Protein AF-A0AAE1SN19-F1 (afdb_monomer)

Organism: NCBI:txid243964

InterPro domains:
  IPR003613 U-box domain [PF04564] (64-135)
  IPR003613 U-box domain [PS51698] (63-138)
  IPR003613 U-box domain [SM00504] (67-131)
  IPR011989 Armadillo-like helical [G3DSA:1.25.10.10] (146-533)
  IPR013083 Zinc finger, RING/FYVE/PHD-type [G3DSA:3.30.40.10] (62-138)
  IPR016024 Armadillo-type fold [SSF48371] (128-491)
  IPR045210 PUB protein, U-box domain, plant [cd16664] (65-113)
  IPR055566 Putative E3 ubiquitin-protein ligase LIN, ARM-like domain [PF23628] (167-537)

Radius of gyration: 27.28 Å; Cα contacts (8 Å, |Δi|>4): 607; chains: 1; bounding box: 85×61×75 Å

Solvent-accessible surface area (backbone atoms only — not comparable to full-atom values): 30427 Å² total; per-residue (Å²): 134,84,86,87,78,93,81,92,79,97,72,82,87,60,64,65,69,54,54,67,74,64,54,60,82,40,57,68,55,48,52,47,53,47,51,54,48,51,54,67,77,51,84,85,78,89,81,83,78,82,79,92,76,93,71,96,70,81,76,80,80,56,70,78,58,71,91,48,39,16,82,86,77,74,40,72,56,84,49,32,21,51,47,97,86,72,53,57,33,34,46,72,62,52,47,56,45,36,75,72,70,48,61,44,42,90,85,80,63,44,78,51,93,68,85,68,82,62,68,66,38,61,65,61,46,49,52,50,51,52,49,23,52,52,54,41,51,53,52,44,53,50,49,42,62,74,70,53,98,66,99,64,62,76,67,59,42,52,51,51,35,53,52,52,53,50,56,51,51,68,73,40,56,74,69,56,34,32,57,49,41,51,50,40,48,74,38,40,47,57,63,54,44,43,50,39,48,62,73,46,56,74,69,51,25,54,52,34,45,55,51,52,40,52,42,30,74,51,39,38,68,50,40,66,58,48,61,75,63,50,55,62,68,58,51,48,53,30,43,70,43,89,48,66,69,49,24,50,50,31,52,54,39,49,51,59,54,57,39,36,43,39,69,69,53,28,34,48,57,53,64,77,45,58,68,67,58,51,55,50,38,47,52,36,48,55,57,44,46,76,74,48,58,61,62,51,23,30,48,49,24,44,47,46,52,49,50,44,73,56,62,80,49,92,70,62,66,68,59,51,40,54,26,44,50,38,32,19,55,28,49,53,52,22,78,81,34,74,72,30,35,58,46,46,45,54,33,53,40,56,64,61,69,34,38,35,80,44,28,49,79,35,32,55,63,53,51,38,46,74,32,44,46,74,87,80,74,54,77,87,69,64,80,72,82,78,67,97,58,91,71,57,74,69,59,58,58,56,50,53,58,50,48,57,50,48,55,54,46,40,35,52,52,39,46,55,59,55,68,57,74,54,66,54,42,56,46,26,44,31,55,42,50,69,59,82,44,71,65,53,26,44,48,41,33,45,51,45,28,51,39,28,48,26,44,56,71,52,90,57,71,72,59,49,49,55,52,45,70,52,32,50,68,52,37,48,48,31,36,69,65,39,91,46,70,66,36,27,48,33,27,37,38,23,52,39,25,38,49,72,32,71,72,47,28,58,56,50,67,75,52,41,86,81,44,50,70,52,40,60,74,34,38,86,62,17,64,37,30,37,50,43,50,49,61,59,56,63,74,79,110

Mean predicted aligned error: 14.02 Å

pLDDT: mean 75.0, std 19.54, range [22.55, 95.5]

Sequence (541 aa):
MEIFGNSDLKATTPFKNMLDSFAPANLTEFISNRITKAALEQETEEVVLPAQGSDYVGRPSTNIPREFICPLTGLLFEDPVTLETGQTFERASITNWFSKGNQTCPVTRKSLECQSVPHTNLILKRVINNWKSEHWRHLLAYFSNVSGNSGGHGWLKNEIAVSVLEQLLIALNQDEKRATLEQLLSLGSLRFLIQRFNCGNTREKICVSRLLRSCIEADTNCRNIVARNVNKLWLLNLLQNKELESRRNAILILTELICLNRRKDAKFFLKGLHKDNIVKAMHDMLTYLQDCPCEQRIMVAVLLLHFDLLADTEMPNTYRDDAVDAMSVALESSLSDERSKEICCKALLILGGHFSFSGKIMTEDWILKQAGFLEGFGVEYLDVEENNVPVDETVITMEDDEEEAREKWLLNASALLIGSGKKCFVEALSKCLGSGNSEMVRICLTTVAWLSSALASLKDSEFELSAFLAIITQLIECLQHGDLVEHKVLASLSLLNFSKIQECRVLLMMITEDFVGPLESLVEVTWTAKELYAIISSSYN

Secondary structure (DSSP, 8-state):
-------------SHHHHHTT--GGGHHHHHHHHHHHHHHSS-S----PPPP-----PPP--PPPGGGB-TTTSSB-SSEEE-TTS-EEEHHHHHHHHHTT--B-TTT-PBPS--SPPPB-HHHHHHHHHHHHHHHHHHHHHHHHHT------HHHHHHHHHHHHHHHHHTS-HHHHHHHHHHHHHTTHHHHHHHHHHHS-HHHHHHHHHHHHHHHHH-GGGHHHHHHHS-HHHHHHGGG-SSHHHHHHHHHHHHHHHS-S-HHHHHHHHHTS-HHHHHHHHHHHHHHHHHS-HHHHHHHHHHHHHHHHHHT----HHHHHHHHHHHHHHHHHHTT-HHHHHHHHHHHHHHHT-B-TT--B-HHHHHHHHHT--TT--TTTTTTTS--S---HHHHHHHHHHHHHHHHHHHHHHHHHHHT--THHHHHHHHHHTT--HHHHHHHHHHHHHHHHHHTTS--HHHHHHHHHHHHHHHHHHHHH-SSHHHHHHHHHHHHHHHTSHHHHHHHHHSGGGTHHHHHTTTTT-HHHHHHHHHHHTT--

Structure (mmCIF, N/CA/C/O backbone):
data_AF-A0AAE1SN19-F1
#
_entry.id   AF-A0AAE1SN19-F1
#
loop_
_atom_site.group_PDB
_atom_site.id
_atom_site.type_symbol
_atom_site.label_atom_id
_atom_site.label_alt_id
_atom_site.label_comp_id
_atom_site.label_asym_id
_atom_site.label_entity_id
_atom_site.label_seq_id
_atom_site.pdbx_PDB_ins_code
_atom_site.Cartn_x
_atom_site.Cartn_y
_atom_site.Cartn_z
_atom_site.occupancy
_atom_site.B_iso_or_equiv
_atom_site.auth_seq_id
_atom_site.auth_comp_id
_atom_site.auth_asym_id
_atom_site.auth_atom_id
_atom_site.pdbx_PDB_model_num
ATOM 1 N N . MET A 1 1 ? -53.130 -0.441 -32.774 1.00 30.64 1 MET A N 1
ATOM 2 C CA . MET A 1 1 ? -51.986 -1.369 -32.773 1.00 30.64 1 MET A CA 1
ATOM 3 C C . MET A 1 1 ? -50.771 -0.525 -33.153 1.00 30.64 1 MET A C 1
ATOM 5 O O . MET A 1 1 ? -50.710 -0.143 -34.309 1.00 30.64 1 MET A O 1
ATOM 9 N N . GLU A 1 2 ? -49.999 -0.117 -32.124 1.00 28.06 2 GLU A N 1
ATOM 10 C CA . GLU A 1 2 ? -48.602 0.427 -32.081 1.00 28.06 2 GLU A CA 1
ATOM 11 C C . GLU A 1 2 ? -48.245 1.595 -33.040 1.00 28.06 2 GLU A C 1
ATOM 13 O O . GLU A 1 2 ? -48.352 1.437 -34.246 1.00 28.06 2 GLU A O 1
ATOM 18 N N . ILE A 1 3 ? -47.929 2.856 -32.683 1.00 29.16 3 ILE A N 1
ATOM 19 C CA . ILE A 1 3 ? -47.150 3.594 -31.643 1.00 29.16 3 ILE A CA 1
ATOM 20 C C . ILE A 1 3 ? -45.601 3.482 -31.751 1.00 29.16 3 ILE A C 1
ATOM 22 O O . ILE A 1 3 ? -45.060 2.394 -31.622 1.00 29.16 3 ILE A O 1
ATOM 26 N N . PHE A 1 4 ? -44.948 4.664 -31.862 1.00 27.61 4 PHE A N 1
ATOM 27 C CA . PHE A 1 4 ? -43.504 5.033 -31.817 1.00 27.61 4 PHE A CA 1
ATOM 28 C C . PHE A 1 4 ? -42.685 4.865 -33.118 1.00 27.61 4 PHE A C 1
ATOM 30 O O . PHE A 1 4 ? -42.890 3.926 -33.868 1.00 27.61 4 PHE A O 1
ATOM 37 N N . GLY A 1 5 ? -41.752 5.750 -33.500 1.00 22.55 5 GLY A N 1
ATOM 38 C CA . GLY A 1 5 ? -41.073 6.836 -32.776 1.00 22.55 5 GLY A CA 1
ATOM 39 C C . GLY A 1 5 ? -39.543 6.661 -32.856 1.00 22.55 5 GLY A C 1
ATOM 40 O O . GLY A 1 5 ? -39.057 5.552 -32.698 1.00 22.55 5 GLY A O 1
ATOM 41 N N . ASN A 1 6 ? -38.815 7.750 -33.137 1.00 29.05 6 ASN A N 1
ATOM 42 C CA . ASN A 1 6 ? -37.345 7.905 -33.163 1.00 29.05 6 ASN A CA 1
ATOM 43 C C . ASN A 1 6 ? -36.512 7.004 -32.219 1.00 29.05 6 ASN A C 1
ATOM 45 O O . ASN A 1 6 ? -36.849 6.887 -31.045 1.00 29.05 6 ASN A O 1
ATOM 49 N N . SER A 1 7 ? -35.353 6.521 -32.699 1.00 23.98 7 SER A N 1
ATOM 50 C CA . SER A 1 7 ? -34.041 6.399 -31.996 1.00 23.98 7 SER A CA 1
ATOM 51 C C . SER A 1 7 ? -33.077 5.554 -32.860 1.00 23.98 7 SER A C 1
ATOM 53 O O . SER A 1 7 ? -33.421 4.469 -33.312 1.00 23.98 7 SER A O 1
ATOM 55 N N . ASP A 1 8 ? -32.005 6.128 -33.411 1.00 25.34 8 ASP A N 1
ATOM 56 C CA . ASP A 1 8 ? -30.652 6.246 -32.831 1.00 25.34 8 ASP A CA 1
ATOM 57 C C . ASP A 1 8 ? -29.931 4.917 -32.559 1.00 25.34 8 ASP A C 1
ATOM 59 O O . ASP A 1 8 ? -30.298 4.188 -31.650 1.00 25.34 8 ASP A O 1
ATOM 63 N N . LEU A 1 9 ? -28.862 4.659 -33.333 1.00 27.86 9 LEU A N 1
ATOM 64 C CA . LEU A 1 9 ? -27.525 4.229 -32.871 1.00 27.86 9 LEU A CA 1
ATOM 65 C C . LEU A 1 9 ? -26.619 3.909 -34.078 1.00 27.86 9 LEU A C 1
ATOM 67 O O . LEU A 1 9 ? -26.239 2.774 -34.351 1.00 27.86 9 LEU A O 1
ATOM 71 N N . LYS A 1 10 ? -26.221 4.959 -34.810 1.00 27.28 10 LYS A N 1
ATOM 72 C CA . LYS A 1 10 ? -24.922 4.984 -35.502 1.00 27.28 10 LYS A CA 1
ATOM 73 C C . LYS A 1 10 ? -23.887 5.565 -34.533 1.00 27.28 10 LYS A C 1
ATOM 75 O O . LYS A 1 10 ? -23.485 6.714 -34.650 1.00 27.28 10 LYS A O 1
ATOM 80 N N . ALA A 1 11 ? -23.470 4.753 -33.571 1.00 26.89 11 ALA A N 1
ATOM 81 C CA . ALA A 1 11 ? -22.219 4.897 -32.832 1.00 26.89 11 ALA A CA 1
ATOM 82 C C . ALA A 1 11 ? -21.511 3.545 -33.018 1.00 26.89 11 ALA A C 1
ATOM 84 O O . ALA A 1 11 ? -22.143 2.511 -32.862 1.00 26.89 11 ALA A O 1
ATOM 85 N N . THR A 1 12 ? -20.268 3.438 -33.477 1.00 29.59 12 THR A N 1
ATOM 86 C CA . THR A 1 12 ? -19.075 3.977 -32.828 1.00 29.59 12 THR A CA 1
ATOM 87 C C . THR A 1 12 ? -17.912 4.083 -33.833 1.00 29.59 12 THR A C 1
ATOM 89 O O . THR A 1 12 ? -17.066 3.204 -33.959 1.00 29.59 12 THR A O 1
ATOM 92 N N . THR A 1 13 ? -17.811 5.215 -34.527 1.00 34.50 13 THR A N 1
ATOM 93 C CA . THR A 1 13 ? -16.544 5.694 -35.116 1.00 34.50 13 THR A CA 1
ATOM 94 C C . THR A 1 13 ? -15.986 6.917 -34.371 1.00 34.50 13 THR A C 1
ATOM 96 O O . THR A 1 13 ? -15.848 7.980 -34.970 1.00 34.50 13 THR A O 1
ATOM 99 N N . PRO A 1 14 ? -15.625 6.774 -33.077 1.00 26.80 14 PRO A N 1
ATOM 100 C CA . PRO A 1 14 ? -14.545 7.581 -32.494 1.00 26.80 14 PRO A CA 1
ATOM 101 C C . PRO A 1 14 ? -13.298 6.755 -32.127 1.00 26.80 14 PRO A C 1
ATOM 103 O O . PRO A 1 14 ? -12.198 7.292 -32.114 1.00 26.80 14 PRO A O 1
ATOM 106 N N . PHE A 1 15 ? -13.423 5.442 -31.896 1.00 25.78 15 PHE A N 1
ATOM 107 C CA . PHE A 1 15 ? -12.317 4.633 -31.356 1.00 25.78 15 PHE A CA 1
ATOM 108 C C . PHE A 1 15 ? -11.234 4.288 -32.390 1.00 25.78 15 PHE A C 1
ATOM 110 O O . PHE A 1 15 ? -10.051 4.239 -32.066 1.00 25.78 15 PHE A O 1
ATOM 117 N N . LYS A 1 16 ? -11.618 4.100 -33.659 1.00 28.91 16 LYS A N 1
ATOM 118 C CA . LYS A 1 16 ? -10.675 3.764 -34.738 1.00 28.91 16 LYS A CA 1
ATOM 119 C C . LYS A 1 16 ? -9.789 4.951 -35.138 1.00 28.91 16 LYS A C 1
ATOM 121 O O . LYS A 1 16 ? -8.599 4.772 -35.350 1.00 28.91 16 LYS A O 1
ATOM 126 N N . ASN A 1 17 ? -10.342 6.165 -35.120 1.00 27.31 17 ASN A N 1
ATOM 127 C CA . ASN A 1 17 ? -9.582 7.386 -35.407 1.00 27.31 17 ASN A CA 1
ATOM 128 C C . ASN A 1 17 ? -8.722 7.845 -34.216 1.00 27.31 17 ASN A C 1
ATOM 130 O O . ASN A 1 17 ? -7.742 8.550 -34.424 1.00 27.31 17 ASN A O 1
ATOM 134 N N . MET A 1 18 ? -9.055 7.426 -32.988 1.00 27.11 18 MET A N 1
ATOM 135 C CA . MET A 1 18 ? -8.194 7.614 -31.816 1.00 27.11 18 MET A CA 1
ATOM 136 C C . MET A 1 18 ? -7.023 6.620 -31.830 1.00 27.11 18 MET A C 1
ATOM 138 O O . MET A 1 18 ? -5.893 7.010 -31.574 1.00 27.11 18 MET A O 1
ATOM 142 N N . LEU A 1 19 ? -7.248 5.360 -32.217 1.00 28.12 19 LEU A N 1
ATOM 143 C CA . LEU A 1 19 ? -6.173 4.367 -32.367 1.00 28.12 19 LEU A CA 1
ATOM 144 C C . LEU A 1 19 ? -5.192 4.714 -33.503 1.00 28.12 19 LEU A C 1
ATOM 146 O O . LEU A 1 19 ? -3.989 4.521 -33.340 1.00 28.12 19 LEU A O 1
ATOM 150 N N . ASP A 1 20 ? -5.669 5.304 -34.603 1.00 29.77 20 ASP A N 1
ATOM 151 C CA . ASP A 1 20 ? -4.808 5.721 -35.721 1.00 29.77 20 ASP A CA 1
ATOM 152 C C . ASP A 1 20 ? -3.986 7.000 -35.426 1.00 29.77 20 ASP A C 1
ATOM 154 O O . ASP A 1 20 ? -2.982 7.243 -36.098 1.00 29.77 20 ASP A O 1
ATOM 158 N N . SER A 1 21 ? -4.319 7.784 -34.385 1.00 32.75 21 SER A N 1
ATOM 159 C CA . SER A 1 21 ? -3.442 8.864 -33.888 1.00 32.75 21 SER A CA 1
ATOM 160 C C . SER A 1 21 ? -2.335 8.375 -32.943 1.00 32.75 21 SER A C 1
ATOM 162 O O . SER A 1 21 ? -1.425 9.138 -32.622 1.00 32.75 21 SER A O 1
ATOM 164 N N . PHE A 1 22 ? -2.377 7.104 -32.528 1.00 38.28 22 PHE A N 1
ATOM 165 C CA . PHE A 1 22 ? -1.399 6.464 -31.639 1.00 38.28 22 PHE A CA 1
ATOM 166 C C . PHE A 1 22 ? -0.568 5.392 -32.359 1.00 38.28 22 PHE A C 1
ATOM 168 O O . PHE A 1 22 ? -0.297 4.315 -31.829 1.00 38.28 22 PHE A O 1
ATOM 175 N N . ALA A 1 23 ? -0.104 5.692 -33.574 1.00 33.06 23 ALA A N 1
ATOM 176 C CA . ALA A 1 23 ? 0.938 4.890 -34.201 1.00 33.06 23 ALA A CA 1
ATOM 177 C C . ALA A 1 23 ? 2.287 5.074 -33.452 1.00 33.06 23 ALA A C 1
ATOM 179 O O . ALA A 1 23 ? 2.729 6.213 -33.266 1.00 33.06 23 ALA A O 1
ATOM 180 N N . PRO A 1 24 ? 3.018 3.994 -33.100 1.00 39.47 24 PRO A N 1
ATOM 181 C CA . PRO A 1 24 ? 4.339 4.044 -32.446 1.00 39.47 24 PRO A CA 1
ATOM 182 C C . PRO A 1 24 ? 5.464 4.669 -33.306 1.00 39.47 24 PRO A C 1
ATOM 184 O O . PRO A 1 24 ? 6.626 4.713 -32.900 1.00 39.47 24 PRO A O 1
ATOM 187 N N . ALA A 1 25 ? 5.134 5.222 -34.476 1.00 35.34 25 ALA A N 1
ATOM 188 C CA . ALA A 1 25 ? 6.022 6.044 -35.297 1.00 35.34 25 ALA A CA 1
ATOM 189 C C . ALA A 1 25 ? 6.380 7.401 -34.651 1.00 35.34 25 ALA A C 1
ATOM 191 O O . ALA A 1 25 ? 7.330 8.041 -35.092 1.00 35.34 25 ALA A O 1
ATOM 192 N N . ASN A 1 26 ? 5.676 7.813 -33.589 1.00 50.06 26 ASN A N 1
ATOM 193 C CA . ASN A 1 26 ? 5.812 9.144 -33.002 1.00 50.06 26 ASN A CA 1
ATOM 194 C C . ASN A 1 26 ? 6.515 9.207 -31.646 1.00 50.06 26 ASN A C 1
ATOM 196 O O . ASN A 1 26 ? 6.669 10.312 -31.165 1.00 50.06 26 ASN A O 1
ATOM 200 N N . LEU A 1 27 ? 6.979 8.127 -31.002 1.00 48.09 27 LEU A N 1
ATOM 201 C CA . LEU A 1 27 ? 7.576 8.273 -29.658 1.00 48.09 27 LEU A CA 1
ATOM 202 C C . LEU A 1 27 ? 8.831 9.162 -29.684 1.00 48.09 27 LEU A C 1
ATOM 204 O O . LEU A 1 27 ? 8.991 10.037 -28.847 1.00 48.09 27 LEU A O 1
ATOM 208 N N . THR A 1 28 ? 9.696 9.003 -30.682 1.00 45.62 28 THR A N 1
ATOM 209 C CA . THR A 1 28 ? 10.904 9.823 -30.846 1.00 45.62 28 THR A CA 1
ATOM 210 C C . THR A 1 28 ? 10.573 11.278 -31.194 1.00 45.62 28 THR A C 1
ATOM 212 O O . THR A 1 28 ? 11.185 12.188 -30.649 1.00 45.62 28 THR A O 1
ATOM 215 N N . GLU A 1 29 ? 9.578 11.504 -32.054 1.00 49.88 29 GLU A N 1
ATOM 216 C CA . GLU A 1 29 ? 9.108 12.841 -32.445 1.00 49.88 29 GLU A CA 1
ATOM 217 C C . GLU A 1 29 ? 8.317 13.524 -31.318 1.00 49.88 29 GLU A C 1
ATOM 219 O O . GLU A 1 29 ? 8.459 14.717 -31.098 1.00 49.88 29 GLU A O 1
ATOM 224 N N . PHE A 1 30 ? 7.560 12.760 -30.535 1.00 54.72 30 PHE A N 1
ATOM 225 C CA . PHE A 1 30 ? 6.844 13.182 -29.335 1.00 54.72 30 PHE A CA 1
ATOM 226 C C . PHE A 1 30 ? 7.822 13.554 -28.225 1.00 54.72 30 PHE A C 1
ATOM 228 O O . PHE A 1 30 ? 7.731 14.654 -27.689 1.00 54.72 30 PHE A O 1
ATOM 235 N N . ILE A 1 31 ? 8.790 12.681 -27.925 1.00 52.59 31 ILE A N 1
ATOM 236 C CA . ILE A 1 31 ? 9.850 12.955 -26.954 1.00 52.59 31 ILE A CA 1
ATOM 237 C C . ILE A 1 31 ? 10.660 14.176 -27.409 1.00 52.59 31 ILE A C 1
ATOM 239 O O . ILE A 1 31 ? 10.859 15.087 -26.614 1.00 52.59 31 ILE A O 1
ATOM 243 N N . SER A 1 32 ? 11.053 14.255 -28.686 1.00 48.91 32 SER A N 1
ATOM 244 C CA . SER A 1 32 ? 11.763 15.416 -29.237 1.00 48.91 32 SER A CA 1
ATOM 245 C C . SER A 1 32 ? 10.934 16.695 -29.117 1.00 48.91 32 SER A C 1
ATOM 247 O O . SER A 1 32 ? 11.395 17.647 -28.504 1.00 48.91 32 SER A O 1
ATOM 249 N N . ASN A 1 33 ? 9.696 16.719 -29.620 1.00 51.75 33 ASN A N 1
ATOM 250 C CA . ASN A 1 33 ? 8.827 17.900 -29.589 1.00 51.75 33 ASN A CA 1
ATOM 251 C C . ASN A 1 33 ? 8.516 18.352 -28.158 1.00 51.75 33 ASN A C 1
ATOM 253 O O . ASN A 1 33 ? 8.412 19.550 -27.906 1.00 51.75 33 ASN A O 1
ATOM 257 N N . ARG A 1 34 ? 8.376 17.419 -27.208 1.00 55.50 34 ARG A N 1
ATOM 258 C CA . ARG A 1 34 ? 8.099 17.738 -25.802 1.00 55.50 34 ARG A CA 1
ATOM 259 C C . ARG A 1 34 ? 9.340 18.187 -25.041 1.00 55.50 34 ARG A C 1
ATOM 261 O O . ARG A 1 34 ? 9.218 19.137 -24.282 1.00 55.50 34 ARG A O 1
ATOM 268 N N . ILE A 1 35 ? 10.514 17.601 -25.286 1.00 51.09 35 ILE A N 1
ATOM 269 C CA . ILE A 1 35 ? 11.785 18.112 -24.742 1.00 51.09 35 ILE A CA 1
ATOM 270 C C . ILE A 1 35 ? 12.054 19.519 -25.284 1.00 51.09 35 ILE A C 1
ATOM 272 O O . ILE A 1 35 ? 12.378 20.413 -24.510 1.00 51.09 35 ILE A O 1
ATOM 276 N N . THR A 1 36 ? 11.862 19.748 -26.588 1.00 46.47 36 THR A N 1
ATOM 277 C CA . THR A 1 36 ? 12.029 21.075 -27.201 1.00 46.47 36 THR A CA 1
ATOM 278 C C . THR A 1 36 ? 11.030 22.084 -26.631 1.00 46.47 36 THR A C 1
ATOM 280 O O . THR A 1 36 ? 11.411 23.208 -26.330 1.00 46.47 36 THR A O 1
ATOM 283 N N . LYS A 1 37 ? 9.771 21.686 -26.413 1.00 47.38 37 LYS A N 1
ATOM 284 C CA . LYS A 1 37 ? 8.755 22.542 -25.786 1.00 47.38 37 LYS A CA 1
ATOM 285 C C . LYS A 1 37 ? 9.057 22.836 -24.307 1.00 47.38 37 LYS A C 1
ATOM 287 O O . LYS A 1 37 ? 8.955 23.985 -23.903 1.00 47.38 37 LYS A O 1
ATOM 292 N N . ALA A 1 38 ? 9.489 21.841 -23.531 1.00 38.56 38 ALA A N 1
ATOM 293 C CA . ALA A 1 38 ? 9.880 22.013 -22.129 1.00 38.56 38 ALA A CA 1
ATOM 294 C C . ALA A 1 38 ? 11.122 22.910 -21.973 1.00 38.56 38 ALA A C 1
ATOM 296 O O . ALA A 1 38 ? 11.195 23.694 -21.033 1.00 38.56 38 ALA A O 1
ATOM 297 N N . ALA A 1 39 ? 12.064 22.844 -22.922 1.00 37.97 39 ALA A N 1
ATOM 298 C CA . ALA A 1 39 ? 13.219 23.742 -22.987 1.00 37.97 39 ALA A CA 1
ATOM 299 C C . ALA A 1 39 ? 12.838 25.188 -23.366 1.00 37.97 39 ALA A C 1
ATOM 301 O O . ALA A 1 39 ? 13.502 26.123 -22.938 1.00 37.97 39 ALA A O 1
ATOM 302 N N . LEU A 1 40 ? 11.765 25.383 -24.142 1.00 37.38 40 LEU A N 1
ATOM 303 C CA . LEU A 1 40 ? 11.235 26.707 -24.500 1.00 37.38 40 LEU A CA 1
ATOM 304 C C . LEU A 1 40 ? 10.408 27.351 -23.373 1.00 37.38 40 LEU A C 1
ATOM 306 O O . LEU A 1 40 ? 10.305 28.570 -23.315 1.00 37.38 40 LEU A O 1
ATOM 310 N N . GLU A 1 41 ? 9.818 26.554 -22.480 1.00 39.78 41 GLU A N 1
ATOM 311 C CA . GLU A 1 41 ? 9.034 27.038 -21.329 1.00 39.78 41 GLU A CA 1
ATOM 312 C C . GLU A 1 41 ? 9.913 27.378 -20.102 1.00 39.78 41 GLU A C 1
ATOM 314 O O . GLU A 1 41 ? 9.429 27.977 -19.142 1.00 39.78 41 GLU A O 1
ATOM 319 N N . GLN A 1 42 ? 11.211 27.050 -20.147 1.00 35.78 42 GLN A N 1
ATOM 320 C CA . GLN A 1 42 ? 12.236 27.421 -19.166 1.00 35.78 42 GLN A CA 1
ATOM 321 C C . GLN A 1 42 ? 13.318 28.300 -19.828 1.00 35.78 42 GLN A C 1
ATOM 323 O O . GLN A 1 42 ? 14.431 27.846 -20.070 1.00 35.78 42 GLN A O 1
ATOM 328 N N . GLU A 1 43 ? 13.026 29.568 -20.138 1.00 34.66 43 GLU A N 1
ATOM 329 C CA . GLU A 1 43 ? 14.092 30.550 -20.421 1.00 34.66 43 GLU A CA 1
ATOM 330 C C . GLU A 1 43 ? 14.934 30.697 -19.133 1.00 34.66 43 GLU A C 1
ATOM 332 O O . GLU A 1 43 ? 14.398 31.042 -18.083 1.00 34.66 43 GLU A O 1
ATOM 337 N N . THR A 1 44 ? 16.217 30.326 -19.084 1.00 29.53 44 THR A N 1
ATOM 338 C CA . THR A 1 44 ? 17.336 31.014 -19.741 1.00 29.53 44 THR A CA 1
ATOM 339 C C . THR A 1 44 ? 18.506 30.074 -20.085 1.00 29.53 44 THR A C 1
ATOM 341 O O . THR A 1 44 ? 19.163 29.564 -19.181 1.00 29.53 44 THR A O 1
ATOM 344 N N . GLU A 1 45 ? 18.782 29.904 -21.381 1.00 28.89 45 GLU A N 1
ATOM 345 C CA . GLU A 1 45 ? 20.089 29.913 -22.084 1.00 28.89 45 GLU A CA 1
ATOM 346 C C . GLU A 1 45 ? 19.950 29.123 -23.402 1.00 28.89 45 GLU A C 1
ATOM 348 O O . GLU A 1 45 ? 19.595 27.946 -23.418 1.00 28.89 45 GLU A O 1
ATOM 353 N N . GLU A 1 46 ? 20.174 29.806 -24.529 1.00 26.14 46 GLU A N 1
ATOM 354 C CA . GLU A 1 46 ? 19.973 29.304 -25.894 1.00 26.14 46 GLU A CA 1
ATOM 355 C C . GLU A 1 46 ? 20.757 28.011 -26.184 1.00 26.14 46 GLU A C 1
ATOM 357 O O . GLU A 1 46 ? 21.985 28.018 -26.291 1.00 26.14 46 GLU A O 1
ATOM 362 N N . VAL A 1 47 ? 20.047 26.910 -26.447 1.00 29.11 47 VAL A N 1
ATOM 363 C CA . VAL A 1 47 ? 20.616 25.755 -27.155 1.00 29.11 47 VAL A CA 1
ATOM 364 C C . VAL A 1 47 ? 20.366 25.939 -28.651 1.00 29.11 47 VAL A C 1
ATOM 366 O O . VAL A 1 47 ? 19.283 25.666 -29.168 1.00 29.11 47 VAL A O 1
ATOM 369 N N . VAL A 1 48 ? 21.387 26.418 -29.360 1.00 28.31 48 VAL A N 1
ATOM 370 C CA . VAL A 1 48 ? 21.390 26.532 -30.825 1.00 28.31 48 VAL A CA 1
ATOM 371 C C . VAL A 1 48 ? 21.473 25.132 -31.450 1.00 28.31 48 VAL A C 1
ATOM 373 O O . VAL A 1 48 ? 22.478 24.434 -31.312 1.00 28.31 48 VAL A O 1
ATOM 376 N N . LEU A 1 49 ? 20.424 24.722 -32.169 1.00 26.52 49 LEU A N 1
ATOM 377 C CA . LEU A 1 49 ? 20.418 23.521 -33.015 1.00 26.52 49 LEU A CA 1
ATOM 378 C C . LEU A 1 49 ? 21.268 23.757 -34.282 1.00 26.52 49 LEU A C 1
ATOM 380 O O . LEU A 1 49 ? 21.049 24.763 -34.962 1.00 26.52 49 LEU A O 1
ATOM 384 N N . PRO A 1 50 ? 22.188 22.854 -34.677 1.00 26.58 50 PRO A N 1
ATOM 385 C CA . PRO A 1 50 ? 22.851 22.969 -35.968 1.00 26.58 50 PRO A CA 1
ATOM 386 C C . PRO A 1 50 ? 21.935 22.491 -37.105 1.00 26.58 50 PRO A C 1
ATOM 388 O O . PRO A 1 50 ? 21.230 21.485 -37.003 1.00 26.58 50 PRO A O 1
ATOM 391 N N . ALA A 1 51 ? 21.969 23.249 -38.201 1.00 25.64 51 ALA A N 1
ATOM 392 C CA . ALA A 1 51 ? 21.228 23.006 -39.429 1.00 25.64 51 ALA A CA 1
ATOM 393 C C . ALA A 1 51 ? 21.635 21.695 -40.127 1.00 25.64 51 ALA A C 1
ATOM 395 O O . ALA A 1 51 ? 22.763 21.217 -40.021 1.00 25.64 51 ALA A O 1
ATOM 396 N N . GLN A 1 52 ? 20.668 21.149 -40.864 1.00 35.44 52 GLN A N 1
ATOM 397 C CA . GLN A 1 52 ? 20.698 19.876 -41.578 1.00 35.44 52 GLN A CA 1
ATOM 398 C C . GLN A 1 52 ? 21.946 19.673 -42.454 1.00 35.44 52 GLN A C 1
ATOM 400 O O . GLN A 1 52 ? 22.255 20.486 -43.322 1.00 35.44 52 GLN A O 1
ATOM 405 N N . GLY A 1 53 ? 22.580 18.511 -42.290 1.00 25.70 53 GLY A N 1
ATOM 406 C CA . GLY A 1 53 ? 23.491 17.900 -43.254 1.00 25.70 53 GLY A CA 1
ATOM 407 C C . GLY A 1 53 ? 23.086 16.442 -43.443 1.00 25.70 53 GLY A C 1
ATOM 408 O O . GLY A 1 53 ? 23.051 15.674 -42.484 1.00 25.70 53 GLY A O 1
ATOM 409 N N . SER A 1 54 ? 22.699 16.088 -44.666 1.00 34.53 54 SER A N 1
ATOM 410 C CA . SER A 1 54 ? 22.291 14.745 -45.060 1.00 34.53 54 SER A CA 1
ATOM 411 C C . SER A 1 54 ? 23.481 13.788 -45.060 1.00 34.53 54 SER A C 1
ATOM 413 O O . SER A 1 54 ? 24.379 13.955 -45.878 1.00 34.53 54 SER A O 1
ATOM 415 N N . ASP A 1 55 ? 23.433 12.753 -44.227 1.00 26.02 55 ASP A N 1
ATOM 416 C CA . ASP A 1 55 ? 24.050 11.463 -44.527 1.00 26.02 55 ASP A CA 1
ATOM 417 C C . ASP A 1 55 ? 23.203 10.348 -43.904 1.00 26.02 55 ASP A C 1
ATOM 419 O O . ASP A 1 55 ? 22.779 10.408 -42.748 1.00 26.02 55 ASP A O 1
ATOM 423 N N . TYR A 1 56 ? 22.874 9.357 -44.729 1.00 31.95 56 TYR A N 1
ATOM 424 C CA . TYR A 1 56 ? 21.949 8.272 -44.428 1.00 31.95 56 TYR A CA 1
ATOM 425 C C . TYR A 1 56 ? 22.491 7.369 -43.308 1.00 31.95 56 TYR A C 1
ATOM 427 O O . TYR A 1 56 ? 23.236 6.426 -43.561 1.00 31.95 56 TYR A O 1
ATOM 435 N N . VAL A 1 57 ? 22.041 7.597 -42.073 1.00 30.16 57 VAL A N 1
ATOM 436 C CA . VAL A 1 57 ? 22.051 6.589 -41.003 1.00 30.16 57 VAL A CA 1
ATOM 437 C C . VAL A 1 57 ? 20.595 6.249 -40.700 1.00 30.16 57 VAL A C 1
ATOM 439 O O . VAL A 1 57 ? 19.798 7.124 -40.369 1.00 30.16 57 VAL A O 1
ATOM 442 N N . GLY A 1 58 ? 20.225 4.985 -40.918 1.00 28.12 58 GLY A N 1
ATOM 443 C CA . GLY A 1 58 ? 18.841 4.516 -40.928 1.00 28.12 58 GLY A CA 1
ATOM 444 C C . GLY A 1 58 ? 18.034 4.968 -39.710 1.00 28.12 58 GLY A C 1
ATOM 445 O O . GLY A 1 58 ? 18.423 4.743 -38.566 1.00 28.12 58 GLY A O 1
ATOM 446 N N . ARG A 1 59 ? 16.874 5.576 -39.980 1.00 29.66 59 ARG A N 1
ATOM 447 C CA . ARG A 1 59 ? 15.820 5.854 -38.997 1.00 29.66 59 ARG A CA 1
ATOM 448 C C . ARG A 1 59 ? 15.532 4.543 -38.240 1.00 29.66 59 ARG A C 1
ATOM 450 O O . ARG A 1 59 ? 15.214 3.557 -38.911 1.00 29.66 59 ARG A O 1
ATOM 457 N N . PRO A 1 60 ? 15.654 4.467 -36.901 1.00 32.00 60 PRO A N 1
ATOM 458 C CA . PRO A 1 60 ? 15.275 3.255 -36.189 1.00 32.00 60 PRO A CA 1
ATOM 459 C C . PRO A 1 60 ? 13.787 3.022 -36.451 1.00 32.00 60 PRO A C 1
ATOM 461 O O . PRO A 1 60 ? 12.956 3.866 -36.131 1.00 32.00 60 PRO A O 1
ATOM 464 N N . SER A 1 61 ? 13.448 1.916 -37.113 1.00 34.47 61 SER A N 1
ATOM 465 C CA . SER A 1 61 ? 12.047 1.548 -37.300 1.00 34.47 61 SER A CA 1
ATOM 466 C C . SER A 1 61 ? 11.467 1.185 -35.929 1.00 34.47 61 SER A C 1
ATOM 468 O O . SER A 1 61 ? 11.910 0.243 -35.275 1.00 34.47 61 SER A O 1
ATOM 470 N N . THR A 1 62 ? 10.518 1.994 -35.459 1.00 43.19 62 THR A N 1
ATOM 471 C CA . THR A 1 62 ? 9.865 1.898 -34.140 1.00 43.19 62 THR A CA 1
ATOM 472 C C . THR A 1 62 ? 8.625 1.009 -34.135 1.00 43.19 62 THR A C 1
ATOM 474 O O . THR A 1 62 ? 7.831 1.032 -33.199 1.00 43.19 62 THR A O 1
ATOM 477 N N . ASN A 1 63 ? 8.446 0.189 -35.170 1.00 58.56 63 ASN A N 1
ATOM 478 C CA . ASN A 1 63 ? 7.296 -0.696 -35.270 1.00 58.56 63 ASN A CA 1
ATOM 479 C C . ASN A 1 63 ? 7.569 -1.991 -34.502 1.00 58.56 63 ASN A C 1
ATOM 481 O O . ASN A 1 63 ? 8.455 -2.762 -34.872 1.00 58.56 63 ASN A O 1
ATOM 485 N N . ILE A 1 64 ? 6.782 -2.231 -33.450 1.00 64.31 64 ILE A N 1
ATOM 486 C CA . ILE A 1 64 ? 6.721 -3.526 -32.768 1.00 64.31 64 ILE A CA 1
ATOM 487 C C . ILE A 1 64 ? 6.351 -4.593 -33.818 1.00 64.31 64 ILE A C 1
ATOM 489 O O . ILE A 1 64 ? 5.329 -4.432 -34.497 1.00 64.31 64 ILE A O 1
ATOM 493 N N . PRO A 1 65 ? 7.153 -5.662 -33.989 1.00 78.81 65 PRO A N 1
ATOM 494 C CA . PRO A 1 65 ? 6.811 -6.765 -34.881 1.00 78.81 65 PRO A CA 1
ATOM 495 C C . PRO A 1 65 ? 5.439 -7.346 -34.533 1.00 78.81 65 PRO A C 1
ATOM 497 O O . PRO A 1 65 ? 5.137 -7.580 -33.361 1.00 78.81 65 PRO A O 1
ATOM 500 N N . ARG A 1 66 ? 4.592 -7.578 -35.543 1.00 76.19 66 ARG A N 1
ATOM 501 C CA . ARG A 1 66 ? 3.207 -8.043 -35.332 1.00 76.19 66 ARG A CA 1
ATOM 502 C C . ARG A 1 66 ? 3.158 -9.392 -34.621 1.00 76.19 66 ARG A C 1
ATOM 504 O O . ARG A 1 66 ? 2.201 -9.663 -33.909 1.00 76.19 66 ARG A O 1
ATOM 511 N N . GLU A 1 67 ? 4.196 -10.207 -34.777 1.00 82.56 67 GLU A N 1
ATOM 512 C CA . GLU A 1 67 ? 4.336 -11.507 -34.120 1.00 82.56 67 GLU A CA 1
ATOM 513 C C . GLU A 1 67 ? 4.502 -11.386 -32.598 1.00 82.56 67 GLU A C 1
ATOM 515 O O . GLU A 1 67 ? 4.348 -12.372 -31.879 1.00 82.56 67 GLU A O 1
ATOM 520 N N . PHE A 1 68 ? 4.830 -10.194 -32.095 1.00 82.19 68 PHE A N 1
ATOM 521 C CA . PHE A 1 68 ? 4.989 -9.932 -30.667 1.00 82.19 68 PHE A CA 1
ATOM 522 C C . PHE A 1 68 ? 3.731 -9.340 -30.032 1.00 82.19 68 PHE A C 1
ATOM 524 O O . PHE A 1 68 ? 3.710 -9.117 -28.824 1.00 82.19 68 PHE A O 1
ATOM 531 N N . ILE A 1 69 ? 2.691 -9.086 -30.826 1.00 73.31 69 ILE A N 1
ATOM 532 C CA . ILE A 1 69 ? 1.459 -8.455 -30.370 1.00 73.31 69 ILE A CA 1
ATOM 533 C C . ILE A 1 69 ? 0.408 -9.530 -30.104 1.00 73.31 69 ILE A C 1
ATOM 535 O O . ILE A 1 69 ? 0.117 -10.373 -30.954 1.00 73.31 69 ILE A O 1
ATOM 539 N N . CYS A 1 70 ? -0.198 -9.473 -28.923 1.00 76.00 70 CYS A N 1
ATOM 540 C CA . CYS A 1 70 ? -1.329 -10.310 -28.573 1.00 76.00 70 CYS A CA 1
ATOM 541 C C . CYS A 1 70 ? -2.554 -9.927 -29.417 1.00 76.00 70 CYS A C 1
ATOM 543 O O . CYS A 1 70 ? -2.975 -8.769 -29.397 1.00 76.00 70 CYS A O 1
ATOM 545 N N . PRO A 1 71 ? -3.191 -10.883 -30.115 1.00 76.38 71 PRO A N 1
ATOM 546 C CA . PRO A 1 71 ? -4.328 -10.593 -30.988 1.00 76.38 71 PRO A CA 1
ATOM 547 C C . PRO A 1 71 ? -5.599 -10.186 -30.226 1.00 76.38 71 PRO A C 1
ATOM 549 O O . PRO A 1 71 ? -6.502 -9.619 -30.833 1.00 76.38 71 PRO A O 1
ATOM 552 N N . LEU A 1 72 ? -5.686 -10.474 -28.921 1.00 72.88 72 LEU A N 1
ATOM 553 C CA . LEU A 1 72 ? -6.819 -10.067 -28.083 1.00 72.88 72 LEU A CA 1
ATOM 554 C C . LEU A 1 72 ? -6.651 -8.670 -27.494 1.00 72.88 72 LEU A C 1
ATOM 556 O O . LEU A 1 72 ? -7.612 -7.909 -27.462 1.00 72.88 72 LEU A O 1
ATOM 560 N N . THR A 1 73 ? -5.455 -8.344 -27.004 1.00 63.56 73 THR A N 1
ATOM 561 C CA . THR A 1 73 ? -5.215 -7.063 -26.325 1.00 63.56 73 THR A CA 1
ATOM 562 C C . THR A 1 73 ? -4.712 -5.985 -27.273 1.00 63.56 73 THR A C 1
ATOM 564 O O . THR A 1 73 ? -4.836 -4.807 -26.964 1.00 63.56 73 THR A O 1
ATOM 567 N N . GLY A 1 74 ? -4.118 -6.363 -28.408 1.00 63.34 74 GLY A N 1
ATOM 568 C CA . GLY A 1 74 ? -3.394 -5.432 -29.273 1.00 63.34 74 GLY A CA 1
ATOM 569 C C . GLY A 1 74 ? -2.093 -4.908 -28.653 1.00 63.34 74 GLY A C 1
ATOM 570 O O . GLY A 1 74 ? -1.480 -4.004 -29.214 1.00 63.34 74 GLY A O 1
ATOM 571 N N . LEU A 1 75 ? -1.658 -5.474 -27.522 1.00 65.12 75 LEU A N 1
ATOM 572 C CA . LEU A 1 75 ? -0.456 -5.077 -26.791 1.00 65.12 75 LEU A CA 1
ATOM 573 C C . LEU A 1 75 ? 0.674 -6.093 -26.981 1.00 65.12 75 LEU A C 1
ATOM 575 O O . LEU A 1 75 ? 0.442 -7.249 -27.337 1.00 65.12 75 LEU A O 1
ATOM 579 N N . LEU A 1 76 ? 1.905 -5.654 -26.726 1.00 70.25 76 LEU A N 1
ATOM 580 C CA . LEU A 1 76 ? 3.094 -6.505 -26.701 1.00 70.25 76 LEU A CA 1
ATOM 581 C C . LEU A 1 76 ? 2.951 -7.604 -25.633 1.00 70.25 76 LEU A C 1
ATOM 583 O O . LEU A 1 76 ? 2.512 -7.312 -24.524 1.00 70.25 76 LEU A O 1
ATOM 587 N N . PHE A 1 77 ? 3.327 -8.848 -25.943 1.00 75.75 77 PHE A N 1
ATOM 588 C CA . PHE A 1 77 ? 3.271 -9.929 -24.952 1.00 75.75 77 PHE A CA 1
ATOM 589 C C . PHE A 1 77 ? 4.246 -9.690 -23.788 1.00 75.75 77 PHE A C 1
ATOM 591 O O . PHE A 1 77 ? 5.446 -9.484 -24.005 1.00 75.75 77 PHE A O 1
ATOM 598 N N . GLU A 1 78 ? 3.751 -9.844 -22.560 1.00 75.50 78 GLU A N 1
ATOM 599 C CA . GLU A 1 78 ? 4.559 -9.942 -21.339 1.00 75.50 78 GLU A CA 1
ATOM 600 C C . GLU A 1 78 ? 4.655 -11.393 -20.856 1.00 75.50 78 GLU A C 1
ATOM 602 O O . GLU A 1 78 ? 5.743 -11.870 -20.500 1.00 75.50 78 GLU A O 1
ATOM 607 N N . ASP A 1 79 ? 3.546 -12.137 -20.905 1.00 78.00 79 ASP A N 1
ATOM 608 C CA . ASP A 1 79 ? 3.504 -13.562 -20.589 1.00 78.00 79 ASP A CA 1
ATOM 609 C C . ASP A 1 79 ? 2.804 -14.375 -21.692 1.00 78.00 79 ASP A C 1
ATOM 611 O O . ASP A 1 79 ? 1.677 -14.844 -21.528 1.00 78.00 79 ASP A O 1
ATOM 615 N N . PRO A 1 80 ? 3.473 -14.566 -22.849 1.00 91.12 80 PRO A N 1
ATOM 616 C CA . PRO A 1 80 ? 2.870 -15.245 -23.987 1.00 91.12 80 PRO A CA 1
ATOM 617 C C . PRO A 1 80 ? 2.578 -16.712 -23.665 1.00 91.12 80 PRO A C 1
ATOM 619 O O . PRO A 1 80 ? 3.477 -17.449 -23.259 1.00 91.12 80 PRO A O 1
ATOM 622 N N . VAL A 1 81 ? 1.356 -17.165 -23.928 1.00 91.88 81 VAL A N 1
ATOM 623 C CA . VAL A 1 81 ? 0.914 -18.558 -23.804 1.00 91.88 81 VAL A CA 1
ATOM 624 C C . VAL A 1 81 ? 0.400 -19.046 -25.149 1.00 91.88 81 VAL A C 1
ATOM 626 O O . VAL A 1 81 ? -0.446 -18.404 -25.769 1.00 91.88 81 VAL A O 1
ATOM 629 N N . THR A 1 82 ? 0.906 -20.188 -25.610 1.00 93.75 82 THR A N 1
ATOM 630 C CA . THR A 1 82 ? 0.526 -20.765 -26.905 1.00 93.75 82 THR A CA 1
ATOM 631 C C . THR A 1 82 ? -0.448 -21.922 -26.698 1.00 93.75 82 THR A C 1
ATOM 633 O O . THR A 1 82 ? -0.134 -22.874 -25.988 1.00 93.75 82 THR A O 1
ATOM 636 N N . LEU A 1 83 ? -1.627 -21.833 -27.318 1.00 91.50 83 LEU A N 1
ATOM 637 C CA . LEU A 1 83 ? -2.630 -22.901 -27.314 1.00 91.50 83 LEU A CA 1
ATOM 638 C C . LEU A 1 83 ? -2.247 -24.028 -28.283 1.00 91.50 83 LEU A C 1
ATOM 640 O O . LEU A 1 83 ? -1.463 -23.821 -29.207 1.00 91.50 83 LEU A O 1
ATOM 644 N N . GLU A 1 84 ? -2.894 -25.189 -28.157 1.00 87.88 84 GLU A N 1
ATOM 645 C CA . GLU A 1 84 ? -2.764 -26.334 -29.083 1.00 87.88 84 GLU A CA 1
ATOM 646 C C . GLU A 1 84 ? -3.065 -25.979 -30.551 1.00 87.88 84 GLU A C 1
ATOM 648 O O . GLU A 1 84 ? -2.531 -26.578 -31.480 1.00 87.88 84 GLU A O 1
ATOM 653 N N . THR A 1 85 ? -3.861 -24.929 -30.774 1.00 88.69 85 THR A N 1
ATOM 654 C CA . THR A 1 85 ? -4.139 -24.378 -32.111 1.00 88.69 85 THR A CA 1
ATOM 655 C C . THR A 1 85 ? -2.953 -23.624 -32.731 1.00 88.69 85 THR A C 1
ATOM 657 O O . THR A 1 85 ? -3.064 -23.136 -33.856 1.00 88.69 85 THR A O 1
ATOM 660 N N . GLY A 1 86 ? -1.839 -23.479 -32.007 1.00 89.38 86 GLY A N 1
ATOM 661 C CA . GLY A 1 86 ? -0.646 -22.734 -32.415 1.00 89.38 86 GLY A CA 1
ATOM 662 C C . GLY A 1 86 ? -0.767 -21.213 -32.273 1.00 89.38 86 GLY A C 1
ATOM 663 O O . GLY A 1 86 ? 0.193 -20.496 -32.546 1.00 89.38 86 GLY A O 1
ATOM 664 N N . GLN A 1 87 ? -1.924 -20.700 -31.843 1.00 91.56 87 GLN A N 1
ATOM 665 C CA . GLN A 1 87 ? -2.123 -19.275 -31.573 1.00 91.56 87 GLN A CA 1
ATOM 666 C C . GLN A 1 87 ? -1.601 -18.901 -30.187 1.00 91.56 87 GLN A C 1
ATOM 668 O O . GLN A 1 87 ? -1.780 -19.655 -29.228 1.00 91.56 87 GLN A O 1
ATOM 673 N N . THR A 1 88 ? -0.980 -17.726 -30.088 1.00 92.25 88 THR A N 1
ATOM 674 C CA . THR A 1 88 ? -0.425 -17.211 -28.833 1.00 92.25 88 THR A CA 1
ATOM 675 C C . THR A 1 88 ? -1.254 -16.047 -28.310 1.00 92.25 88 THR A C 1
ATOM 677 O O . THR A 1 88 ? -1.646 -15.166 -29.072 1.00 92.25 88 THR A O 1
ATOM 680 N N . PHE A 1 89 ? -1.495 -16.046 -27.004 1.00 89.06 89 PHE A N 1
ATOM 681 C CA . PHE A 1 89 ? -2.263 -15.037 -26.285 1.00 89.06 89 PHE A CA 1
ATOM 682 C C . PHE A 1 89 ? -1.515 -14.596 -25.029 1.00 89.06 89 PHE A C 1
ATOM 684 O O . PHE A 1 89 ? -0.660 -15.317 -24.523 1.00 89.06 89 PHE A O 1
ATOM 691 N N . GLU A 1 90 ? -1.831 -13.406 -24.533 1.00 87.69 90 GLU A N 1
ATOM 692 C CA . GLU A 1 90 ? -1.395 -12.980 -23.204 1.00 87.69 90 GLU A CA 1
ATOM 693 C C . GLU A 1 90 ? -2.109 -13.830 -22.146 1.00 87.69 90 GLU A C 1
ATOM 695 O O . GLU A 1 90 ? -3.316 -14.070 -22.280 1.00 87.69 90 GLU A O 1
ATOM 700 N N . ARG A 1 91 ? -1.385 -14.283 -21.109 1.00 87.62 91 ARG A N 1
ATOM 701 C CA . ARG A 1 91 ? -1.918 -15.210 -20.099 1.00 87.62 91 ARG A CA 1
ATOM 702 C C . ARG A 1 91 ? -3.213 -14.681 -19.499 1.00 87.62 91 ARG A C 1
ATOM 704 O O . ARG A 1 91 ? -4.230 -15.356 -19.577 1.00 87.62 91 ARG A O 1
ATOM 711 N N . ALA A 1 92 ? -3.191 -13.459 -18.970 1.00 73.62 92 ALA A N 1
ATOM 712 C CA . ALA A 1 92 ? -4.353 -12.864 -18.312 1.00 73.62 92 ALA A CA 1
ATOM 713 C C . ALA A 1 92 ? -5.589 -12.826 -19.232 1.00 73.62 92 ALA A C 1
ATOM 715 O O . ALA A 1 92 ? -6.709 -13.106 -18.811 1.00 73.62 92 ALA A O 1
ATOM 716 N N . SER A 1 93 ? -5.388 -12.534 -20.519 1.00 75.12 93 SER A N 1
ATOM 717 C CA . SER A 1 93 ? -6.479 -12.444 -21.490 1.00 75.12 93 SER A CA 1
ATOM 718 C C . SER A 1 93 ? -7.076 -13.800 -21.842 1.00 75.12 93 SER A C 1
ATOM 720 O O . SER A 1 93 ? -8.295 -13.900 -21.976 1.00 75.12 93 SER A O 1
ATOM 722 N N . ILE A 1 94 ? -6.245 -14.835 -21.999 1.00 87.88 94 ILE A N 1
ATOM 723 C CA . ILE A 1 94 ? -6.749 -16.177 -22.304 1.00 87.88 94 ILE A CA 1
ATOM 724 C C . ILE A 1 94 ? -7.341 -16.860 -21.067 1.00 87.88 94 ILE A C 1
ATOM 726 O O . ILE A 1 94 ? -8.345 -17.553 -21.197 1.00 87.88 94 ILE A O 1
ATOM 730 N N . THR A 1 95 ? -6.809 -16.582 -19.871 1.00 81.75 95 THR A N 1
ATOM 731 C CA . THR A 1 95 ? -7.426 -16.986 -18.600 1.00 81.75 95 THR A CA 1
ATOM 732 C C . THR A 1 95 ? -8.840 -16.419 -18.489 1.00 81.75 95 THR A C 1
ATOM 734 O O . THR A 1 95 ? -9.788 -17.179 -18.323 1.00 81.75 95 THR A O 1
ATOM 737 N N . ASN A 1 96 ? -9.011 -15.108 -18.697 1.00 77.00 96 ASN A N 1
ATOM 738 C CA . ASN A 1 96 ? -10.326 -14.455 -18.668 1.00 77.00 96 ASN A CA 1
ATOM 739 C C . ASN A 1 96 ? -11.283 -14.970 -19.762 1.00 77.00 96 ASN A C 1
ATOM 741 O O . ASN A 1 96 ? -12.504 -14.948 -19.625 1.00 77.00 96 ASN A O 1
ATOM 745 N N . TRP A 1 97 ? -10.745 -15.413 -20.899 1.00 83.44 97 TRP A N 1
ATOM 746 C CA . TRP A 1 97 ? -11.561 -16.022 -21.944 1.00 83.44 97 TRP A CA 1
ATOM 747 C C . TRP A 1 97 ? -12.134 -17.372 -21.491 1.00 83.44 97 TRP A C 1
ATOM 749 O O . TRP A 1 97 ? -13.326 -17.612 -21.692 1.00 83.44 97 TRP A O 1
ATOM 759 N N . PHE A 1 98 ? -11.323 -18.218 -20.851 1.00 84.69 98 PHE A N 1
ATOM 760 C CA . PHE A 1 98 ? -11.761 -19.516 -20.328 1.00 84.69 98 PHE A CA 1
ATOM 761 C C . PHE A 1 98 ? -12.656 -19.393 -19.095 1.00 84.69 98 PHE A C 1
ATOM 763 O O . PHE A 1 98 ? -13.644 -20.118 -19.014 1.00 84.69 98 PHE A O 1
ATOM 770 N N . SER A 1 99 ? -12.394 -18.444 -18.189 1.00 76.69 99 SER A N 1
ATOM 771 C CA . SER A 1 99 ? -13.231 -18.229 -16.996 1.00 76.69 99 SER A CA 1
ATOM 772 C C . SER A 1 99 ? -14.673 -17.839 -17.340 1.00 76.69 99 SER A C 1
ATOM 774 O O . SER A 1 99 ? -15.600 -18.165 -16.609 1.00 76.69 99 SER A O 1
ATOM 776 N N . LYS A 1 100 ? -14.898 -17.238 -18.515 1.00 78.19 100 LYS A N 1
ATOM 777 C CA . LYS A 1 100 ? -16.235 -16.964 -19.076 1.00 78.19 100 LYS A CA 1
ATOM 778 C C . LYS A 1 100 ? -16.928 -18.193 -19.685 1.00 78.19 100 LYS A C 1
ATOM 780 O O . LYS A 1 100 ? -17.938 -18.044 -20.369 1.00 78.19 100 LYS A O 1
ATOM 785 N N . GLY A 1 101 ? -16.372 -19.390 -19.505 1.00 81.94 101 GLY A N 1
ATOM 786 C CA . GLY A 1 101 ? -16.905 -20.649 -20.028 1.00 81.94 101 GLY A CA 1
ATOM 787 C C . GLY A 1 101 ? -16.636 -20.891 -21.516 1.00 81.94 101 GLY A C 1
ATOM 788 O O . GLY A 1 101 ? -17.208 -21.812 -22.100 1.00 81.94 101 GLY A O 1
ATOM 789 N N . ASN A 1 102 ? -15.781 -20.091 -22.167 1.00 86.00 102 ASN A N 1
ATOM 790 C CA . ASN A 1 102 ? -15.485 -20.289 -23.586 1.00 86.00 102 ASN A CA 1
ATOM 791 C C . ASN A 1 102 ? -14.509 -21.456 -23.789 1.00 86.00 102 ASN A C 1
ATOM 793 O O . ASN A 1 102 ? -13.377 -21.418 -23.318 1.00 86.00 102 ASN A O 1
ATOM 797 N N . GLN A 1 103 ? -14.904 -22.445 -24.595 1.00 89.00 103 GLN A N 1
ATOM 798 C CA . GLN A 1 103 ? -14.105 -23.652 -24.878 1.00 89.00 103 GLN A CA 1
ATOM 799 C C . GLN A 1 103 ? -13.468 -23.652 -26.278 1.00 89.00 103 GLN A C 1
ATOM 801 O O . GLN A 1 103 ? -13.110 -24.693 -26.830 1.00 89.00 103 GLN A O 1
ATOM 806 N N . THR A 1 104 ? -13.360 -22.481 -26.902 1.00 90.06 104 THR A N 1
ATOM 807 C CA . THR A 1 104 ? -12.829 -22.331 -28.264 1.00 90.06 104 THR A CA 1
ATOM 808 C C . THR A 1 104 ? -11.661 -21.364 -28.300 1.00 90.06 104 THR A C 1
ATOM 810 O O . THR A 1 104 ? -11.652 -20.381 -27.566 1.00 90.06 104 THR A O 1
ATOM 813 N N . CYS A 1 105 ? -10.723 -21.561 -29.223 1.00 88.56 105 CYS A N 1
ATOM 814 C CA . CYS A 1 105 ? -9.677 -20.584 -29.507 1.00 88.56 105 CYS A CA 1
ATOM 815 C C . CYS A 1 105 ? -10.296 -19.248 -29.978 1.00 88.56 105 CYS A C 1
ATOM 817 O O . CYS A 1 105 ? -11.034 -19.255 -30.965 1.00 88.56 105 CYS A O 1
ATOM 819 N N . PRO A 1 106 ? -9.963 -18.097 -29.362 1.00 86.25 106 PRO A N 1
ATOM 820 C CA . PRO A 1 106 ? -10.580 -16.806 -29.688 1.00 86.25 106 PRO A CA 1
ATOM 821 C C . PRO A 1 106 ? -10.421 -16.371 -31.153 1.00 86.25 106 PRO A C 1
ATOM 823 O O . PRO A 1 106 ? -11.303 -15.734 -31.724 1.00 86.25 106 PRO A O 1
ATOM 826 N N . VAL A 1 107 ? -9.29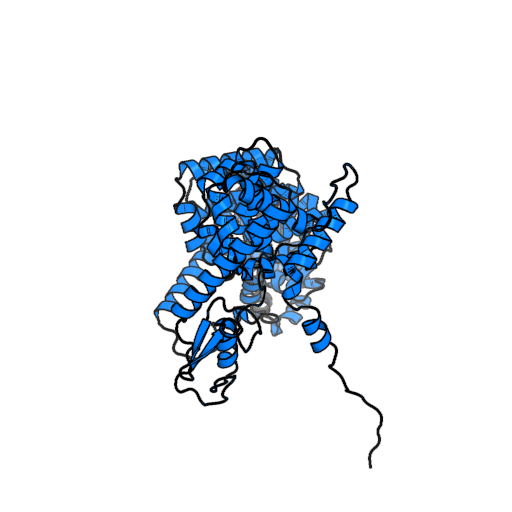1 -16.729 -31.773 1.00 87.31 107 VAL A N 1
ATOM 827 C CA . VAL A 1 107 ? -8.964 -16.339 -33.155 1.00 87.31 107 VAL A CA 1
ATOM 828 C C . VAL A 1 107 ? -9.464 -17.374 -34.155 1.00 87.31 107 VAL A C 1
ATOM 830 O O . VAL A 1 107 ? -10.139 -17.031 -35.121 1.00 87.31 107 VAL A O 1
ATOM 833 N N . THR A 1 108 ? -9.146 -18.654 -33.941 1.00 88.19 108 THR A N 1
ATOM 834 C CA . THR A 1 108 ? -9.476 -19.707 -34.921 1.00 88.19 108 THR A CA 1
ATOM 835 C C . THR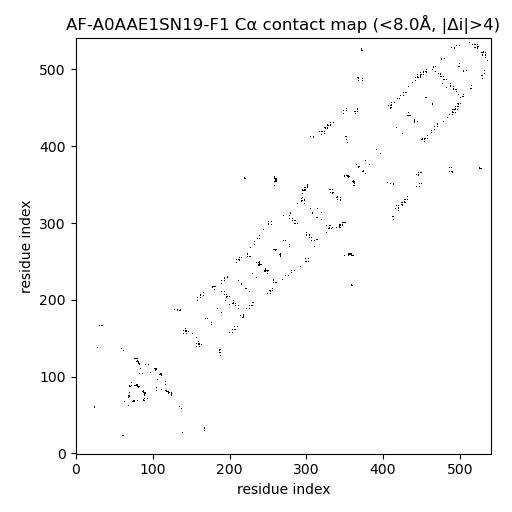 A 1 108 ? -10.892 -20.250 -34.768 1.00 88.19 108 THR A C 1
ATOM 837 O O . THR A 1 108 ? -11.371 -20.934 -35.669 1.00 88.19 108 THR A O 1
ATOM 840 N N . ARG A 1 109 ? -11.551 -19.975 -33.633 1.00 88.31 109 ARG A N 1
ATOM 841 C CA . ARG A 1 109 ? -12.868 -20.500 -33.237 1.00 88.31 109 ARG A CA 1
ATOM 842 C C . ARG A 1 109 ? -12.957 -22.029 -33.195 1.00 88.31 109 ARG A C 1
ATOM 844 O O . ARG A 1 109 ? -14.050 -22.581 -33.137 1.00 88.31 109 ARG A O 1
ATOM 851 N N . LYS A 1 110 ? -11.816 -22.724 -33.215 1.00 89.31 110 LYS A N 1
ATOM 852 C CA . LYS A 1 110 ? -11.748 -24.180 -33.054 1.00 89.31 110 LYS A CA 1
ATOM 853 C C . LYS A 1 110 ? -11.946 -24.551 -31.588 1.00 89.31 110 LYS A C 1
ATOM 855 O O . LYS A 1 110 ? -11.430 -23.847 -30.721 1.00 89.31 110 LYS A O 1
ATOM 860 N N . SER A 1 111 ? -12.678 -25.635 -31.338 1.00 89.75 111 SER A N 1
ATOM 861 C CA . SER A 1 111 ? -12.809 -26.228 -30.002 1.00 89.75 111 SER A CA 1
ATOM 862 C C . SER A 1 111 ? -11.438 -26.667 -29.494 1.00 89.75 111 SER A C 1
ATOM 864 O O . SER A 1 111 ? -10.619 -27.131 -30.289 1.00 89.75 111 SER A O 1
ATOM 866 N N . LEU A 1 112 ? -11.192 -26.429 -28.208 1.00 87.94 112 LEU A N 1
ATOM 867 C CA . LEU A 1 112 ? -9.956 -26.781 -27.525 1.00 87.94 112 LEU A CA 1
ATOM 868 C C . LEU A 1 112 ? -10.156 -28.071 -26.729 1.00 87.94 112 LEU A C 1
ATOM 870 O O . LEU A 1 112 ? -11.149 -28.198 -26.013 1.00 87.94 112 LEU A O 1
ATOM 874 N N . GLU A 1 113 ? -9.212 -29.000 -26.830 1.00 82.81 113 GLU A N 1
ATOM 875 C CA . GLU A 1 113 ? -9.200 -30.243 -26.055 1.00 82.81 113 GLU A CA 1
ATOM 876 C C . GLU A 1 113 ? -8.817 -29.973 -24.594 1.00 82.81 113 GLU A C 1
ATOM 878 O O . GLU A 1 113 ? -9.403 -30.547 -23.675 1.00 82.81 113 GLU A O 1
ATOM 883 N N . CYS A 1 114 ? -7.874 -29.053 -24.366 1.00 76.31 114 CYS A N 1
ATOM 884 C CA . CYS A 1 114 ? -7.465 -28.630 -23.030 1.00 76.31 114 CYS A CA 1
ATOM 885 C C . CYS A 1 114 ? -8.094 -27.284 -22.631 1.00 76.31 114 CYS A C 1
ATOM 887 O O . CYS A 1 114 ? -7.908 -26.275 -23.314 1.00 76.31 114 CYS A O 1
ATOM 889 N N . GLN A 1 115 ? -8.798 -27.257 -21.493 1.00 74.62 115 GLN A N 1
ATOM 890 C CA . GLN A 1 115 ? -9.432 -26.045 -20.944 1.00 74.62 115 GLN A CA 1
ATOM 891 C C . GLN A 1 115 ? -8.567 -25.317 -19.904 1.00 74.62 115 GLN A C 1
ATOM 893 O O . GLN A 1 115 ? -8.946 -24.251 -19.425 1.00 74.62 115 GLN A O 1
ATOM 898 N N . SER A 1 116 ? -7.398 -25.864 -19.557 1.00 83.62 116 SER A N 1
ATOM 899 C CA . SER A 1 116 ? -6.436 -25.169 -18.703 1.00 83.62 116 SER A CA 1
ATOM 900 C C . SER A 1 116 ? -5.512 -24.284 -19.537 1.00 83.62 116 SER A C 1
ATOM 902 O O . SER A 1 116 ? -5.148 -24.606 -20.671 1.00 83.62 116 SER A O 1
ATOM 904 N N . VAL A 1 117 ? -5.124 -23.135 -18.979 1.00 85.00 117 VAL A N 1
ATOM 905 C CA . VAL A 1 117 ? -4.194 -22.215 -19.642 1.00 85.00 117 VAL A CA 1
ATOM 906 C C . VAL A 1 117 ? -2.792 -22.835 -19.656 1.00 85.00 117 VAL A C 1
ATOM 908 O O . VAL A 1 117 ? -2.244 -23.104 -18.585 1.00 85.00 117 VAL A O 1
ATOM 911 N N . PRO A 1 118 ? -2.163 -23.027 -20.831 1.00 88.50 118 PRO A N 1
ATOM 912 C CA . PRO A 1 118 ? -0.841 -23.641 -20.902 1.00 88.50 118 PRO A CA 1
ATOM 913 C C . PRO A 1 118 ? 0.276 -22.846 -20.199 1.00 88.50 118 PRO A C 1
ATOM 915 O O . PRO A 1 118 ? 0.152 -21.673 -19.817 1.00 88.50 118 PRO A O 1
ATOM 918 N N . HIS A 1 119 ? 1.434 -23.492 -20.069 1.00 87.75 119 HIS A N 1
ATOM 919 C CA . HIS A 1 119 ? 2.656 -22.844 -19.600 1.00 87.75 119 HIS A CA 1
ATOM 920 C C . HIS A 1 119 ? 3.119 -21.744 -20.568 1.00 87.75 119 HIS A C 1
ATOM 922 O O . HIS A 1 119 ? 2.829 -21.764 -21.765 1.00 87.75 119 HIS A O 1
ATOM 928 N N . THR A 1 120 ? 3.869 -20.777 -20.040 1.00 89.31 120 THR A N 1
ATOM 929 C CA . THR A 1 120 ? 4.416 -19.663 -20.821 1.00 89.31 120 THR A CA 1
ATOM 930 C C . THR A 1 120 ? 5.319 -20.169 -21.945 1.00 89.31 120 THR A C 1
ATOM 932 O O . THR A 1 120 ? 6.219 -20.983 -21.727 1.00 89.31 120 THR A O 1
ATOM 935 N N . ASN A 1 121 ? 5.156 -19.607 -23.140 1.00 92.25 121 ASN A N 1
ATOM 936 C CA . ASN A 1 121 ? 6.075 -19.768 -24.255 1.00 92.25 121 ASN A CA 1
ATOM 937 C C . ASN A 1 121 ? 7.381 -19.008 -23.970 1.00 92.25 121 ASN A C 1
ATOM 939 O O . ASN A 1 121 ? 7.575 -17.847 -24.344 1.00 92.25 121 ASN A O 1
ATOM 943 N N . LEU A 1 122 ? 8.302 -19.686 -23.282 1.00 90.00 122 LEU A N 1
ATOM 944 C CA . LEU A 1 122 ? 9.584 -19.117 -22.867 1.00 90.00 122 LEU A CA 1
ATOM 945 C C . LEU A 1 122 ? 10.467 -18.694 -24.048 1.00 90.00 122 LEU A C 1
ATOM 947 O O . LEU A 1 122 ? 11.264 -17.767 -23.900 1.00 90.00 122 LEU A O 1
ATOM 951 N N . ILE A 1 123 ? 10.342 -19.344 -25.211 1.00 92.44 123 ILE A N 1
ATOM 952 C CA . ILE A 1 123 ? 11.117 -18.993 -26.409 1.00 92.44 123 ILE A CA 1
ATOM 953 C C . ILE A 1 123 ? 10.658 -17.634 -26.928 1.00 92.44 123 ILE A C 1
ATOM 955 O O . ILE A 1 123 ? 11.479 -16.724 -27.046 1.00 92.44 123 ILE A O 1
ATOM 959 N N . LEU A 1 124 ? 9.353 -17.463 -27.162 1.00 87.75 124 LEU A N 1
ATOM 960 C CA . LEU A 1 124 ? 8.802 -16.192 -27.626 1.00 87.75 124 LEU A CA 1
ATOM 961 C C . LEU A 1 124 ? 9.066 -15.077 -26.609 1.00 87.75 124 LEU A C 1
ATOM 963 O O . LEU A 1 124 ? 9.546 -14.009 -26.981 1.00 87.75 124 LEU A O 1
ATOM 967 N N . LYS A 1 125 ? 8.889 -15.359 -25.311 1.00 84.62 125 LYS A N 1
ATOM 968 C CA . LYS A 1 125 ? 9.227 -14.420 -24.232 1.00 84.62 125 LYS A CA 1
ATOM 969 C C . LYS A 1 125 ? 10.696 -13.985 -24.279 1.00 84.62 125 LYS A C 1
ATOM 971 O O . LYS A 1 125 ? 10.998 -12.811 -24.079 1.00 84.62 125 LYS A O 1
ATOM 976 N N . ARG A 1 126 ? 11.642 -14.893 -24.552 1.00 80.81 126 ARG A N 1
ATOM 977 C CA . ARG A 1 126 ? 13.070 -14.545 -24.710 1.00 80.81 126 ARG A CA 1
ATOM 978 C C . ARG A 1 126 ? 13.322 -13.689 -25.950 1.00 80.81 126 ARG A C 1
ATOM 980 O O . ARG A 1 126 ? 14.049 -12.706 -25.847 1.00 80.81 126 ARG A O 1
ATOM 987 N N . VAL A 1 127 ? 12.721 -14.031 -27.089 1.00 85.69 127 VAL A N 1
ATOM 988 C CA . VAL A 1 127 ? 12.873 -13.272 -28.343 1.00 85.69 127 VAL A CA 1
ATOM 989 C C . VAL A 1 127 ? 12.346 -11.845 -28.184 1.00 85.69 127 VAL A C 1
ATOM 991 O O . VAL A 1 127 ? 13.058 -10.897 -28.508 1.00 85.69 127 VAL A O 1
ATOM 994 N N . ILE A 1 128 ? 11.160 -11.685 -27.593 1.00 78.06 128 ILE A N 1
ATOM 995 C CA . ILE A 1 128 ? 10.568 -10.375 -27.296 1.00 78.06 128 ILE A CA 1
ATOM 996 C C . ILE A 1 128 ? 11.469 -9.576 -26.357 1.00 78.06 128 ILE A C 1
ATOM 998 O O . ILE A 1 128 ? 11.775 -8.419 -26.625 1.00 78.06 128 ILE A O 1
ATOM 1002 N N . ASN A 1 129 ? 11.969 -10.194 -25.286 1.00 76.19 129 ASN A N 1
ATOM 1003 C CA . ASN A 1 129 ? 12.886 -9.529 -24.361 1.00 76.19 129 ASN A CA 1
ATOM 1004 C C . ASN A 1 129 ? 14.192 -9.070 -25.030 1.00 76.19 129 ASN A C 1
ATOM 1006 O O . ASN A 1 129 ? 14.713 -8.003 -24.694 1.00 76.19 129 ASN A O 1
ATOM 1010 N N . ASN A 1 130 ? 14.731 -9.854 -25.966 1.00 77.38 130 ASN A N 1
ATOM 1011 C CA . ASN A 1 130 ? 15.911 -9.466 -26.737 1.00 77.38 130 ASN A CA 1
ATOM 1012 C C . ASN A 1 130 ? 15.599 -8.287 -27.662 1.00 77.38 130 ASN A C 1
ATOM 1014 O O . ASN A 1 130 ? 16.374 -7.334 -27.698 1.00 77.38 130 ASN A O 1
ATOM 1018 N N . TRP A 1 131 ? 14.448 -8.317 -28.340 1.00 80.19 131 TRP A N 1
ATOM 1019 C CA . TRP A 1 131 ? 13.988 -7.208 -29.172 1.00 80.19 131 TRP A CA 1
ATOM 1020 C C . TRP A 1 131 ? 13.800 -5.922 -28.359 1.00 80.19 131 TRP A C 1
ATOM 1022 O O . TRP A 1 131 ? 14.365 -4.900 -28.734 1.00 80.19 131 TRP A O 1
ATOM 1032 N N . LYS A 1 132 ? 13.116 -5.983 -27.204 1.00 69.62 132 LYS A N 1
ATOM 1033 C CA . LYS A 1 132 ? 12.975 -4.848 -26.270 1.00 69.62 132 LYS A CA 1
ATOM 1034 C C . LYS A 1 132 ? 14.343 -4.274 -25.897 1.00 69.62 132 LYS A C 1
ATOM 1036 O O . LYS A 1 132 ? 14.563 -3.071 -25.973 1.00 69.62 132 LYS A O 1
ATOM 1041 N N . SER A 1 133 ? 15.292 -5.146 -25.548 1.00 67.75 133 SER A N 1
ATOM 1042 C CA . SER A 1 133 ? 16.645 -4.730 -25.159 1.00 67.75 133 SER A CA 1
ATOM 1043 C C . SER A 1 133 ? 17.378 -3.999 -26.287 1.00 67.75 133 SER A C 1
ATOM 1045 O O . SER A 1 133 ? 18.037 -2.995 -26.033 1.00 67.75 133 SER A O 1
ATOM 1047 N N . GLU A 1 134 ? 17.271 -4.485 -27.524 1.00 68.00 134 GLU A N 1
ATOM 1048 C CA . GLU A 1 134 ? 17.915 -3.858 -28.682 1.00 68.00 134 GLU A CA 1
ATOM 1049 C C . GLU A 1 134 ? 17.235 -2.545 -29.078 1.00 68.00 134 GLU A C 1
ATOM 1051 O O . GLU A 1 134 ? 17.897 -1.534 -29.307 1.00 68.00 134 GLU A O 1
ATOM 1056 N N . HIS A 1 135 ? 15.903 -2.526 -29.062 1.00 67.56 135 HIS A N 1
ATOM 1057 C CA . HIS A 1 135 ? 15.124 -1.329 -29.339 1.00 67.56 135 HIS A CA 1
ATOM 1058 C C . HIS A 1 135 ? 15.427 -0.215 -28.330 1.00 67.56 135 HIS A C 1
ATOM 1060 O O . HIS A 1 135 ? 15.660 0.936 -28.703 1.00 67.56 135 HIS A O 1
ATOM 1066 N N . TRP A 1 136 ? 15.525 -0.568 -27.047 1.00 68.56 136 TRP A N 1
ATOM 1067 C CA . TRP A 1 136 ? 15.921 0.366 -26.004 1.00 68.56 136 TRP A CA 1
ATOM 1068 C C . TRP A 1 136 ? 17.341 0.905 -26.213 1.00 68.56 136 TRP A C 1
ATOM 1070 O O . TRP A 1 136 ? 17.563 2.104 -26.059 1.00 68.56 136 TRP A O 1
ATOM 1080 N N . ARG A 1 137 ? 18.306 0.074 -26.640 1.00 66.62 137 ARG A N 1
ATOM 1081 C CA . ARG A 1 137 ? 19.659 0.554 -26.996 1.00 66.62 137 ARG A CA 1
ATOM 1082 C C . ARG A 1 137 ? 19.624 1.605 -28.102 1.00 66.62 137 ARG A C 1
ATOM 1084 O O . ARG A 1 137 ? 20.365 2.583 -28.023 1.00 66.62 137 ARG A O 1
ATOM 1091 N N . HIS A 1 138 ? 18.760 1.434 -29.100 1.00 67.94 138 HIS A N 1
ATOM 1092 C CA . HIS A 1 138 ? 18.600 2.412 -30.176 1.00 67.94 138 HIS A CA 1
ATOM 1093 C C . HIS A 1 138 ? 17.993 3.728 -29.664 1.00 67.94 138 HIS A C 1
ATOM 1095 O O . HIS A 1 138 ? 18.471 4.802 -30.032 1.00 67.94 138 HIS A O 1
ATOM 1101 N N . LEU A 1 139 ? 17.000 3.666 -28.771 1.00 66.50 139 LEU A N 1
ATOM 1102 C CA . LEU A 1 139 ? 16.437 4.855 -28.118 1.00 66.50 139 LEU A CA 1
ATOM 1103 C C . LEU A 1 139 ? 17.475 5.588 -27.254 1.00 66.50 139 LEU A C 1
ATOM 1105 O O . LEU A 1 139 ? 17.582 6.809 -27.326 1.00 66.50 139 LEU A O 1
ATOM 1109 N N . LEU A 1 140 ? 18.306 4.860 -26.502 1.00 67.19 140 LEU A N 1
ATOM 1110 C CA . LEU A 1 140 ? 19.412 5.448 -25.736 1.00 67.19 140 LEU A CA 1
ATOM 1111 C C . LEU A 1 140 ? 20.445 6.138 -26.639 1.00 67.19 140 LEU A C 1
ATOM 1113 O O . LEU A 1 140 ? 20.934 7.224 -26.313 1.00 67.19 140 LEU A O 1
ATOM 1117 N N . ALA A 1 141 ? 20.771 5.530 -27.784 1.00 66.94 141 ALA A N 1
ATOM 1118 C CA . ALA A 1 141 ? 21.653 6.139 -28.776 1.00 66.94 141 ALA A CA 1
ATOM 1119 C C . ALA A 1 141 ? 21.048 7.436 -29.338 1.00 66.94 141 ALA A C 1
ATOM 1121 O O . ALA A 1 141 ? 21.763 8.422 -29.503 1.00 66.94 141 ALA A O 1
ATOM 1122 N N . TYR A 1 142 ? 19.730 7.468 -29.551 1.00 66.06 142 TYR A N 1
ATOM 1123 C CA . TYR A 1 142 ? 19.020 8.679 -29.948 1.00 66.06 142 TYR A CA 1
ATOM 1124 C C . TYR A 1 142 ? 19.087 9.775 -28.872 1.00 66.06 142 TYR A C 1
ATOM 1126 O O . TYR A 1 142 ? 19.509 10.887 -29.186 1.00 66.06 142 TYR A O 1
ATOM 1134 N N . PHE A 1 143 ? 18.772 9.471 -27.605 1.00 64.31 143 PHE A N 1
ATOM 1135 C CA . PHE A 1 143 ? 18.872 10.450 -26.506 1.00 64.31 143 PHE A CA 1
ATOM 1136 C C . PHE A 1 143 ? 20.277 11.046 -26.382 1.00 64.31 143 PHE A C 1
ATOM 1138 O O . PHE A 1 143 ? 20.432 12.235 -26.116 1.00 64.31 143 PHE A O 1
ATOM 1145 N N . SER A 1 144 ? 21.302 10.235 -26.648 1.00 63.47 144 SER A N 1
ATOM 1146 C CA . SER A 1 144 ? 22.696 10.684 -26.643 1.00 63.47 144 SER A CA 1
ATOM 1147 C C . SER A 1 144 ? 23.005 11.682 -27.767 1.00 63.47 144 SER A C 1
ATOM 1149 O O . SER A 1 144 ? 23.819 12.578 -27.571 1.00 63.47 144 SER A O 1
ATOM 1151 N N . ASN A 1 145 ? 22.369 11.545 -28.934 1.00 63.16 145 ASN A N 1
ATOM 1152 C CA . ASN A 1 145 ? 22.597 12.422 -30.087 1.00 63.16 145 ASN A CA 1
ATOM 1153 C C . ASN A 1 145 ? 21.870 13.769 -29.957 1.00 63.16 145 ASN A C 1
ATOM 1155 O O . ASN A 1 145 ? 22.370 14.777 -30.448 1.00 63.16 145 ASN A O 1
ATOM 1159 N N . VAL A 1 146 ? 20.720 13.799 -29.274 1.00 56.66 146 VAL A N 1
ATOM 1160 C CA . VAL A 1 146 ? 19.953 15.034 -29.014 1.00 56.66 146 VAL A CA 1
ATOM 1161 C C . VAL A 1 146 ? 20.712 15.996 -28.086 1.00 56.66 146 VAL A C 1
ATOM 1163 O O . VAL A 1 146 ? 20.545 17.205 -28.188 1.00 56.66 146 VAL A O 1
ATOM 1166 N N . SER A 1 147 ? 21.600 15.483 -27.228 1.00 53.25 147 SER A N 1
ATOM 1167 C CA . SER A 1 147 ? 22.326 16.273 -26.220 1.00 53.25 147 SER A CA 1
ATOM 1168 C C . SER A 1 147 ? 23.597 16.985 -26.727 1.00 53.25 147 SER A C 1
ATOM 1170 O O . SER A 1 147 ? 24.291 17.614 -25.930 1.00 53.25 147 SER A O 1
ATOM 1172 N N . GLY A 1 148 ? 23.919 16.916 -28.023 1.00 48.84 148 GLY A N 1
ATOM 1173 C CA . GLY A 1 148 ? 25.107 17.562 -28.587 1.00 48.84 148 GLY A CA 1
ATOM 1174 C C . GLY A 1 148 ? 26.406 16.767 -28.387 1.00 48.84 148 GLY A C 1
ATOM 1175 O O . GLY A 1 148 ? 26.641 16.101 -27.381 1.00 48.84 148 GLY A O 1
ATOM 1176 N N . ASN A 1 149 ? 27.251 16.813 -29.415 1.00 50.97 149 ASN A N 1
ATOM 1177 C CA . ASN A 1 149 ? 28.429 15.974 -29.615 1.00 50.97 149 ASN A CA 1
ATOM 1178 C C . ASN A 1 149 ? 29.450 16.088 -28.460 1.00 50.97 149 ASN A C 1
ATOM 1180 O O . ASN A 1 149 ? 30.205 17.055 -28.379 1.00 50.97 149 ASN A O 1
ATOM 1184 N N . SER A 1 150 ? 29.563 15.061 -27.616 1.00 43.31 150 SER A N 1
ATOM 1185 C CA . SER A 1 150 ? 30.809 14.794 -26.894 1.00 43.31 150 SER A CA 1
ATOM 1186 C C . SER A 1 150 ? 31.183 13.327 -27.068 1.00 43.31 150 SER A C 1
ATOM 1188 O O . SER A 1 150 ? 30.372 12.421 -26.866 1.00 43.31 150 SER A O 1
ATOM 1190 N N . GLY A 1 151 ? 32.425 13.084 -27.490 1.00 45.19 151 GLY A N 1
ATOM 1191 C CA . GLY A 1 151 ? 33.026 11.757 -27.655 1.00 45.19 151 GLY A CA 1
ATOM 1192 C C . GLY A 1 151 ? 33.264 11.033 -26.325 1.00 45.19 151 GLY A C 1
ATOM 1193 O O . GLY A 1 151 ? 34.339 10.485 -26.104 1.00 45.19 151 GLY A O 1
ATOM 1194 N N . GLY A 1 152 ? 32.290 11.068 -25.415 1.00 42.12 152 GLY A N 1
ATOM 1195 C CA . GLY A 1 152 ? 32.358 10.470 -24.092 1.00 42.12 152 GLY A CA 1
ATOM 1196 C C . GLY A 1 152 ? 32.116 8.961 -24.110 1.00 42.12 152 GLY A C 1
ATOM 1197 O O . GLY A 1 152 ? 31.238 8.451 -24.815 1.00 42.12 152 GLY A O 1
ATOM 1198 N N . HIS A 1 153 ? 32.892 8.250 -23.285 1.00 48.50 153 HIS A N 1
ATOM 1199 C CA . HIS A 1 153 ? 32.706 6.838 -22.947 1.00 48.50 153 HIS A CA 1
ATOM 1200 C C . HIS A 1 153 ? 31.233 6.519 -22.628 1.00 48.50 153 HIS A C 1
ATOM 1202 O O . HIS A 1 153 ? 30.527 7.327 -22.028 1.00 48.50 153 HIS A O 1
ATOM 1208 N N . GLY A 1 154 ? 30.773 5.308 -22.969 1.00 51.31 154 GLY A N 1
ATOM 1209 C CA . GLY A 1 154 ? 29.361 4.894 -22.880 1.00 51.31 154 GLY A CA 1
ATOM 1210 C C . GLY A 1 154 ? 28.673 5.035 -21.510 1.00 51.31 154 GLY A C 1
ATOM 1211 O O . GLY A 1 154 ? 27.456 4.913 -21.439 1.00 51.31 154 GLY A O 1
ATOM 1212 N N . TRP A 1 155 ? 29.406 5.317 -20.429 1.00 47.50 155 TRP A N 1
ATOM 1213 C CA . TRP A 1 155 ? 28.837 5.646 -19.119 1.00 47.50 155 TRP A CA 1
ATOM 1214 C C . TRP A 1 155 ? 28.157 7.030 -19.090 1.00 47.50 155 TRP A C 1
ATOM 1216 O O . TRP A 1 155 ? 27.036 7.118 -18.596 1.00 47.50 155 TRP A O 1
ATOM 1226 N N . LEU A 1 156 ? 28.757 8.057 -19.710 1.00 51.66 156 LEU A N 1
ATOM 1227 C CA . LEU A 1 156 ? 28.216 9.428 -19.755 1.00 51.66 156 LEU A CA 1
ATOM 1228 C C . LEU A 1 156 ? 26.903 9.498 -20.556 1.00 51.66 156 LEU A C 1
ATOM 1230 O O . LEU A 1 156 ? 25.982 10.232 -20.219 1.00 51.66 156 LEU A O 1
ATOM 1234 N N . LYS A 1 157 ? 26.783 8.649 -21.581 1.00 66.06 157 LYS A N 1
ATOM 1235 C CA . LYS A 1 157 ? 25.572 8.510 -22.406 1.00 66.06 157 LYS A CA 1
ATOM 1236 C C . LYS A 1 157 ? 24.364 8.005 -21.611 1.00 66.06 157 LYS A C 1
ATOM 1238 O O . LYS A 1 157 ? 23.234 8.407 -21.871 1.00 66.06 157 LYS A O 1
ATOM 1243 N N . ASN A 1 158 ? 24.599 7.143 -20.622 1.00 72.88 158 ASN A N 1
ATOM 1244 C CA . ASN A 1 158 ? 23.530 6.594 -19.791 1.00 72.88 158 ASN A CA 1
ATOM 1245 C C . ASN A 1 158 ? 23.054 7.585 -18.723 1.00 72.88 158 ASN A C 1
ATOM 1247 O O . ASN A 1 158 ? 21.865 7.604 -18.422 1.00 72.88 158 ASN A O 1
ATOM 1251 N N . GLU A 1 159 ? 23.958 8.404 -18.177 1.00 75.94 159 GLU A N 1
ATOM 1252 C CA . GLU A 1 159 ? 23.602 9.492 -17.258 1.00 75.94 159 GLU A CA 1
ATOM 1253 C C . GLU A 1 159 ? 22.691 10.511 -17.953 1.00 75.94 159 GLU A C 1
ATOM 1255 O O . GLU A 1 159 ? 21.612 10.818 -17.448 1.00 75.94 159 GLU A O 1
ATOM 1260 N N . ILE A 1 160 ? 23.062 10.929 -19.169 1.00 72.50 160 ILE A N 1
ATOM 1261 C CA . ILE A 1 160 ? 22.250 11.826 -20.002 1.00 72.50 160 ILE A CA 1
ATOM 1262 C C . ILE A 1 160 ? 20.869 11.220 -20.270 1.00 72.50 160 ILE A C 1
ATOM 1264 O O . ILE A 1 160 ? 19.862 11.898 -20.101 1.00 72.50 160 ILE A O 1
ATOM 1268 N N . ALA A 1 161 ? 20.791 9.937 -20.634 1.00 76.31 161 ALA A N 1
ATOM 1269 C CA . ALA A 1 161 ? 19.508 9.282 -20.882 1.00 76.31 161 ALA A CA 1
ATOM 1270 C C . ALA A 1 161 ? 18.596 9.266 -19.643 1.00 76.31 161 ALA A C 1
ATOM 1272 O O . ALA A 1 161 ? 17.396 9.498 -19.764 1.00 76.31 161 ALA A O 1
ATOM 1273 N N . VAL A 1 162 ? 19.153 9.032 -18.451 1.00 81.94 162 VAL A N 1
ATOM 1274 C CA . VAL A 1 162 ? 18.402 9.112 -17.188 1.00 81.94 162 VAL A CA 1
ATOM 1275 C C . VAL A 1 162 ? 17.889 10.535 -16.951 1.00 81.94 162 VAL A C 1
ATOM 1277 O O . VAL A 1 162 ? 16.714 10.705 -16.633 1.00 81.94 162 VAL A O 1
ATOM 1280 N N . SER A 1 163 ? 18.725 11.556 -17.166 1.00 77.56 163 SER A N 1
ATOM 1281 C CA . SER A 1 163 ? 18.310 12.959 -17.038 1.00 77.56 163 SER A CA 1
ATOM 1282 C C . SER A 1 163 ? 17.228 13.351 -18.045 1.00 77.56 163 SER A C 1
ATOM 1284 O O . SER A 1 163 ? 16.268 14.015 -17.672 1.00 77.56 163 SER A O 1
ATOM 1286 N N . VAL A 1 164 ? 17.334 12.904 -19.298 1.00 76.25 164 VAL A N 1
ATOM 1287 C CA . VAL A 1 164 ? 16.321 13.149 -20.335 1.00 76.25 164 VAL A CA 1
ATOM 1288 C C . VAL A 1 164 ? 14.983 12.513 -19.956 1.00 76.25 164 VAL A C 1
ATOM 1290 O O . VAL A 1 164 ? 13.945 13.157 -20.084 1.00 76.25 164 VAL A O 1
ATOM 1293 N N . LEU A 1 165 ? 14.997 11.276 -19.451 1.00 80.75 165 LEU A N 1
ATOM 1294 C CA . LEU A 1 165 ? 13.783 10.605 -18.981 1.00 80.75 165 LEU A CA 1
ATOM 1295 C C . LEU A 1 165 ? 13.150 11.340 -17.796 1.00 80.75 165 LEU A C 1
ATOM 1297 O O . LEU A 1 165 ? 11.934 11.490 -17.756 1.00 80.75 165 LEU A O 1
ATOM 1301 N N . GLU A 1 166 ? 13.956 11.824 -16.852 1.00 83.31 166 GLU A N 1
ATOM 1302 C CA . GLU A 1 166 ? 13.455 12.621 -15.732 1.00 83.31 166 GLU A CA 1
ATOM 1303 C C . GLU A 1 166 ? 12.810 13.928 -16.203 1.00 83.31 166 GLU A C 1
ATOM 1305 O O . GLU A 1 166 ? 11.668 14.199 -15.837 1.00 83.31 166 GLU A O 1
ATOM 1310 N N . GLN A 1 167 ? 13.490 14.698 -17.057 1.00 78.44 167 GLN A N 1
ATOM 1311 C CA . GLN A 1 167 ? 12.950 15.953 -17.593 1.00 78.44 167 GLN A CA 1
ATOM 1312 C C . GLN A 1 167 ? 11.660 15.731 -18.380 1.00 78.44 167 GLN A C 1
ATOM 1314 O O . GLN A 1 167 ? 10.709 16.500 -18.251 1.00 78.44 167 GLN A O 1
ATOM 1319 N N . LEU A 1 168 ? 11.593 14.639 -19.141 1.00 77.75 168 LEU A N 1
ATOM 1320 C CA . LEU A 1 168 ? 10.389 14.279 -19.864 1.00 77.75 168 LEU A CA 1
ATOM 1321 C C . LEU A 1 168 ? 9.214 14.024 -18.918 1.00 77.75 168 LEU A C 1
ATOM 1323 O O . LEU A 1 168 ? 8.140 14.561 -19.145 1.00 77.75 168 LEU A O 1
ATOM 1327 N N . LEU A 1 169 ? 9.399 13.246 -17.850 1.00 81.00 169 LEU A N 1
ATOM 1328 C CA . LEU A 1 169 ? 8.306 12.960 -16.917 1.00 81.00 169 LEU A CA 1
ATOM 1329 C C . LEU A 1 169 ? 7.900 14.176 -16.077 1.00 81.00 169 LEU A C 1
ATOM 1331 O O . LEU A 1 169 ? 6.752 14.237 -15.648 1.00 81.00 169 LEU A O 1
ATOM 1335 N N . ILE A 1 170 ? 8.814 15.120 -15.836 1.00 79.31 170 ILE A N 1
ATOM 1336 C CA . ILE A 1 170 ? 8.503 16.393 -15.167 1.00 79.31 170 ILE A CA 1
ATOM 1337 C C . ILE A 1 170 ? 7.596 17.266 -16.046 1.00 79.31 170 ILE A C 1
ATOM 1339 O O . ILE A 1 170 ? 6.719 17.947 -15.523 1.00 79.31 170 ILE A O 1
ATOM 1343 N N . ALA A 1 171 ? 7.778 17.230 -17.368 1.00 75.31 171 ALA A N 1
ATOM 1344 C CA . ALA A 1 171 ? 7.019 18.045 -18.317 1.00 75.31 171 ALA A CA 1
ATOM 1345 C C . ALA A 1 171 ? 5.601 17.518 -18.629 1.00 75.31 171 ALA A C 1
ATOM 1347 O O . ALA A 1 171 ? 4.867 18.158 -19.385 1.00 75.31 171 ALA A O 1
ATOM 1348 N N . LEU A 1 172 ? 5.216 16.352 -18.100 1.00 78.81 172 LEU A N 1
ATOM 1349 C CA . LEU A 1 172 ? 3.939 15.694 -18.395 1.00 78.81 172 LEU A CA 1
ATOM 1350 C C . LEU A 1 172 ? 2.953 15.821 -17.230 1.00 78.81 172 LEU A C 1
ATOM 1352 O O . LEU A 1 172 ? 3.342 15.815 -16.060 1.00 78.81 172 LEU A O 1
ATOM 1356 N N . ASN A 1 173 ? 1.656 15.873 -17.547 1.00 81.50 173 ASN A N 1
ATOM 1357 C CA . ASN A 1 173 ? 0.614 15.708 -16.529 1.00 81.50 173 ASN A CA 1
ATOM 1358 C C . ASN A 1 173 ? 0.526 14.238 -16.058 1.00 81.50 173 ASN A C 1
ATOM 1360 O O . ASN A 1 173 ? 1.171 13.365 -16.632 1.00 81.50 173 ASN A O 1
ATOM 1364 N N . GLN A 1 174 ? -0.250 13.941 -15.009 1.00 78.56 174 GLN A N 1
ATOM 1365 C CA . GLN A 1 174 ? -0.271 12.593 -14.413 1.00 78.56 174 GLN A CA 1
ATOM 1366 C C . GLN A 1 174 ? -0.757 11.497 -15.376 1.00 78.56 174 GLN A C 1
ATOM 1368 O O . GLN A 1 174 ? -0.152 10.425 -15.425 1.00 78.56 174 GLN A O 1
ATOM 1373 N N . ASP A 1 175 ? -1.785 11.771 -16.181 1.00 76.38 175 ASP A N 1
ATOM 1374 C CA . ASP A 1 175 ? -2.333 10.796 -17.132 1.00 76.38 175 ASP A CA 1
ATOM 1375 C C . ASP A 1 175 ? -1.355 10.534 -18.286 1.00 76.38 175 ASP A C 1
ATOM 1377 O O . ASP A 1 175 ? -1.069 9.386 -18.635 1.00 76.38 175 ASP A O 1
ATOM 1381 N N . GLU A 1 176 ? -0.763 11.599 -18.835 1.00 79.44 176 GLU A N 1
ATOM 1382 C CA . GLU A 1 176 ? 0.281 11.516 -19.860 1.00 79.44 176 GLU A CA 1
ATOM 1383 C C . GLU A 1 176 ? 1.528 10.800 -19.327 1.00 79.44 176 GLU A C 1
ATOM 1385 O O . GLU A 1 176 ? 2.120 9.969 -20.024 1.00 79.44 176 GLU A O 1
ATOM 1390 N N . LYS A 1 177 ? 1.927 11.099 -18.084 1.00 81.19 177 LYS A N 1
ATOM 1391 C CA . LYS A 1 177 ? 3.066 10.478 -17.403 1.00 81.19 177 LYS A CA 1
ATOM 1392 C C . LYS A 1 177 ? 2.844 8.977 -17.269 1.00 81.19 177 LYS A C 1
ATOM 1394 O O . LYS A 1 177 ? 3.742 8.206 -17.607 1.00 81.19 177 LYS A O 1
ATOM 1399 N N . ARG A 1 178 ? 1.656 8.559 -16.826 1.00 80.38 178 ARG A N 1
ATOM 1400 C CA . ARG A 1 178 ? 1.292 7.146 -16.685 1.00 80.38 178 ARG A CA 1
ATOM 1401 C C . ARG A 1 178 ? 1.332 6.416 -18.025 1.00 80.38 178 ARG A C 1
ATOM 1403 O O . ARG A 1 178 ? 2.069 5.442 -18.148 1.00 80.38 178 ARG A O 1
ATOM 1410 N N . ALA A 1 179 ? 0.639 6.931 -19.041 1.00 75.06 179 ALA A N 1
ATOM 1411 C CA . ALA A 1 179 ? 0.608 6.317 -20.369 1.00 75.06 179 ALA A CA 1
ATOM 1412 C C . ALA A 1 179 ? 2.011 6.220 -20.997 1.00 75.06 179 ALA A C 1
ATOM 1414 O O . ALA A 1 179 ? 2.377 5.208 -21.596 1.00 75.06 179 ALA A O 1
ATOM 1415 N N . THR A 1 180 ? 2.834 7.257 -20.820 1.00 76.56 180 THR A N 1
ATOM 1416 C CA . THR A 1 180 ? 4.219 7.260 -21.308 1.00 76.56 180 THR A CA 1
ATOM 1417 C C . THR A 1 180 ? 5.069 6.221 -20.581 1.00 76.56 180 THR A C 1
ATOM 1419 O O . THR A 1 180 ? 5.849 5.512 -21.214 1.00 76.56 180 THR A O 1
ATOM 1422 N N . LEU A 1 181 ? 4.924 6.095 -19.261 1.00 82.56 181 LEU A N 1
ATOM 1423 C CA . LEU A 1 181 ? 5.648 5.096 -18.477 1.00 82.56 181 LEU A CA 1
ATOM 1424 C C . LEU A 1 181 ? 5.249 3.672 -18.856 1.00 82.56 181 LEU A C 1
ATOM 1426 O O . LEU A 1 181 ? 6.137 2.850 -19.056 1.00 82.56 181 LEU A O 1
ATOM 1430 N N . GLU A 1 182 ? 3.958 3.392 -19.030 1.00 78.25 182 GLU A N 1
ATOM 1431 C CA . GLU A 1 182 ? 3.466 2.093 -19.510 1.00 78.25 182 GLU A CA 1
ATOM 1432 C C . GLU A 1 182 ? 4.085 1.735 -20.873 1.00 78.25 182 GLU A C 1
ATOM 1434 O O . GLU A 1 182 ? 4.594 0.627 -21.071 1.00 78.25 182 GLU A O 1
ATOM 1439 N N . GLN A 1 183 ? 4.164 2.704 -21.792 1.00 73.19 183 GLN A N 1
ATOM 1440 C CA . GLN A 1 183 ? 4.852 2.518 -23.070 1.00 73.19 183 GLN A CA 1
ATOM 1441 C C . GLN A 1 183 ? 6.352 2.258 -22.889 1.00 73.19 183 GLN A C 1
ATOM 1443 O O . GLN A 1 183 ? 6.877 1.294 -23.447 1.00 73.19 183 GLN A O 1
ATOM 1448 N N . LEU A 1 184 ? 7.057 3.062 -22.089 1.00 76.69 184 LEU A N 1
ATOM 1449 C CA . LEU A 1 184 ? 8.489 2.875 -21.834 1.00 76.69 184 LEU A CA 1
ATOM 1450 C C . LEU A 1 184 ? 8.778 1.507 -21.194 1.00 76.69 184 LEU A C 1
ATOM 1452 O O . LEU A 1 184 ? 9.759 0.853 -21.558 1.00 76.69 184 LEU A O 1
ATOM 1456 N N . LEU A 1 185 ? 7.920 1.052 -20.277 1.00 78.88 185 LEU A N 1
ATOM 1457 C CA . LEU A 1 185 ? 8.005 -0.263 -19.643 1.00 78.88 185 LEU A CA 1
ATOM 1458 C C . LEU A 1 185 ? 7.826 -1.389 -20.662 1.00 78.88 185 LEU A C 1
ATOM 1460 O O . LEU A 1 185 ? 8.654 -2.306 -20.702 1.00 78.88 185 LEU A O 1
ATOM 1464 N N . SER A 1 186 ? 6.833 -1.269 -21.551 1.00 70.38 186 SER A N 1
ATOM 1465 C CA . SER A 1 186 ? 6.632 -2.210 -22.661 1.00 70.38 186 SER A CA 1
ATOM 1466 C C . SER A 1 186 ? 7.866 -2.281 -23.571 1.00 70.38 186 SER A C 1
ATOM 1468 O O . SER A 1 186 ? 8.236 -3.352 -24.042 1.00 70.38 186 SER A O 1
ATOM 1470 N N . LEU A 1 187 ? 8.598 -1.174 -23.728 1.00 68.25 187 LEU A N 1
ATOM 1471 C CA . LEU A 1 187 ? 9.832 -1.098 -24.515 1.00 68.25 187 LEU A CA 1
ATOM 1472 C C . LEU A 1 187 ? 11.091 -1.545 -23.750 1.00 68.25 187 LEU A C 1
ATOM 1474 O O . LEU A 1 187 ? 12.177 -1.575 -24.324 1.00 68.25 187 LEU A O 1
ATOM 1478 N N . GLY A 1 188 ? 10.970 -1.938 -22.478 1.00 70.19 188 GLY A N 1
ATOM 1479 C CA . GLY A 1 188 ?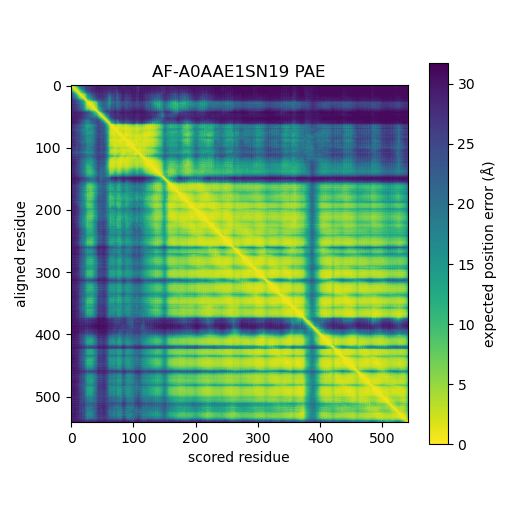 12.069 -2.499 -21.688 1.00 70.19 188 GLY A CA 1
ATOM 1480 C C . GLY A 1 188 ? 12.867 -1.495 -20.848 1.00 70.19 188 GLY A C 1
ATOM 1481 O O . GLY A 1 188 ? 13.946 -1.856 -20.364 1.00 70.19 188 GLY A O 1
ATOM 1482 N N . SER A 1 189 ? 12.348 -0.282 -20.614 1.00 81.00 189 SER A N 1
ATOM 1483 C CA . SER A 1 189 ? 13.006 0.750 -19.789 1.00 81.00 189 SER A CA 1
ATOM 1484 C C . SER A 1 189 ? 13.369 0.257 -18.381 1.00 81.00 189 SER A C 1
ATOM 1486 O O . SER A 1 189 ? 14.422 0.609 -17.848 1.00 81.00 189 SER A O 1
ATOM 1488 N N . LEU A 1 190 ? 12.552 -0.630 -17.801 1.00 85.31 190 LEU A N 1
ATOM 1489 C CA . LEU A 1 190 ? 12.723 -1.143 -16.440 1.00 85.31 190 LEU A CA 1
ATOM 1490 C C . LEU A 1 190 ? 14.093 -1.789 -16.210 1.00 85.31 190 LEU A C 1
ATOM 1492 O O . LEU A 1 190 ? 14.751 -1.526 -15.205 1.00 85.31 190 LEU A O 1
ATOM 1496 N N . ARG A 1 191 ? 14.550 -2.627 -17.150 1.00 81.62 191 ARG A N 1
ATOM 1497 C CA . ARG A 1 191 ? 15.841 -3.327 -17.029 1.00 81.62 191 ARG A CA 1
ATOM 1498 C C . ARG A 1 191 ? 17.003 -2.344 -17.039 1.00 81.62 191 ARG A C 1
ATOM 1500 O O . ARG A 1 191 ? 17.945 -2.501 -16.266 1.00 81.62 191 ARG A O 1
ATOM 1507 N N . PHE A 1 192 ? 16.914 -1.326 -17.891 1.00 84.06 192 PHE A N 1
ATOM 1508 C CA . PHE A 1 192 ? 17.901 -0.259 -17.951 1.00 84.06 192 PHE A CA 1
ATOM 1509 C C . PHE A 1 192 ? 17.939 0.540 -16.649 1.00 84.06 192 PHE A C 1
ATOM 1511 O O . PHE A 1 192 ? 19.017 0.720 -16.087 1.00 84.06 192 PHE A O 1
ATOM 1518 N N . LEU A 1 193 ? 16.780 0.951 -16.127 1.00 89.00 193 LEU A N 1
ATOM 1519 C CA . LEU A 1 193 ? 16.697 1.678 -14.860 1.00 89.00 193 LEU A CA 1
ATOM 1520 C C . LEU A 1 193 ? 17.285 0.853 -13.709 1.00 89.00 193 LEU A C 1
ATOM 1522 O O . LEU A 1 193 ? 18.153 1.341 -12.997 1.00 89.00 193 LEU A O 1
ATOM 1526 N N . ILE A 1 194 ? 16.924 -0.425 -13.578 1.00 87.38 194 ILE A N 1
ATOM 1527 C CA . ILE A 1 194 ? 17.498 -1.319 -12.556 1.00 87.38 194 ILE A CA 1
ATOM 1528 C C . ILE A 1 194 ? 19.024 -1.435 -12.704 1.00 87.38 194 ILE A C 1
ATOM 1530 O O . ILE A 1 194 ? 19.758 -1.358 -11.717 1.00 87.38 194 ILE A O 1
ATOM 1534 N N . GLN A 1 195 ? 19.530 -1.579 -13.932 1.00 86.00 195 GLN A N 1
ATOM 1535 C CA . GLN A 1 195 ? 20.970 -1.620 -14.177 1.00 86.00 195 GLN A CA 1
ATOM 1536 C C . GLN A 1 195 ? 21.648 -0.321 -13.716 1.00 86.00 195 GLN A C 1
ATOM 1538 O O . GLN A 1 195 ? 22.653 -0.380 -13.006 1.00 86.00 195 GLN A O 1
ATOM 1543 N N . ARG A 1 196 ? 21.090 0.846 -14.069 1.00 86.94 196 ARG A N 1
ATOM 1544 C CA . ARG A 1 196 ? 21.627 2.154 -13.660 1.00 86.94 196 ARG A CA 1
ATOM 1545 C C . ARG A 1 196 ? 21.519 2.391 -12.160 1.00 86.94 196 ARG A C 1
ATOM 1547 O O . ARG A 1 196 ? 22.455 2.924 -11.577 1.00 86.94 196 ARG A O 1
ATOM 1554 N N . PHE A 1 197 ? 20.467 1.911 -11.508 1.00 88.50 197 PHE A N 1
ATOM 1555 C CA . PHE A 1 197 ? 20.364 1.931 -10.049 1.00 88.50 197 PHE A CA 1
ATOM 1556 C C . PHE A 1 197 ? 21.530 1.176 -9.388 1.00 88.50 197 PHE A C 1
ATOM 1558 O O . PHE A 1 197 ? 22.083 1.597 -8.371 1.00 88.50 197 PHE A O 1
ATOM 1565 N N . ASN A 1 198 ? 21.959 0.067 -9.991 1.00 86.06 198 ASN A N 1
ATOM 1566 C CA . ASN A 1 198 ? 23.037 -0.749 -9.448 1.00 86.06 198 ASN A CA 1
ATOM 1567 C C . ASN A 1 198 ? 24.432 -0.166 -9.740 1.00 86.06 198 ASN A C 1
ATOM 1569 O O . ASN A 1 198 ? 25.273 -0.154 -8.837 1.00 86.06 198 ASN A O 1
ATOM 1573 N N . CYS A 1 199 ? 24.680 0.360 -10.948 1.00 82.31 199 CYS A N 1
ATOM 1574 C CA . CYS A 1 199 ? 26.018 0.783 -11.395 1.00 82.31 199 CYS A CA 1
ATOM 1575 C C . CYS A 1 199 ? 26.239 2.301 -11.576 1.00 82.31 199 CYS A C 1
ATOM 1577 O O . CYS A 1 199 ? 27.355 2.703 -11.899 1.00 82.31 199 CYS A O 1
ATOM 1579 N N . GLY A 1 200 ? 25.206 3.137 -11.449 1.00 81.88 200 GLY A N 1
ATOM 1580 C CA . GLY A 1 200 ? 25.284 4.592 -11.649 1.00 81.88 200 GLY A CA 1
ATOM 1581 C C . GLY A 1 200 ? 26.009 5.333 -10.520 1.00 81.88 200 GLY A C 1
ATOM 1582 O O . GLY A 1 200 ? 26.307 4.754 -9.474 1.00 81.88 200 GLY A O 1
ATOM 1583 N N . ASN A 1 201 ? 26.291 6.626 -10.710 1.00 84.31 201 ASN A N 1
ATOM 1584 C CA . ASN A 1 201 ? 26.766 7.488 -9.618 1.00 84.31 201 ASN A CA 1
ATOM 1585 C C . ASN A 1 201 ? 25.631 7.821 -8.622 1.00 84.31 201 ASN A C 1
ATOM 1587 O O . ASN A 1 201 ? 24.465 7.521 -8.866 1.00 84.31 201 ASN A O 1
ATOM 1591 N N . THR A 1 202 ? 25.945 8.451 -7.487 1.00 84.38 202 THR A N 1
ATOM 1592 C CA . THR A 1 202 ? 24.940 8.776 -6.456 1.00 84.38 202 THR A CA 1
ATOM 1593 C C . THR A 1 202 ? 23.768 9.599 -7.003 1.00 84.38 202 THR A C 1
ATOM 1595 O O . THR A 1 202 ? 22.621 9.280 -6.700 1.00 84.38 202 THR A O 1
ATOM 1598 N N . ARG A 1 203 ? 24.032 10.608 -7.845 1.00 83.62 203 ARG A N 1
ATOM 1599 C CA . ARG A 1 203 ? 23.001 11.478 -8.434 1.00 83.62 203 ARG A CA 1
ATOM 1600 C C . ARG A 1 203 ? 22.083 10.703 -9.376 1.00 83.62 203 ARG A C 1
ATOM 1602 O O . ARG A 1 203 ? 20.863 10.793 -9.248 1.00 83.62 203 ARG A O 1
ATOM 1609 N N . GLU A 1 204 ? 22.664 9.899 -10.266 1.00 84.94 204 GLU A N 1
ATOM 1610 C CA . GLU A 1 204 ? 21.924 8.999 -11.150 1.00 84.94 204 GLU A CA 1
ATOM 1611 C C . GLU A 1 204 ? 21.031 8.065 -10.350 1.00 84.94 204 GLU A C 1
ATOM 1613 O O . GLU A 1 204 ? 19.853 7.934 -10.648 1.00 84.94 204 GLU A O 1
ATOM 1618 N N . LYS A 1 205 ? 21.568 7.418 -9.318 1.00 88.44 205 LYS A N 1
ATOM 1619 C CA . LYS A 1 205 ? 20.801 6.441 -8.557 1.00 88.44 205 LYS A CA 1
ATOM 1620 C C . LYS A 1 205 ? 19.641 7.084 -7.786 1.00 88.44 205 LYS A C 1
ATOM 1622 O O . LYS A 1 205 ? 18.575 6.477 -7.703 1.00 88.44 205 LYS A O 1
ATOM 1627 N N . ILE A 1 206 ? 19.798 8.311 -7.274 1.00 87.75 206 ILE A N 1
ATOM 1628 C CA . ILE A 1 206 ? 18.685 9.064 -6.665 1.00 87.75 206 ILE A CA 1
ATOM 1629 C C . ILE A 1 206 ? 17.605 9.339 -7.722 1.00 87.75 206 ILE A C 1
ATOM 1631 O O . ILE A 1 206 ? 16.433 9.059 -7.483 1.00 87.75 206 ILE A O 1
ATOM 1635 N N . CYS A 1 207 ? 17.993 9.821 -8.906 1.00 88.31 207 CYS A N 1
ATOM 1636 C CA . CYS A 1 207 ? 17.072 10.051 -10.022 1.00 88.31 207 CYS A CA 1
ATOM 1637 C C . CYS A 1 207 ? 16.346 8.763 -10.441 1.00 88.31 207 CYS A C 1
ATOM 1639 O O . CYS A 1 207 ? 15.118 8.698 -10.466 1.00 88.31 207 CYS A O 1
ATOM 1641 N N . VAL A 1 208 ? 17.098 7.685 -10.656 1.00 90.50 208 VAL A N 1
ATOM 1642 C CA . VAL A 1 208 ? 16.566 6.369 -11.009 1.00 90.50 208 VAL A CA 1
ATOM 1643 C C . VAL A 1 208 ? 15.624 5.837 -9.930 1.00 90.50 208 VAL A C 1
ATOM 1645 O O . VAL A 1 208 ? 14.637 5.201 -10.274 1.00 90.50 208 VAL A O 1
ATOM 1648 N N . SER A 1 209 ? 15.849 6.133 -8.645 1.00 90.62 209 SER A N 1
ATOM 1649 C CA . SER A 1 209 ? 14.907 5.769 -7.572 1.00 90.62 209 SER A CA 1
ATOM 1650 C C . SER A 1 209 ? 13.523 6.384 -7.803 1.00 90.62 209 SER A C 1
ATOM 1652 O O . SER A 1 209 ? 12.510 5.698 -7.677 1.00 90.62 209 SER A O 1
ATOM 1654 N N . ARG A 1 210 ? 13.470 7.661 -8.206 1.00 90.00 210 ARG A N 1
ATOM 1655 C CA . ARG A 1 210 ? 12.214 8.362 -8.528 1.00 90.00 210 ARG A CA 1
ATOM 1656 C C . ARG A 1 210 ? 11.549 7.787 -9.774 1.00 90.00 210 ARG A C 1
ATOM 1658 O O . ARG A 1 210 ? 10.326 7.633 -9.803 1.00 90.00 210 ARG A O 1
ATOM 1665 N N . LEU A 1 211 ? 12.352 7.454 -10.786 1.00 90.56 211 LEU A N 1
ATOM 1666 C CA . LEU A 1 211 ? 11.874 6.833 -12.022 1.00 90.56 211 LEU A CA 1
ATOM 1667 C C . LEU A 1 211 ? 11.303 5.438 -11.755 1.00 90.56 211 LEU A C 1
ATOM 1669 O O . LEU A 1 211 ? 10.207 5.142 -12.217 1.00 90.56 211 LEU A O 1
ATOM 1673 N N . LEU A 1 212 ? 11.993 4.608 -10.967 1.00 91.94 212 LEU A N 1
ATOM 1674 C CA . LEU A 1 212 ? 11.527 3.276 -10.575 1.00 91.94 212 LEU A CA 1
ATOM 1675 C C . LEU A 1 212 ? 10.236 3.349 -9.760 1.00 91.94 212 LEU A C 1
ATOM 1677 O O . LEU A 1 212 ? 9.311 2.596 -10.041 1.00 91.94 212 LEU A O 1
ATOM 1681 N N . ARG A 1 213 ? 10.135 4.287 -8.811 1.00 91.25 213 ARG A N 1
ATOM 1682 C CA . ARG A 1 213 ? 8.878 4.544 -8.096 1.00 91.25 213 ARG A CA 1
ATOM 1683 C C . ARG A 1 213 ? 7.755 4.913 -9.067 1.00 91.25 213 ARG A C 1
ATOM 1685 O O . ARG A 1 213 ? 6.696 4.307 -9.016 1.00 91.25 213 ARG A O 1
ATOM 1692 N N . SER A 1 214 ? 8.003 5.856 -9.978 1.00 89.38 214 SER A N 1
ATOM 1693 C CA . SER A 1 214 ? 6.996 6.266 -10.967 1.00 89.38 214 SER A CA 1
ATOM 1694 C C . SER A 1 214 ? 6.580 5.097 -11.872 1.00 89.38 214 SER A C 1
ATOM 1696 O O . SER A 1 214 ? 5.414 4.984 -12.227 1.00 89.38 214 SER A O 1
ATOM 1698 N N . CYS A 1 215 ? 7.511 4.200 -12.215 1.00 89.38 215 CYS A N 1
ATOM 1699 C CA . CYS A 1 215 ? 7.201 2.975 -12.953 1.00 89.38 215 CYS A CA 1
ATOM 1700 C C . CYS A 1 215 ? 6.265 2.051 -12.162 1.00 89.38 215 CYS A C 1
ATOM 1702 O O . CYS A 1 215 ? 5.336 1.509 -12.745 1.00 89.38 215 CYS A O 1
ATOM 1704 N N . ILE A 1 216 ? 6.490 1.890 -10.853 1.00 88.56 216 ILE A N 1
ATOM 1705 C CA . ILE A 1 216 ? 5.634 1.073 -9.975 1.00 88.56 216 ILE A CA 1
ATOM 1706 C C . ILE A 1 216 ? 4.234 1.682 -9.845 1.00 88.56 216 ILE A C 1
ATOM 1708 O O . ILE A 1 216 ? 3.248 0.951 -9.854 1.00 88.56 216 ILE A O 1
ATOM 1712 N N . GLU A 1 217 ? 4.144 3.010 -9.755 1.00 86.38 217 GLU A N 1
ATOM 1713 C CA . GLU A 1 217 ? 2.866 3.732 -9.714 1.00 86.38 217 GLU A CA 1
ATOM 1714 C C . GLU A 1 217 ? 2.081 3.597 -11.028 1.00 86.38 217 GLU A C 1
ATOM 1716 O O . GLU A 1 217 ? 0.855 3.511 -10.999 1.00 86.38 217 GLU A O 1
ATOM 1721 N N . ALA A 1 218 ? 2.774 3.550 -12.171 1.00 85.06 218 ALA A N 1
ATOM 1722 C CA . ALA A 1 218 ? 2.148 3.358 -13.477 1.00 85.06 218 ALA A CA 1
ATOM 1723 C C . ALA A 1 218 ? 1.718 1.899 -13.713 1.00 85.06 218 ALA A C 1
ATOM 1725 O O . ALA A 1 218 ? 0.588 1.648 -14.130 1.00 85.06 218 ALA A O 1
ATOM 1726 N N . ASP A 1 219 ? 2.595 0.940 -13.405 1.00 82.50 219 ASP A N 1
ATOM 1727 C CA . ASP A 1 219 ? 2.345 -0.493 -13.550 1.00 82.50 219 ASP A CA 1
ATOM 1728 C C . ASP A 1 219 ? 2.851 -1.266 -12.326 1.00 82.50 219 ASP A C 1
ATOM 1730 O O . ASP A 1 219 ? 4.034 -1.598 -12.186 1.00 82.50 219 ASP A O 1
ATOM 1734 N N . THR A 1 220 ? 1.910 -1.612 -11.451 1.00 80.31 220 THR A N 1
ATOM 1735 C CA . THR A 1 220 ? 2.164 -2.385 -10.227 1.00 80.31 220 THR A CA 1
ATOM 1736 C C . THR A 1 220 ? 2.880 -3.720 -10.483 1.00 80.31 220 THR A C 1
ATOM 1738 O O . THR A 1 220 ? 3.674 -4.156 -9.647 1.00 80.31 220 THR A O 1
ATOM 1741 N N . ASN A 1 221 ? 2.737 -4.330 -11.668 1.00 78.50 221 ASN A N 1
ATOM 1742 C CA . ASN A 1 221 ? 3.390 -5.604 -11.994 1.00 78.50 221 ASN A CA 1
ATOM 1743 C C . ASN A 1 221 ? 4.922 -5.513 -12.006 1.00 78.50 221 ASN A C 1
ATOM 1745 O O . ASN A 1 221 ? 5.614 -6.512 -11.770 1.00 78.50 221 ASN A O 1
ATOM 1749 N N . CYS A 1 222 ? 5.484 -4.321 -12.236 1.00 82.69 222 CYS A N 1
ATOM 1750 C CA . CYS A 1 222 ? 6.931 -4.144 -12.252 1.00 82.69 222 CYS A CA 1
ATOM 1751 C C . CYS A 1 222 ? 7.563 -4.212 -10.848 1.00 82.69 222 CYS A C 1
ATOM 1753 O O . CYS A 1 222 ? 8.752 -4.524 -10.728 1.00 82.69 222 CYS A O 1
ATOM 1755 N N . ARG A 1 223 ? 6.777 -4.011 -9.779 1.00 84.44 223 ARG A N 1
ATOM 1756 C CA . ARG A 1 223 ? 7.236 -3.937 -8.379 1.00 84.44 223 ARG A CA 1
ATOM 1757 C C . ARG A 1 223 ? 8.064 -5.149 -7.952 1.00 84.44 223 ARG A C 1
ATOM 1759 O O . ARG A 1 223 ? 9.174 -4.994 -7.443 1.00 84.44 223 ARG A O 1
ATOM 1766 N N . ASN A 1 224 ? 7.582 -6.359 -8.242 1.00 80.06 224 ASN A N 1
ATOM 1767 C CA . ASN A 1 224 ? 8.273 -7.609 -7.897 1.00 80.06 224 ASN A CA 1
ATOM 1768 C C . ASN A 1 224 ? 9.626 -7.749 -8.619 1.00 80.06 224 ASN A C 1
ATOM 1770 O O . ASN A 1 224 ? 10.593 -8.279 -8.066 1.00 80.06 224 ASN A O 1
ATOM 1774 N N . ILE A 1 225 ? 9.713 -7.265 -9.862 1.00 79.88 225 ILE A N 1
ATOM 1775 C CA . ILE A 1 225 ? 10.955 -7.278 -10.643 1.00 79.88 225 ILE A CA 1
ATOM 1776 C C . ILE A 1 225 ? 11.947 -6.280 -10.048 1.00 79.88 225 ILE A C 1
ATOM 1778 O O . ILE A 1 225 ? 13.120 -6.621 -9.887 1.00 79.88 225 ILE A O 1
ATOM 1782 N N . VAL A 1 226 ? 11.488 -5.081 -9.678 1.00 85.88 226 VAL A N 1
ATOM 1783 C CA . VAL A 1 226 ? 12.325 -4.076 -9.011 1.00 85.88 226 VAL A CA 1
ATOM 1784 C C . VAL A 1 226 ? 12.875 -4.643 -7.702 1.00 85.88 226 VAL A C 1
ATOM 1786 O O . VAL A 1 226 ? 14.093 -4.734 -7.554 1.00 85.88 226 VAL A O 1
ATOM 1789 N N . ALA A 1 227 ? 12.011 -5.133 -6.809 1.00 84.44 227 ALA A N 1
ATOM 1790 C CA . ALA A 1 227 ? 12.396 -5.655 -5.494 1.00 84.44 227 ALA A CA 1
ATOM 1791 C C . ALA A 1 227 ? 13.478 -6.745 -5.546 1.00 84.44 227 ALA A C 1
ATOM 1793 O O . ALA A 1 227 ? 14.371 -6.790 -4.698 1.00 84.44 227 ALA A O 1
ATOM 1794 N N . ARG A 1 228 ? 13.421 -7.622 -6.556 1.00 80.25 228 ARG A N 1
ATOM 1795 C CA . ARG A 1 228 ? 14.370 -8.733 -6.724 1.00 80.25 228 ARG A CA 1
ATOM 1796 C C . ARG A 1 228 ? 15.744 -8.301 -7.232 1.00 80.25 228 ARG A C 1
ATOM 1798 O O . ARG A 1 228 ? 16.712 -9.012 -6.982 1.00 80.25 228 ARG A O 1
ATOM 1805 N N . ASN A 1 229 ? 15.839 -7.184 -7.954 1.00 81.50 229 ASN A N 1
ATOM 1806 C CA . ASN A 1 229 ? 17.045 -6.833 -8.710 1.00 81.50 229 ASN A CA 1
ATOM 1807 C C . ASN A 1 229 ? 17.740 -5.542 -8.248 1.00 81.50 229 ASN A C 1
ATOM 1809 O O . ASN A 1 229 ? 18.862 -5.274 -8.686 1.00 81.50 229 ASN A O 1
ATOM 1813 N N . VAL A 1 230 ? 17.114 -4.733 -7.391 1.00 86.69 230 VAL A N 1
ATOM 1814 C CA . VAL A 1 230 ? 17.749 -3.526 -6.840 1.00 86.69 230 VAL A CA 1
ATOM 1815 C C . VAL A 1 230 ? 18.776 -3.856 -5.756 1.00 86.69 230 VAL A C 1
ATOM 1817 O O . VAL A 1 230 ? 18.594 -4.758 -4.937 1.00 86.69 230 VAL A O 1
ATOM 1820 N N . ASN A 1 231 ? 19.863 -3.085 -5.714 1.00 86.62 231 ASN A N 1
ATOM 1821 C CA . ASN A 1 231 ? 20.850 -3.157 -4.642 1.00 86.62 231 ASN A CA 1
ATOM 1822 C C . ASN A 1 231 ? 20.258 -2.635 -3.319 1.00 86.62 231 ASN A C 1
ATOM 1824 O O . ASN A 1 231 ? 20.199 -1.427 -3.075 1.00 86.62 231 ASN A O 1
ATOM 1828 N N . LYS A 1 232 ? 19.858 -3.572 -2.454 1.00 86.75 232 LYS A N 1
ATOM 1829 C CA . LYS A 1 232 ? 19.215 -3.300 -1.161 1.00 86.75 232 LYS A CA 1
ATOM 1830 C C . LYS A 1 232 ? 20.083 -2.454 -0.226 1.00 86.75 232 LYS A C 1
ATOM 1832 O O . LYS A 1 232 ? 19.575 -1.550 0.422 1.00 86.75 232 LYS A O 1
ATOM 1837 N N . LEU A 1 233 ? 21.395 -2.703 -0.177 1.00 84.69 233 LEU A N 1
ATOM 1838 C CA . LEU A 1 233 ? 22.308 -1.972 0.710 1.00 84.69 233 LEU A CA 1
ATOM 1839 C C . LEU A 1 233 ? 22.387 -0.491 0.330 1.00 84.69 233 LEU A C 1
ATOM 1841 O O . LEU A 1 233 ? 22.385 0.383 1.191 1.00 84.69 233 LEU A O 1
ATOM 1845 N N . TRP A 1 234 ? 22.425 -0.201 -0.971 1.00 84.81 234 TRP A N 1
ATOM 1846 C CA . TRP A 1 234 ? 22.455 1.178 -1.439 1.00 84.81 234 TRP A CA 1
ATOM 1847 C C . TRP A 1 234 ? 21.125 1.902 -1.186 1.00 84.81 234 TRP A C 1
ATOM 1849 O O . TRP A 1 234 ? 21.138 3.069 -0.806 1.00 84.81 234 TRP A O 1
ATOM 1859 N N . LEU A 1 235 ? 19.996 1.195 -1.318 1.00 86.19 235 LEU A N 1
ATOM 1860 C CA . LEU A 1 235 ? 18.671 1.712 -0.971 1.00 86.19 235 LEU A CA 1
ATOM 1861 C C . LEU A 1 235 ? 18.600 2.173 0.494 1.00 86.19 235 LEU A C 1
ATOM 1863 O O . LEU A 1 235 ? 18.077 3.245 0.771 1.00 86.19 235 LEU A O 1
ATOM 1867 N N . LEU A 1 236 ? 19.174 1.395 1.418 1.00 86.56 236 LEU A N 1
ATOM 1868 C CA . LEU A 1 236 ? 19.251 1.783 2.828 1.00 86.56 236 LEU A CA 1
ATOM 1869 C C . LEU A 1 236 ? 20.229 2.940 3.053 1.00 86.56 236 LEU A C 1
ATOM 1871 O O . LEU A 1 236 ? 19.922 3.865 3.794 1.00 86.56 236 LEU A O 1
ATOM 1875 N N . ASN A 1 237 ? 21.375 2.950 2.366 1.00 86.06 237 ASN A N 1
ATOM 1876 C CA . ASN A 1 237 ? 22.343 4.047 2.475 1.00 86.06 237 ASN A CA 1
ATOM 1877 C C . ASN A 1 237 ? 21.781 5.398 1.996 1.00 86.06 237 ASN A C 1
ATOM 1879 O O . ASN A 1 237 ? 22.280 6.441 2.418 1.00 86.06 237 ASN A O 1
ATOM 1883 N N . LEU A 1 238 ? 20.742 5.415 1.152 1.00 86.06 238 LEU A N 1
ATOM 1884 C CA . LEU A 1 238 ? 20.058 6.658 0.790 1.00 86.06 238 LEU A CA 1
ATOM 1885 C C . LEU A 1 238 ? 19.382 7.350 1.979 1.00 86.06 238 LEU A C 1
ATOM 1887 O O . LEU A 1 238 ? 19.279 8.577 1.970 1.00 86.06 238 LEU A O 1
ATOM 1891 N N . LEU A 1 239 ? 18.972 6.598 3.007 1.00 86.75 239 LEU A N 1
ATOM 1892 C CA . LEU A 1 239 ? 18.402 7.157 4.238 1.00 86.75 239 LEU A CA 1
ATOM 1893 C C . LEU A 1 239 ? 19.418 8.015 5.009 1.00 86.75 239 LEU A C 1
ATOM 1895 O O . LEU A 1 239 ? 19.026 8.863 5.801 1.00 86.75 239 LEU A O 1
ATOM 1899 N N . GLN A 1 240 ? 20.714 7.845 4.732 1.00 87.19 240 GLN A N 1
ATOM 1900 C CA . GLN A 1 240 ? 21.816 8.576 5.369 1.00 87.19 240 GLN A CA 1
ATOM 1901 C C . GLN A 1 240 ? 22.303 9.773 4.554 1.00 87.19 240 GLN A C 1
ATOM 1903 O O . GLN A 1 240 ? 23.288 10.422 4.914 1.00 87.19 240 GLN A O 1
ATOM 1908 N N . ASN A 1 241 ? 21.658 10.064 3.423 1.00 84.88 241 ASN A N 1
ATOM 1909 C CA . ASN A 1 241 ? 22.050 11.196 2.603 1.00 84.88 241 ASN A CA 1
ATOM 1910 C C . ASN A 1 241 ? 21.716 12.520 3.318 1.00 84.88 241 ASN A C 1
ATOM 1912 O O . ASN A 1 241 ? 20.700 12.639 4.002 1.00 84.88 241 ASN A O 1
ATOM 1916 N N . LYS A 1 242 ? 22.571 13.533 3.138 1.00 83.44 242 LYS A N 1
ATOM 1917 C CA . LYS A 1 242 ? 22.397 14.869 3.728 1.00 83.44 242 LYS A CA 1
ATOM 1918 C C . LYS A 1 242 ? 21.146 15.571 3.202 1.00 83.44 242 LYS A C 1
ATOM 1920 O O . LYS A 1 242 ? 20.534 16.365 3.909 1.00 83.44 242 LYS A O 1
ATOM 1925 N N . GLU A 1 243 ? 20.776 15.295 1.957 1.00 85.50 243 GLU A N 1
ATOM 1926 C CA . GLU A 1 243 ? 19.622 15.913 1.313 1.00 85.50 243 GLU A CA 1
ATOM 1927 C C . GLU A 1 243 ? 18.307 15.273 1.774 1.00 85.50 243 GLU A C 1
ATOM 1929 O O . GLU A 1 243 ? 18.095 14.069 1.602 1.00 85.50 243 GLU A O 1
ATOM 1934 N N . LEU A 1 244 ? 17.385 16.094 2.290 1.00 84.50 244 LEU A N 1
ATOM 1935 C CA . LEU A 1 244 ? 16.048 15.655 2.711 1.00 84.50 244 LEU A CA 1
ATOM 1936 C C . LEU A 1 244 ? 15.267 14.982 1.578 1.00 84.50 244 LEU A C 1
ATOM 1938 O O . LEU A 1 244 ? 14.651 13.946 1.807 1.00 84.50 244 LEU A O 1
ATOM 1942 N N . GLU A 1 245 ? 15.344 15.506 0.353 1.00 84.31 245 GLU A N 1
ATOM 1943 C CA . GLU A 1 245 ? 14.674 14.900 -0.805 1.00 84.31 245 GLU A CA 1
ATOM 1944 C C . GLU A 1 245 ? 15.239 13.517 -1.144 1.00 84.31 245 GLU A C 1
ATOM 1946 O O . GLU A 1 245 ? 14.505 12.625 -1.566 1.00 84.31 245 GLU A O 1
ATOM 1951 N N . SER A 1 246 ? 16.537 13.290 -0.941 1.00 86.38 246 SER A N 1
ATOM 1952 C CA . SER A 1 246 ? 17.135 11.968 -1.147 1.00 86.38 246 SER A CA 1
ATOM 1953 C C . SER A 1 246 ? 16.617 10.959 -0.118 1.00 86.38 246 SER A C 1
ATOM 1955 O O . SER A 1 246 ? 16.222 9.856 -0.500 1.00 86.38 246 SER A O 1
ATOM 1957 N N . ARG A 1 247 ? 16.532 11.364 1.160 1.00 89.12 247 ARG A N 1
ATOM 1958 C CA . ARG A 1 247 ? 15.938 10.551 2.236 1.00 89.12 247 ARG A CA 1
ATOM 1959 C C . ARG A 1 247 ? 14.460 10.260 1.962 1.00 89.12 247 ARG A C 1
ATOM 1961 O O . ARG A 1 247 ? 14.051 9.103 1.987 1.00 89.12 247 ARG A O 1
ATOM 1968 N N . ARG A 1 248 ? 13.687 11.279 1.576 1.00 89.12 248 ARG A N 1
ATOM 1969 C CA . ARG A 1 248 ? 12.282 11.153 1.160 1.00 89.12 248 ARG A CA 1
ATOM 1970 C C . ARG A 1 248 ? 12.102 10.122 0.052 1.00 89.12 248 ARG A C 1
ATOM 1972 O O . ARG A 1 248 ? 11.255 9.240 0.148 1.00 89.12 248 ARG A O 1
ATOM 1979 N N . ASN A 1 249 ? 12.909 10.217 -1.003 1.00 87.12 249 ASN A N 1
ATOM 1980 C CA . ASN A 1 249 ? 12.831 9.294 -2.132 1.00 87.12 249 ASN A CA 1
ATOM 1981 C C . ASN A 1 249 ? 13.112 7.852 -1.703 1.00 87.12 249 ASN A C 1
ATOM 1983 O O . ASN A 1 249 ? 12.433 6.952 -2.190 1.00 87.12 249 ASN A O 1
ATOM 1987 N N . ALA A 1 250 ? 14.048 7.646 -0.769 1.00 90.44 250 ALA A N 1
ATOM 1988 C CA . ALA A 1 250 ? 14.330 6.339 -0.183 1.00 90.44 250 ALA A CA 1
ATOM 1989 C C . ALA A 1 250 ? 13.121 5.772 0.574 1.00 90.44 250 ALA A C 1
ATOM 1991 O O . ALA A 1 250 ? 12.761 4.619 0.359 1.00 90.44 250 ALA A O 1
ATOM 1992 N N . ILE A 1 251 ? 12.455 6.586 1.400 1.00 91.38 251 ILE A N 1
ATOM 1993 C CA . ILE A 1 251 ? 11.236 6.183 2.117 1.00 91.38 251 ILE A CA 1
ATOM 1994 C C . ILE A 1 251 ? 10.139 5.780 1.133 1.00 91.38 251 ILE A C 1
ATOM 1996 O O . ILE A 1 251 ? 9.526 4.728 1.294 1.00 91.38 251 ILE A O 1
ATOM 2000 N N . LEU A 1 252 ? 9.913 6.577 0.088 1.00 90.00 252 LEU A N 1
ATOM 2001 C CA . LEU A 1 252 ? 8.839 6.323 -0.872 1.00 90.00 252 LEU A CA 1
ATOM 2002 C C . LEU A 1 252 ? 9.070 5.037 -1.671 1.00 90.00 252 LEU A C 1
ATOM 2004 O O . LEU A 1 252 ? 8.151 4.237 -1.813 1.00 90.00 252 LEU A O 1
ATOM 2008 N N . ILE A 1 253 ? 10.292 4.792 -2.153 1.00 90.25 253 ILE A N 1
ATOM 2009 C CA . ILE A 1 253 ? 10.588 3.531 -2.843 1.00 90.25 253 ILE A CA 1
ATOM 2010 C C . ILE A 1 253 ? 10.565 2.340 -1.874 1.00 90.25 253 ILE A C 1
ATOM 2012 O O . ILE A 1 253 ? 10.043 1.294 -2.235 1.00 90.25 253 ILE A O 1
ATOM 2016 N N . LEU A 1 254 ? 11.062 2.479 -0.639 1.00 90.88 254 LEU A N 1
ATOM 2017 C CA . LEU A 1 254 ? 10.991 1.413 0.367 1.00 90.88 254 LEU A CA 1
ATOM 2018 C C . LEU A 1 254 ? 9.542 1.062 0.709 1.00 90.88 254 LEU A C 1
ATOM 2020 O O . LEU A 1 254 ? 9.224 -0.118 0.799 1.00 90.88 254 LEU A O 1
ATOM 2024 N N . T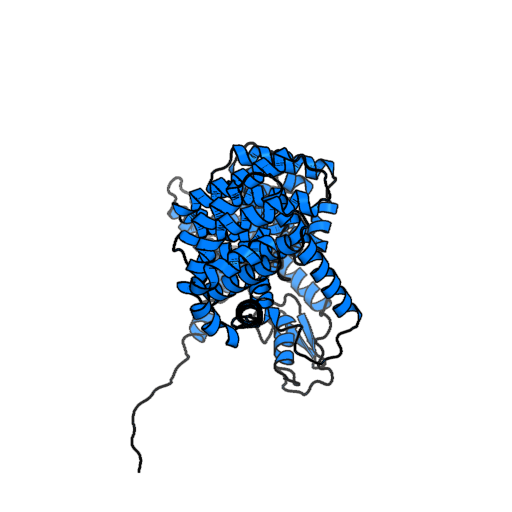HR A 1 255 ? 8.670 2.066 0.808 1.00 90.25 255 THR A N 1
ATOM 2025 C CA . THR A 1 255 ? 7.221 1.898 0.992 1.00 90.25 255 THR A CA 1
ATOM 2026 C C . THR A 1 255 ? 6.619 1.070 -0.145 1.00 90.25 255 THR A C 1
ATOM 2028 O O . THR A 1 255 ? 5.877 0.125 0.096 1.00 90.25 255 THR A O 1
ATOM 2031 N N . GLU A 1 256 ? 6.982 1.352 -1.397 1.00 88.94 256 GLU A N 1
ATOM 2032 C CA . GLU A 1 256 ? 6.514 0.543 -2.528 1.00 88.94 256 GLU A CA 1
ATOM 2033 C C . GLU A 1 256 ? 7.077 -0.888 -2.499 1.00 88.94 256 GLU A C 1
ATOM 2035 O O . GLU A 1 256 ? 6.400 -1.823 -2.915 1.00 88.94 256 GLU A O 1
ATOM 2040 N N . LEU A 1 257 ? 8.299 -1.086 -1.995 1.00 87.31 257 LEU A N 1
ATOM 2041 C CA . LEU A 1 257 ? 8.964 -2.393 -1.954 1.00 87.31 257 LEU A CA 1
ATOM 2042 C C . LEU A 1 257 ? 8.607 -3.257 -0.735 1.00 87.31 257 LEU A C 1
ATOM 2044 O O . LEU A 1 257 ? 8.945 -4.438 -0.742 1.00 87.31 257 LEU A O 1
ATOM 2048 N N . ILE A 1 258 ? 7.939 -2.718 0.290 1.00 84.12 258 ILE A N 1
ATOM 2049 C CA . ILE A 1 258 ? 7.325 -3.532 1.357 1.00 84.12 258 ILE A CA 1
ATOM 2050 C C . ILE A 1 258 ? 5.954 -4.084 0.937 1.00 84.12 258 ILE A C 1
ATOM 2052 O O . ILE A 1 258 ? 5.561 -5.147 1.414 1.00 84.12 258 ILE A O 1
ATOM 2056 N N . CYS A 1 259 ? 5.273 -3.424 -0.008 1.00 80.81 259 CYS A N 1
ATOM 2057 C CA . CYS A 1 259 ? 3.962 -3.809 -0.546 1.00 80.81 259 CYS A CA 1
ATOM 2058 C C . CYS A 1 259 ? 4.068 -4.936 -1.598 1.00 80.81 259 CYS A C 1
ATOM 2060 O O . CYS A 1 259 ? 3.562 -4.812 -2.714 1.00 80.81 259 CYS A O 1
ATOM 2062 N N . LEU A 1 260 ? 4.804 -6.013 -1.301 1.00 75.12 260 LEU A N 1
ATOM 2063 C CA . LEU A 1 260 ? 4.986 -7.141 -2.226 1.00 75.12 260 LEU A CA 1
ATOM 2064 C C . LEU A 1 260 ? 3.886 -8.188 -2.068 1.00 75.12 260 LEU A C 1
ATOM 2066 O O . LEU A 1 260 ? 3.419 -8.444 -0.963 1.00 75.12 260 LEU A O 1
ATOM 2070 N N . ASN A 1 261 ? 3.574 -8.828 -3.199 1.00 60.94 261 ASN A N 1
ATOM 2071 C CA . ASN A 1 261 ? 2.614 -9.918 -3.398 1.00 60.94 261 ASN A CA 1
ATOM 2072 C C . ASN A 1 261 ? 2.395 -10.814 -2.176 1.00 60.94 261 ASN A C 1
ATOM 2074 O O . ASN A 1 261 ? 1.283 -10.968 -1.690 1.00 60.94 261 ASN A O 1
ATOM 2078 N N . ARG A 1 262 ? 3.483 -11.393 -1.664 1.00 64.06 262 ARG A N 1
ATOM 2079 C CA . ARG A 1 262 ? 3.441 -12.257 -0.492 1.00 64.06 262 ARG A CA 1
ATOM 2080 C C . ARG A 1 262 ? 4.227 -11.607 0.623 1.00 64.06 262 ARG A C 1
ATOM 2082 O O . ARG A 1 262 ? 5.367 -11.184 0.429 1.00 64.06 262 ARG A O 1
ATOM 2089 N N . ARG A 1 263 ? 3.712 -11.665 1.850 1.00 69.56 263 ARG A N 1
ATOM 2090 C CA . ARG A 1 263 ? 4.529 -11.313 3.024 1.00 69.56 263 ARG A CA 1
ATOM 2091 C C . ARG A 1 263 ? 5.780 -12.177 3.133 1.00 69.56 263 ARG A C 1
ATOM 2093 O O . ARG A 1 263 ? 6.798 -11.697 3.619 1.00 69.56 263 ARG A O 1
ATOM 2100 N N . LYS A 1 264 ? 5.759 -13.403 2.596 1.00 67.81 264 LYS A N 1
ATOM 2101 C CA . LYS A 1 264 ? 6.961 -14.231 2.400 1.00 67.81 264 LYS A CA 1
ATOM 2102 C C . LYS A 1 264 ? 8.001 -13.524 1.505 1.00 67.81 264 LYS A C 1
ATOM 2104 O O . LYS A 1 264 ? 9.182 -13.563 1.841 1.00 67.81 264 LYS A O 1
ATOM 2109 N N . ASP A 1 265 ? 7.587 -12.812 0.453 1.00 70.88 265 ASP A N 1
ATOM 2110 C CA . ASP A 1 265 ? 8.465 -12.022 -0.426 1.00 70.88 265 ASP A CA 1
ATOM 2111 C C . ASP A 1 265 ? 8.969 -10.734 0.240 1.00 70.88 265 ASP A C 1
ATOM 2113 O O . ASP A 1 265 ? 10.152 -10.425 0.120 1.00 70.88 265 ASP A O 1
ATOM 2117 N N . ALA A 1 266 ? 8.129 -10.012 0.991 1.00 76.25 266 ALA A N 1
ATOM 2118 C CA . ALA A 1 266 ? 8.569 -8.851 1.778 1.00 76.25 266 ALA A CA 1
ATOM 2119 C C . ALA A 1 266 ? 9.580 -9.262 2.867 1.00 76.25 266 ALA A C 1
ATOM 2121 O O . ALA A 1 266 ? 10.662 -8.680 2.989 1.00 76.25 266 ALA A O 1
ATOM 2122 N N . LYS A 1 267 ? 9.302 -10.359 3.585 1.00 77.31 267 LYS A N 1
ATOM 2123 C CA . LYS A 1 267 ? 10.262 -10.983 4.506 1.00 77.31 267 LYS A CA 1
ATOM 2124 C C . LYS A 1 267 ? 11.520 -11.441 3.777 1.00 77.31 267 LYS A C 1
ATOM 2126 O O . LYS A 1 267 ? 12.609 -11.283 4.310 1.00 77.31 267 LYS A O 1
ATOM 2131 N N . PHE A 1 268 ? 11.423 -11.988 2.566 1.00 73.81 268 PHE A N 1
ATOM 2132 C CA . PHE A 1 268 ? 12.591 -12.383 1.772 1.00 73.81 268 PHE A CA 1
ATOM 2133 C C . PHE A 1 268 ? 13.418 -11.174 1.308 1.00 73.81 268 PHE A C 1
ATOM 2135 O O . PHE A 1 268 ? 14.655 -11.210 1.311 1.00 73.81 268 PHE A O 1
ATOM 2142 N N . PHE A 1 269 ? 12.753 -10.075 0.949 1.00 78.25 269 PHE A N 1
ATOM 2143 C CA . PHE A 1 269 ? 13.397 -8.809 0.638 1.00 78.25 269 PHE A CA 1
ATOM 2144 C C . PHE A 1 269 ? 14.257 -8.358 1.824 1.00 78.25 269 PHE A C 1
ATOM 2146 O O . PHE A 1 269 ? 15.459 -8.147 1.633 1.00 78.25 269 PHE A O 1
ATOM 2153 N N . LEU A 1 270 ? 13.697 -8.360 3.039 1.00 77.81 270 LEU A N 1
ATOM 2154 C CA . LEU A 1 270 ? 14.418 -8.007 4.264 1.00 77.81 270 LEU A CA 1
ATOM 2155 C C . LEU A 1 270 ? 15.442 -9.060 4.716 1.00 77.81 270 LEU A C 1
ATOM 2157 O O . LEU A 1 270 ? 16.529 -8.685 5.127 1.00 77.81 270 LEU A O 1
ATOM 2161 N N . LYS A 1 271 ? 15.192 -10.366 4.558 1.00 73.31 271 LYS A N 1
ATOM 2162 C CA . LYS A 1 271 ? 16.167 -11.436 4.875 1.00 73.31 271 LYS A CA 1
ATOM 2163 C C . LYS A 1 271 ? 17.459 -11.330 4.070 1.00 73.31 271 LYS A C 1
ATOM 2165 O O . LYS A 1 271 ? 18.502 -11.793 4.516 1.00 73.31 271 LYS A O 1
ATOM 2170 N N . GLY A 1 272 ? 17.400 -10.734 2.878 1.00 70.50 272 GLY A N 1
ATOM 2171 C CA . GLY A 1 272 ? 18.601 -10.431 2.099 1.00 70.50 272 GLY A CA 1
ATOM 2172 C C . GLY A 1 272 ? 19.448 -9.284 2.664 1.00 70.50 272 GLY A C 1
ATOM 2173 O O . GLY A 1 272 ? 20.476 -8.965 2.074 1.00 70.50 272 GLY A O 1
ATOM 2174 N N . LEU A 1 273 ? 19.021 -8.646 3.756 1.00 79.25 273 LEU A N 1
ATOM 2175 C CA . LEU A 1 273 ? 19.770 -7.648 4.507 1.00 79.25 273 LEU A CA 1
ATOM 2176 C C . LEU A 1 273 ? 20.265 -8.266 5.821 1.00 79.25 273 LEU A C 1
ATOM 2178 O O . LEU A 1 273 ? 19.544 -8.995 6.498 1.00 79.25 273 LEU A O 1
ATOM 2182 N N . HIS A 1 274 ? 21.503 -7.953 6.206 1.00 80.50 274 HIS A N 1
ATOM 2183 C CA . HIS A 1 274 ? 21.992 -8.275 7.547 1.00 80.50 274 HIS A CA 1
ATOM 2184 C C . HIS A 1 274 ? 21.159 -7.543 8.606 1.00 80.50 274 HIS A C 1
ATOM 2186 O O . HIS A 1 274 ? 20.800 -6.384 8.394 1.00 80.50 274 HIS A O 1
ATOM 2192 N N . LYS A 1 275 ? 20.912 -8.188 9.756 1.00 82.19 275 LYS A N 1
ATOM 2193 C CA . LYS A 1 275 ? 20.153 -7.602 10.876 1.00 82.19 275 LYS A CA 1
ATOM 2194 C C . LYS A 1 275 ? 20.671 -6.213 11.264 1.00 82.19 275 LYS A C 1
ATOM 2196 O O . LYS A 1 275 ? 19.874 -5.295 11.406 1.00 82.19 275 LYS A O 1
ATOM 2201 N N . ASP A 1 276 ? 21.989 -6.030 11.301 1.00 83.00 276 ASP A N 1
ATOM 2202 C CA . ASP A 1 276 ? 22.617 -4.740 11.618 1.00 83.00 276 ASP A CA 1
ATOM 2203 C C . ASP A 1 276 ? 22.222 -3.630 10.635 1.00 83.00 276 ASP A C 1
ATOM 2205 O O . ASP A 1 276 ? 22.004 -2.492 11.038 1.00 83.00 276 ASP A O 1
ATOM 2209 N N . ASN A 1 277 ? 22.070 -3.953 9.345 1.00 85.75 277 ASN A N 1
ATOM 2210 C CA . ASN A 1 277 ? 21.638 -2.981 8.338 1.00 85.75 277 ASN A CA 1
ATOM 2211 C C . ASN A 1 277 ? 20.161 -2.614 8.496 1.00 85.75 277 ASN A C 1
ATOM 2213 O O . ASN A 1 277 ? 19.794 -1.477 8.219 1.00 85.75 277 ASN A O 1
ATOM 2217 N N . ILE A 1 278 ? 19.326 -3.561 8.931 1.00 85.00 278 ILE A N 1
ATOM 2218 C CA . ILE A 1 278 ? 17.910 -3.309 9.217 1.00 85.00 278 ILE A CA 1
ATOM 2219 C C . ILE A 1 278 ? 17.801 -2.370 10.419 1.00 85.00 278 ILE A C 1
ATOM 2221 O O . ILE A 1 278 ? 17.191 -1.315 10.301 1.00 85.00 278 ILE A O 1
ATOM 2225 N N . VAL A 1 279 ? 18.473 -2.687 11.529 1.00 86.38 279 VAL A N 1
ATOM 2226 C CA . VAL A 1 279 ? 18.486 -1.836 12.732 1.00 86.38 279 VAL A CA 1
ATOM 2227 C C . VAL A 1 279 ? 19.037 -0.443 12.412 1.00 86.38 279 VAL A C 1
ATOM 2229 O O . VAL A 1 279 ? 18.462 0.564 12.825 1.00 86.38 279 VAL A O 1
ATOM 2232 N N . LYS A 1 280 ? 20.108 -0.362 11.612 1.00 88.25 280 LYS A N 1
ATOM 2233 C CA . LYS A 1 280 ? 20.661 0.912 11.134 1.00 88.25 280 LYS A CA 1
ATOM 2234 C C . LYS A 1 280 ? 19.635 1.710 10.330 1.00 88.25 280 LYS A C 1
ATOM 2236 O O . LYS A 1 280 ? 19.430 2.883 10.616 1.00 88.25 280 LYS A O 1
ATOM 2241 N N . ALA A 1 281 ? 18.957 1.072 9.376 1.00 89.56 281 ALA A N 1
ATOM 2242 C CA . ALA A 1 281 ? 17.920 1.720 8.581 1.00 89.56 281 ALA A CA 1
ATOM 2243 C C . ALA A 1 281 ? 16.760 2.223 9.446 1.00 89.56 281 ALA A C 1
ATOM 2245 O O . ALA A 1 281 ? 16.275 3.325 9.222 1.00 89.56 281 ALA A O 1
ATOM 2246 N N . MET A 1 282 ? 16.350 1.459 10.458 1.00 89.25 282 MET A N 1
ATOM 2247 C CA . MET A 1 282 ? 15.304 1.867 11.399 1.00 89.25 282 MET A CA 1
ATOM 2248 C C . MET A 1 282 ? 15.726 3.090 12.221 1.00 89.25 282 MET A C 1
ATOM 2250 O O . MET A 1 282 ? 14.934 4.012 12.403 1.00 89.25 282 MET A O 1
ATOM 2254 N N . HIS A 1 283 ? 16.987 3.154 12.654 1.00 90.25 283 HIS A N 1
ATOM 2255 C CA . HIS A 1 283 ? 17.537 4.341 13.310 1.00 90.25 283 HIS A CA 1
ATOM 2256 C C . HIS A 1 283 ? 17.617 5.555 12.367 1.00 90.25 283 HIS A C 1
ATOM 2258 O O . HIS A 1 283 ? 17.261 6.671 12.754 1.00 90.25 283 HIS A O 1
ATOM 2264 N N . ASP A 1 284 ? 18.024 5.346 11.113 1.00 90.75 284 ASP A N 1
ATOM 2265 C CA . ASP A 1 284 ? 18.058 6.404 10.099 1.00 90.75 284 ASP A CA 1
ATOM 2266 C C . ASP A 1 284 ? 16.637 6.926 9.788 1.00 90.75 284 ASP A C 1
ATOM 2268 O O . ASP A 1 284 ? 16.440 8.133 9.638 1.00 90.75 284 ASP A O 1
ATOM 2272 N N . MET A 1 285 ? 15.631 6.041 9.747 1.00 92.50 285 MET A N 1
ATOM 2273 C CA . MET A 1 285 ? 14.214 6.401 9.593 1.00 92.50 285 MET A CA 1
ATOM 2274 C C . MET A 1 285 ? 13.698 7.200 10.787 1.00 92.50 285 MET A C 1
ATOM 2276 O O . MET A 1 285 ? 13.0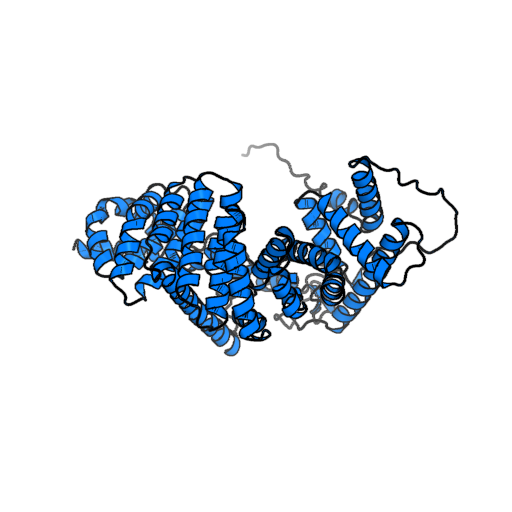43 8.216 10.576 1.00 92.50 285 MET A O 1
ATOM 2280 N N . LEU A 1 286 ? 14.020 6.796 12.021 1.00 90.56 286 LEU A N 1
ATOM 2281 C CA . LEU A 1 286 ? 13.640 7.551 13.218 1.00 90.56 286 LEU A CA 1
ATOM 2282 C C . LEU A 1 286 ? 14.277 8.947 13.218 1.00 90.56 286 LEU A C 1
ATOM 2284 O O . LEU A 1 286 ? 13.612 9.938 13.504 1.00 90.56 286 LEU A O 1
ATOM 2288 N N . THR A 1 287 ? 15.550 9.043 12.834 1.00 90.62 287 THR A N 1
ATOM 2289 C CA . THR A 1 287 ? 16.234 10.337 12.685 1.00 90.62 287 THR A CA 1
ATOM 2290 C C . THR A 1 287 ? 15.536 11.201 11.635 1.00 90.62 287 THR A C 1
ATOM 2292 O O . THR A 1 287 ? 15.286 12.383 11.853 1.00 90.62 287 THR A O 1
ATOM 2295 N N . TYR A 1 288 ? 15.169 10.608 10.497 1.00 90.69 288 TYR A N 1
ATOM 2296 C CA . TYR A 1 288 ? 14.435 11.311 9.451 1.00 90.69 288 TYR A CA 1
ATOM 2297 C C . TYR A 1 288 ? 13.021 11.724 9.881 1.00 90.69 288 TYR A C 1
ATOM 2299 O O . TYR A 1 288 ? 12.576 12.800 9.494 1.00 90.69 288 TYR A O 1
ATOM 2307 N N . LEU A 1 289 ? 12.339 10.929 10.711 1.00 91.12 289 LEU A N 1
ATOM 2308 C CA . LEU A 1 289 ? 11.007 11.233 11.242 1.00 91.12 289 LEU A CA 1
ATOM 2309 C C . LEU A 1 289 ? 10.981 12.586 11.971 1.00 91.12 289 LEU A C 1
ATOM 2311 O O . LEU A 1 289 ? 10.025 13.345 11.811 1.00 91.12 289 LEU A O 1
ATOM 2315 N N . GLN A 1 290 ? 12.054 12.908 12.700 1.00 87.75 290 GLN A N 1
ATOM 2316 C CA . GLN A 1 290 ? 12.204 14.179 13.417 1.00 87.75 290 GLN A CA 1
ATOM 2317 C C . GLN A 1 290 ? 12.397 15.375 12.471 1.00 87.75 290 GLN A C 1
ATOM 2319 O O . GLN A 1 290 ? 11.867 16.457 12.724 1.00 87.75 290 GLN A O 1
ATOM 2324 N N . ASP A 1 291 ? 13.109 15.173 11.360 1.00 87.69 291 ASP A N 1
ATOM 2325 C CA . ASP A 1 291 ? 13.438 16.229 10.394 1.00 87.69 291 ASP A CA 1
ATOM 2326 C C . ASP A 1 291 ? 12.361 16.436 9.314 1.00 87.69 291 ASP A C 1
ATOM 2328 O O . ASP A 1 291 ? 12.338 17.471 8.641 1.00 87.69 291 ASP A O 1
ATOM 2332 N N . CYS A 1 292 ? 11.524 15.427 9.058 1.00 87.38 292 CYS A N 1
ATOM 2333 C CA . CYS A 1 292 ? 10.655 15.414 7.886 1.00 87.38 292 CYS A CA 1
ATOM 2334 C C . CYS A 1 292 ? 9.385 16.278 8.058 1.00 87.38 292 CYS A C 1
ATOM 2336 O O . CYS A 1 292 ? 8.898 16.474 9.181 1.00 87.38 292 CYS A O 1
ATOM 2338 N N . PRO A 1 293 ? 8.813 16.782 6.942 1.00 85.06 293 PRO A N 1
ATOM 2339 C CA . PRO A 1 293 ? 7.535 17.493 6.957 1.00 85.06 293 PRO A CA 1
ATOM 2340 C C . PRO A 1 293 ? 6.407 16.640 7.550 1.00 85.06 293 PRO A C 1
ATOM 2342 O O . PRO A 1 293 ? 6.390 15.425 7.351 1.00 85.06 293 PRO A O 1
ATOM 2345 N N . CYS A 1 294 ? 5.430 17.276 8.209 1.00 78.94 294 CYS A N 1
ATOM 2346 C CA . CYS A 1 294 ? 4.318 16.588 8.882 1.00 78.94 294 CYS A CA 1
ATOM 2347 C C . CYS A 1 294 ? 3.583 15.586 7.978 1.00 78.94 294 CYS A C 1
ATOM 2349 O O . CYS A 1 294 ? 3.361 14.453 8.395 1.00 78.94 294 CYS A O 1
ATOM 2351 N N . GLU A 1 295 ? 3.319 15.965 6.724 1.00 78.62 295 GLU A N 1
ATOM 2352 C CA . GLU A 1 295 ? 2.707 15.121 5.685 1.00 78.62 295 GLU A CA 1
ATOM 2353 C C . GLU A 1 295 ? 3.394 13.752 5.521 1.00 78.62 295 GLU A C 1
ATOM 2355 O O . GLU A 1 295 ? 2.753 12.752 5.217 1.00 78.62 295 GLU A O 1
ATOM 2360 N N . GLN A 1 296 ? 4.715 13.687 5.708 1.00 84.56 296 GLN A N 1
ATOM 2361 C CA . GLN A 1 296 ? 5.516 12.486 5.450 1.00 84.56 296 GLN A CA 1
ATOM 2362 C C . GLN A 1 296 ? 5.721 11.631 6.700 1.00 84.56 296 GLN A C 1
ATOM 2364 O O . GLN A 1 296 ? 6.094 10.462 6.579 1.00 84.56 296 GLN A O 1
ATOM 2369 N N . ARG A 1 297 ? 5.447 12.184 7.889 1.00 89.81 297 ARG A N 1
ATOM 2370 C CA . ARG A 1 297 ? 5.693 11.518 9.173 1.00 89.81 297 ARG A CA 1
ATOM 2371 C C . ARG A 1 297 ? 4.952 10.196 9.285 1.00 89.81 297 ARG A C 1
ATOM 2373 O O . ARG A 1 297 ? 5.557 9.204 9.679 1.00 89.81 297 ARG A O 1
ATOM 2380 N N . ILE A 1 298 ? 3.683 10.154 8.868 1.00 91.69 298 ILE A N 1
ATOM 2381 C CA . ILE A 1 298 ? 2.887 8.923 8.932 1.00 91.69 298 ILE A CA 1
ATOM 2382 C C . ILE A 1 298 ? 3.473 7.817 8.053 1.00 91.69 298 ILE A C 1
ATOM 2384 O O . ILE A 1 298 ? 3.539 6.670 8.480 1.00 91.69 298 ILE A O 1
ATOM 2388 N N . MET A 1 299 ? 3.971 8.150 6.859 1.00 91.75 299 MET A N 1
ATOM 2389 C CA . MET A 1 299 ? 4.544 7.158 5.950 1.00 91.75 299 MET A CA 1
ATOM 2390 C C . MET A 1 299 ? 5.857 6.588 6.498 1.00 91.75 299 MET A C 1
ATOM 2392 O O . MET A 1 299 ? 6.089 5.383 6.432 1.00 91.75 299 MET A O 1
ATOM 2396 N N . VAL A 1 300 ? 6.702 7.447 7.079 1.00 93.56 300 VAL A N 1
ATOM 2397 C CA . VAL A 1 300 ? 7.948 7.026 7.737 1.00 93.56 300 VAL A CA 1
ATOM 2398 C C . VAL A 1 300 ? 7.643 6.140 8.947 1.00 93.56 300 VAL A C 1
ATOM 2400 O O . VAL A 1 300 ? 8.268 5.094 9.102 1.00 93.56 300 VAL A O 1
ATOM 2403 N N . ALA A 1 301 ? 6.664 6.522 9.770 1.00 93.56 301 ALA A N 1
ATOM 2404 C CA . ALA A 1 301 ? 6.250 5.749 10.935 1.00 93.56 301 ALA A CA 1
ATOM 2405 C C . ALA A 1 301 ? 5.674 4.378 10.547 1.00 93.56 301 ALA A C 1
ATOM 2407 O O . ALA A 1 301 ? 6.095 3.361 11.093 1.00 93.56 301 ALA A O 1
ATOM 2408 N N . VAL A 1 302 ? 4.788 4.321 9.546 1.00 93.31 302 VAL A N 1
ATOM 2409 C CA . VAL A 1 302 ? 4.244 3.056 9.031 1.00 93.31 302 VAL A CA 1
ATOM 2410 C C . VAL A 1 302 ? 5.358 2.170 8.474 1.00 93.31 302 VAL A C 1
ATOM 2412 O O . VAL A 1 302 ? 5.381 0.975 8.767 1.00 93.31 302 VAL A O 1
ATOM 2415 N N . LEU A 1 303 ? 6.316 2.725 7.726 1.00 92.38 303 LEU A N 1
ATOM 2416 C CA . LEU A 1 303 ? 7.464 1.967 7.222 1.00 92.38 303 LEU A CA 1
ATOM 2417 C C . LEU A 1 303 ? 8.337 1.416 8.363 1.00 92.38 303 LEU A C 1
ATOM 2419 O O . LEU A 1 303 ? 8.766 0.263 8.300 1.00 92.38 303 LEU A O 1
ATOM 2423 N N . LEU A 1 304 ? 8.564 2.210 9.412 1.00 92.06 304 LEU A N 1
ATOM 2424 C CA . LEU A 1 304 ? 9.316 1.800 10.598 1.00 92.06 304 LEU A CA 1
ATOM 2425 C C . LEU A 1 304 ? 8.632 0.628 11.322 1.00 92.06 304 LEU A C 1
ATOM 2427 O O . LEU A 1 304 ? 9.295 -0.364 11.628 1.00 92.06 304 LEU A O 1
ATOM 2431 N N . LEU A 1 305 ? 7.309 0.698 11.521 1.00 90.06 305 LEU A N 1
ATOM 2432 C CA . LEU A 1 305 ? 6.521 -0.394 12.108 1.00 90.06 305 LEU A CA 1
ATOM 2433 C C . LEU A 1 305 ? 6.538 -1.652 11.228 1.00 90.06 305 LEU A C 1
ATOM 2435 O O . LEU A 1 305 ? 6.655 -2.762 11.742 1.00 90.06 305 LEU A O 1
ATOM 2439 N N . HIS A 1 306 ? 6.498 -1.505 9.900 1.00 89.75 306 HIS A N 1
ATOM 2440 C CA . HIS A 1 306 ? 6.626 -2.651 8.996 1.00 89.75 306 HIS A CA 1
ATOM 2441 C C . HIS A 1 306 ? 7.984 -3.335 9.113 1.00 89.75 306 HIS A C 1
ATOM 2443 O O . HIS A 1 306 ? 8.053 -4.562 9.090 1.00 89.75 306 HIS A O 1
ATOM 2449 N N . PHE A 1 307 ? 9.066 -2.565 9.229 1.00 87.62 307 PHE A N 1
ATOM 2450 C CA . PHE A 1 307 ? 10.397 -3.131 9.430 1.00 87.62 307 PHE A CA 1
ATOM 2451 C C . PHE A 1 307 ? 10.473 -3.902 10.751 1.00 87.62 307 PHE A C 1
ATOM 2453 O O . PHE A 1 307 ? 10.995 -5.013 10.752 1.00 87.62 307 PHE A O 1
ATOM 2460 N N . ASP A 1 308 ? 9.889 -3.373 11.829 1.00 87.81 308 ASP A N 1
ATOM 2461 C CA . ASP A 1 308 ? 9.821 -4.050 13.131 1.00 87.81 308 ASP A CA 1
ATOM 2462 C C . ASP A 1 308 ? 9.054 -5.381 13.039 1.00 87.81 308 ASP A C 1
ATOM 2464 O O . ASP A 1 308 ? 9.572 -6.438 13.401 1.00 87.81 308 ASP A O 1
ATOM 2468 N N . LEU A 1 309 ? 7.857 -5.352 12.443 1.00 86.75 309 LEU A N 1
ATOM 2469 C CA . LEU A 1 309 ? 6.990 -6.523 12.293 1.00 86.75 309 LEU A CA 1
ATOM 2470 C C . LEU A 1 309 ? 7.545 -7.595 11.341 1.00 86.75 309 LEU A C 1
ATOM 2472 O O . LEU A 1 309 ? 7.254 -8.782 11.505 1.00 86.75 309 LEU A O 1
ATOM 2476 N N . LEU A 1 310 ? 8.294 -7.204 10.305 1.00 83.06 310 LEU A N 1
ATOM 2477 C CA . LEU A 1 310 ? 8.794 -8.134 9.287 1.00 83.06 310 LEU A CA 1
ATOM 2478 C C . LEU A 1 310 ? 10.194 -8.680 9.583 1.00 83.06 310 LEU A C 1
ATOM 2480 O O . LEU A 1 310 ? 10.513 -9.770 9.100 1.00 83.06 310 LEU A O 1
ATOM 2484 N N . ALA A 1 311 ? 11.042 -7.934 10.297 1.00 76.00 311 ALA A N 1
ATOM 2485 C CA . ALA A 1 311 ? 12.446 -8.292 10.490 1.00 76.00 311 ALA A CA 1
ATOM 2486 C C . ALA A 1 311 ? 12.707 -9.208 11.696 1.00 76.00 311 ALA A C 1
ATOM 2488 O O . ALA A 1 311 ? 13.847 -9.650 11.870 1.00 76.00 311 ALA A O 1
ATOM 2489 N N . ASP A 1 312 ? 11.681 -9.506 12.504 1.00 70.31 312 ASP A N 1
ATOM 2490 C CA . ASP A 1 312 ? 11.798 -10.261 13.761 1.00 70.31 312 ASP A CA 1
ATOM 2491 C C . ASP A 1 312 ? 12.942 -9.700 14.646 1.00 70.31 312 ASP A C 1
ATOM 2493 O O . ASP A 1 312 ? 13.737 -10.441 15.236 1.00 70.31 312 ASP A O 1
ATOM 2497 N N . THR A 1 313 ? 13.098 -8.371 14.657 1.00 67.69 313 THR A N 1
ATOM 2498 C CA . THR A 1 313 ? 14.124 -7.649 15.423 1.00 67.69 313 THR A CA 1
ATOM 2499 C C . THR A 1 313 ? 13.535 -7.105 16.716 1.00 67.69 313 THR A C 1
ATOM 2501 O O . THR A 1 313 ? 12.448 -6.541 16.710 1.00 67.69 313 THR A O 1
ATOM 2504 N N . GLU A 1 314 ? 14.264 -7.211 17.827 1.00 67.94 314 GLU A N 1
ATOM 2505 C CA . GLU A 1 314 ? 13.859 -6.599 19.096 1.00 67.94 314 GLU A CA 1
ATOM 2506 C C . GLU A 1 314 ? 14.097 -5.083 19.051 1.00 67.94 314 GLU A C 1
ATOM 2508 O O . GLU A 1 314 ? 15.148 -4.588 19.462 1.00 67.94 314 GLU A O 1
ATOM 2513 N N . MET A 1 315 ? 13.137 -4.331 18.511 1.00 68.75 315 MET A N 1
ATOM 2514 C CA . MET A 1 315 ? 13.184 -2.873 18.594 1.00 68.75 315 MET A CA 1
ATOM 2515 C C . MET A 1 315 ? 12.950 -2.378 20.024 1.00 68.75 315 MET A C 1
ATOM 2517 O O . MET A 1 315 ? 12.109 -2.939 20.737 1.00 68.75 315 MET A O 1
ATOM 2521 N N . PRO A 1 316 ? 13.627 -1.289 20.442 1.00 74.81 316 PRO A N 1
ATOM 2522 C CA . PRO A 1 316 ? 13.295 -0.605 21.683 1.00 74.81 316 PRO A CA 1
ATOM 2523 C C . PRO A 1 316 ? 11.863 -0.065 21.632 1.00 74.81 316 PRO A C 1
ATOM 2525 O O . PRO A 1 316 ? 11.466 0.541 20.636 1.00 74.81 316 PRO A O 1
ATOM 2528 N N . ASN A 1 317 ? 11.113 -0.209 22.727 1.00 78.44 317 ASN A N 1
ATOM 2529 C CA . ASN A 1 317 ? 9.735 0.295 22.815 1.00 78.44 317 ASN A CA 1
ATOM 2530 C C . ASN A 1 317 ? 9.633 1.799 22.523 1.00 78.44 317 ASN A C 1
ATOM 2532 O O . ASN A 1 317 ? 8.687 2.223 21.875 1.00 78.44 317 ASN A O 1
ATOM 2536 N N . THR A 1 318 ? 10.662 2.582 22.859 1.00 80.88 318 THR A N 1
ATOM 2537 C CA . THR A 1 318 ? 10.694 4.025 22.579 1.00 80.88 318 THR A CA 1
ATOM 2538 C C . THR A 1 318 ? 10.555 4.358 21.091 1.00 80.88 318 THR A C 1
ATOM 2540 O O . THR A 1 318 ? 9.947 5.360 20.746 1.00 80.88 318 THR A O 1
ATOM 2543 N N . TYR A 1 319 ? 11.067 3.509 20.193 1.00 84.31 319 TYR A N 1
ATOM 2544 C CA . TYR A 1 319 ? 10.973 3.740 18.747 1.00 84.31 319 TYR A CA 1
ATOM 2545 C C . TYR A 1 319 ? 9.548 3.493 18.248 1.00 84.31 319 TYR A C 1
ATOM 2547 O O . TYR A 1 319 ? 9.081 4.184 17.346 1.00 84.31 319 TYR A O 1
ATOM 2555 N N . ARG A 1 320 ? 8.867 2.500 18.835 1.00 86.06 320 ARG A N 1
ATOM 2556 C CA . ARG A 1 320 ? 7.459 2.201 18.549 1.00 86.06 320 ARG A CA 1
ATOM 2557 C C . ARG A 1 320 ? 6.587 3.354 19.025 1.00 86.06 320 ARG A C 1
ATOM 2559 O O . ARG A 1 320 ? 5.774 3.846 18.253 1.00 86.06 320 ARG A O 1
ATOM 2566 N N . ASP A 1 321 ? 6.830 3.835 20.240 1.00 86.50 321 ASP A N 1
ATOM 2567 C CA . ASP A 1 321 ? 6.085 4.948 20.825 1.00 86.50 321 ASP A CA 1
ATOM 2568 C C . ASP A 1 321 ? 6.242 6.233 19.999 1.00 86.50 321 ASP A C 1
ATOM 2570 O O . ASP A 1 321 ? 5.248 6.895 19.708 1.00 86.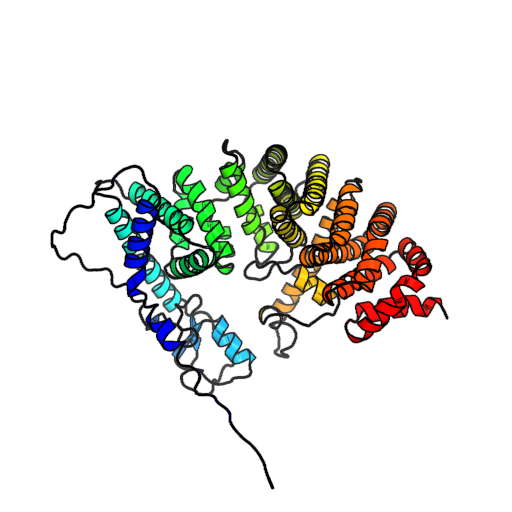50 321 ASP A O 1
ATOM 2574 N N . ASP A 1 322 ? 7.465 6.561 19.567 1.00 87.94 322 ASP A N 1
ATOM 2575 C CA . ASP A 1 322 ? 7.731 7.724 18.710 1.00 87.94 322 ASP A CA 1
ATOM 2576 C C . ASP A 1 322 ? 7.040 7.600 17.340 1.00 87.94 322 ASP A C 1
ATOM 2578 O O . ASP A 1 322 ? 6.534 8.586 16.798 1.00 87.94 322 ASP A O 1
ATOM 2582 N N . ALA A 1 323 ? 6.990 6.388 16.775 1.00 90.81 323 ALA A N 1
ATOM 2583 C CA . ALA A 1 323 ? 6.288 6.125 15.522 1.00 90.81 323 ALA A CA 1
ATOM 2584 C C . ALA A 1 323 ? 4.775 6.334 15.676 1.00 90.81 323 ALA A C 1
ATOM 2586 O O . ALA A 1 323 ? 4.170 7.050 14.878 1.00 90.81 323 ALA A O 1
ATOM 2587 N N . VAL A 1 324 ? 4.170 5.751 16.715 1.00 90.50 324 VAL A N 1
ATOM 2588 C CA . VAL A 1 324 ? 2.728 5.855 16.993 1.00 90.50 324 VAL A CA 1
ATOM 2589 C C . VAL A 1 324 ? 2.324 7.302 17.297 1.00 90.50 324 VAL A C 1
ATOM 2591 O O . VAL A 1 324 ? 1.302 7.780 16.793 1.00 90.50 324 VAL A O 1
ATOM 2594 N N . ASP A 1 325 ? 3.147 8.048 18.036 1.00 89.31 325 ASP A N 1
ATOM 2595 C CA . ASP A 1 325 ? 2.925 9.478 18.275 1.00 89.31 325 ASP A CA 1
ATOM 2596 C C . ASP A 1 325 ? 2.974 10.281 16.974 1.00 89.31 325 ASP A C 1
ATOM 2598 O O . ASP A 1 325 ? 2.094 11.104 16.710 1.00 89.31 325 ASP A O 1
ATOM 2602 N N . ALA A 1 326 ? 3.964 10.018 16.119 1.00 91.12 326 ALA A N 1
ATOM 2603 C CA . ALA A 1 326 ? 4.078 10.697 14.836 1.00 91.12 326 ALA A CA 1
ATOM 2604 C C . ALA A 1 326 ? 2.894 10.394 13.904 1.00 91.12 326 ALA A C 1
ATOM 2606 O O . ALA A 1 326 ? 2.439 11.293 13.193 1.00 91.12 326 ALA A O 1
ATOM 2607 N N . MET A 1 327 ? 2.364 9.166 13.932 1.00 92.25 327 MET A N 1
ATOM 2608 C CA . MET A 1 327 ? 1.130 8.808 13.225 1.00 92.25 327 MET A CA 1
ATOM 2609 C C . MET A 1 327 ? -0.063 9.597 13.767 1.00 92.25 327 MET A C 1
ATOM 2611 O O . MET A 1 327 ? -0.817 10.164 12.983 1.00 92.25 327 MET A O 1
ATOM 2615 N N . SER A 1 328 ? -0.200 9.684 15.091 1.00 91.25 328 SER A N 1
ATOM 2616 C CA . SER A 1 328 ? -1.294 10.408 15.751 1.00 91.25 328 SER A CA 1
ATOM 2617 C C . SER A 1 328 ? -1.292 11.893 15.371 1.00 91.25 328 SER A C 1
ATOM 2619 O O . SER A 1 328 ? -2.306 12.424 14.925 1.00 91.25 328 SER A O 1
ATOM 2621 N N . VAL A 1 329 ? -0.128 12.549 15.444 1.00 90.25 329 VAL A N 1
ATOM 2622 C CA . VAL A 1 329 ? 0.038 13.961 15.055 1.00 90.25 329 VAL A CA 1
ATOM 2623 C C . VAL A 1 329 ? -0.260 14.176 13.569 1.00 90.25 329 VAL A C 1
ATOM 2625 O O . VAL A 1 329 ? -0.893 15.165 13.199 1.00 90.25 329 VAL A O 1
ATOM 2628 N N . ALA A 1 330 ? 0.183 13.261 12.703 1.00 91.06 330 ALA A N 1
ATOM 2629 C CA . ALA A 1 330 ? -0.073 13.360 11.270 1.00 91.06 330 ALA A CA 1
ATOM 2630 C C . ALA A 1 330 ? -1.570 13.221 10.945 1.00 91.06 330 ALA A C 1
ATOM 2632 O O . ALA A 1 330 ? -2.097 14.025 10.174 1.00 91.06 330 ALA A O 1
ATOM 2633 N N . LEU A 1 331 ? -2.271 12.278 11.584 1.00 90.88 331 LEU A N 1
ATOM 2634 C CA . LEU A 1 331 ? -3.719 12.112 11.439 1.00 90.88 331 LEU A CA 1
ATOM 2635 C C . LEU A 1 331 ? -4.480 13.369 11.870 1.00 90.88 331 LEU A C 1
ATOM 2637 O O . LEU A 1 331 ? -5.323 13.856 11.122 1.00 90.88 331 LEU A O 1
ATOM 2641 N N . GLU A 1 332 ? -4.135 13.962 13.012 1.00 89.56 332 GLU A N 1
ATOM 2642 C CA . GLU A 1 332 ? -4.761 15.216 13.446 1.00 89.56 332 GLU A CA 1
ATOM 2643 C C . GLU A 1 332 ? -4.488 16.370 12.475 1.00 89.56 332 GLU A C 1
ATOM 2645 O O . GLU A 1 332 ? -5.390 17.147 12.161 1.00 89.56 332 GLU A O 1
ATOM 2650 N N . SER A 1 333 ? -3.268 16.460 11.937 1.00 86.88 333 SER A N 1
ATOM 2651 C CA . SER A 1 333 ? -2.935 17.477 10.933 1.00 86.88 333 SER A CA 1
ATOM 2652 C C . SER A 1 333 ? -3.702 17.292 9.616 1.00 86.88 333 SER A C 1
ATOM 2654 O O . SER A 1 333 ? -4.046 18.277 8.959 1.00 86.88 333 SER A O 1
ATOM 2656 N N . SER A 1 334 ? -4.054 16.047 9.270 1.00 89.00 334 SER A N 1
ATOM 2657 C CA . SER A 1 334 ? -4.818 15.727 8.060 1.00 89.00 334 SER A CA 1
ATOM 2658 C C . SER A 1 334 ? -6.239 16.292 8.076 1.00 89.00 334 SER A C 1
ATOM 2660 O O . SER A 1 334 ? -6.802 16.559 7.022 1.00 89.00 334 SER A O 1
ATOM 2662 N N . LEU A 1 335 ? -6.804 16.592 9.250 1.00 87.12 335 LEU A N 1
ATOM 2663 C CA . LEU A 1 335 ? -8.119 17.234 9.352 1.00 87.12 335 LEU A CA 1
ATOM 2664 C C . LEU A 1 335 ? -8.147 18.617 8.681 1.00 87.12 335 LEU A C 1
ATOM 2666 O O . LEU A 1 335 ? -9.194 19.050 8.205 1.00 87.12 335 LEU A O 1
ATOM 2670 N N . SER A 1 336 ? -6.999 19.301 8.631 1.00 85.25 336 SER A N 1
ATOM 2671 C CA . SER A 1 336 ? -6.884 20.667 8.106 1.00 85.25 336 SER A CA 1
ATOM 2672 C C . SER A 1 336 ? -6.323 20.748 6.681 1.00 85.25 336 SER A C 1
ATOM 2674 O O . SER A 1 336 ? -6.605 21.721 5.986 1.00 85.25 336 SER A O 1
ATOM 2676 N N . ASP A 1 337 ? -5.538 19.761 6.237 1.00 83.69 337 ASP A N 1
ATOM 2677 C CA . ASP A 1 337 ? -4.821 19.791 4.954 1.00 83.69 337 ASP A CA 1
ATOM 2678 C C . ASP A 1 337 ? -5.172 18.598 4.054 1.00 83.69 337 ASP A C 1
ATOM 2680 O O . ASP A 1 337 ? -4.979 17.444 4.427 1.00 83.69 337 ASP A O 1
ATOM 2684 N N . GLU A 1 338 ? -5.631 18.877 2.831 1.00 83.12 338 GLU A N 1
ATOM 2685 C CA . GLU A 1 338 ? -6.084 17.856 1.878 1.00 83.12 338 GLU A CA 1
ATOM 2686 C C . GLU A 1 338 ? -4.949 16.943 1.391 1.00 83.12 338 GLU A C 1
ATOM 2688 O O . GLU A 1 338 ? -5.144 15.740 1.236 1.00 83.12 338 GLU A O 1
ATOM 2693 N N . ARG A 1 339 ? -3.731 17.473 1.207 1.00 80.62 339 ARG A N 1
ATOM 2694 C CA . ARG A 1 339 ? -2.585 16.657 0.760 1.00 80.62 339 ARG A CA 1
ATOM 2695 C C . ARG A 1 339 ? -2.169 15.650 1.825 1.00 80.62 339 ARG A C 1
ATOM 2697 O O . ARG A 1 339 ? -1.869 14.497 1.514 1.00 80.62 339 ARG A O 1
ATOM 2704 N N . SER A 1 340 ? -2.194 16.074 3.085 1.00 83.44 340 SER A N 1
ATOM 2705 C CA . SER A 1 340 ? -1.970 15.201 4.234 1.00 83.44 340 SER A CA 1
ATOM 2706 C C . SER A 1 340 ? -3.002 14.070 4.313 1.00 83.44 340 SER A C 1
ATOM 2708 O O . SER A 1 340 ? -2.629 12.962 4.702 1.00 83.44 340 SER A O 1
ATOM 2710 N N . LYS A 1 341 ? -4.266 14.293 3.909 1.00 87.88 341 LYS A N 1
ATOM 2711 C CA . LYS A 1 341 ? -5.322 13.258 3.933 1.00 87.88 341 LYS A CA 1
ATOM 2712 C C . LYS A 1 341 ? -5.013 12.091 3.014 1.00 87.88 341 LYS A C 1
ATOM 2714 O O . LYS A 1 341 ? -5.045 10.952 3.472 1.00 87.88 341 LYS A O 1
ATOM 2719 N N . GLU A 1 342 ? -4.666 12.354 1.754 1.00 89.38 342 GLU A N 1
ATOM 2720 C CA . GLU A 1 342 ? -4.352 11.292 0.786 1.00 89.38 342 GLU A CA 1
ATOM 2721 C C . GLU A 1 342 ? -3.179 10.425 1.266 1.00 89.38 342 GLU A C 1
ATOM 2723 O O . GLU A 1 342 ? -3.223 9.193 1.196 1.00 89.38 342 GLU A O 1
ATOM 2728 N N . ILE A 1 343 ? -2.136 11.064 1.813 1.00 88.94 343 ILE A N 1
ATOM 2729 C CA . ILE A 1 343 ? -0.967 10.357 2.345 1.00 88.94 343 ILE A CA 1
ATOM 2730 C C . ILE A 1 343 ? -1.347 9.534 3.580 1.00 88.94 343 ILE A C 1
ATOM 2732 O O . ILE A 1 343 ? -0.915 8.384 3.690 1.00 88.94 343 ILE A O 1
ATOM 2736 N N . CYS A 1 344 ? -2.174 10.078 4.479 1.00 92.56 344 CYS A N 1
ATOM 2737 C CA . CYS A 1 344 ? -2.651 9.356 5.657 1.00 92.56 344 CYS A CA 1
ATOM 2738 C C . CYS A 1 344 ? -3.516 8.151 5.281 1.00 92.56 344 CYS A C 1
ATOM 2740 O O . CYS A 1 344 ? -3.272 7.057 5.786 1.00 92.56 344 CYS A O 1
ATOM 2742 N N . CYS A 1 345 ? -4.457 8.319 4.349 1.00 92.88 345 CYS A N 1
ATOM 2743 C CA . CYS A 1 345 ? -5.304 7.236 3.850 1.00 92.88 345 CYS A CA 1
ATOM 2744 C C . CYS A 1 345 ? -4.453 6.103 3.266 1.00 92.88 345 CYS A C 1
ATOM 2746 O O . CYS A 1 345 ? -4.584 4.945 3.668 1.00 92.88 345 CYS A O 1
ATOM 2748 N N . LYS A 1 346 ? -3.504 6.438 2.378 1.00 91.81 346 LYS A N 1
ATOM 2749 C CA . LYS A 1 346 ? -2.583 5.449 1.803 1.00 91.81 346 LYS A CA 1
ATOM 2750 C C . LYS A 1 346 ? -1.750 4.756 2.888 1.00 91.81 346 LYS A C 1
ATOM 2752 O O . LYS A 1 346 ? -1.576 3.542 2.830 1.00 91.81 346 LYS A O 1
ATOM 2757 N N . ALA A 1 347 ? -1.245 5.493 3.877 1.00 93.94 347 ALA A N 1
ATOM 2758 C CA . ALA A 1 347 ? -0.429 4.932 4.952 1.00 93.94 347 ALA A CA 1
ATOM 2759 C C . ALA A 1 347 ? -1.220 3.970 5.860 1.00 93.94 347 ALA A C 1
ATOM 2761 O O . ALA A 1 347 ? -0.719 2.891 6.174 1.00 93.94 347 ALA A O 1
ATOM 2762 N N . LEU A 1 348 ? -2.458 4.316 6.231 1.00 94.44 348 LEU A N 1
ATOM 2763 C CA . LEU A 1 348 ? -3.348 3.450 7.016 1.00 94.44 348 LEU A CA 1
ATOM 2764 C C . LEU A 1 348 ? -3.706 2.161 6.265 1.00 94.44 348 LEU A C 1
ATOM 2766 O O . LEU A 1 348 ? -3.681 1.075 6.841 1.00 94.44 348 LEU A O 1
ATOM 2770 N N . LEU A 1 349 ? -3.966 2.258 4.960 1.00 92.94 349 LEU A N 1
ATOM 2771 C CA . LEU A 1 349 ? -4.202 1.087 4.120 1.00 92.94 349 LEU A CA 1
ATOM 2772 C C . LEU A 1 349 ? -2.975 0.168 4.048 1.00 92.94 349 LEU A C 1
ATOM 2774 O O . LEU A 1 349 ? -3.118 -1.050 4.162 1.00 92.94 349 LEU A O 1
ATOM 2778 N N . ILE A 1 350 ? -1.771 0.734 3.900 1.00 91.75 350 ILE A N 1
ATOM 2779 C CA . ILE A 1 350 ? -0.513 -0.031 3.901 1.00 91.75 350 ILE A CA 1
ATOM 2780 C C . ILE A 1 350 ? -0.288 -0.705 5.260 1.00 91.75 350 ILE A C 1
ATOM 2782 O O . ILE A 1 350 ? 0.117 -1.861 5.285 1.00 91.75 350 ILE A O 1
ATOM 2786 N N . LEU A 1 351 ? -0.605 -0.035 6.375 1.00 92.25 351 LEU A N 1
ATOM 2787 C CA . LEU A 1 351 ? -0.497 -0.580 7.737 1.00 92.25 351 LEU A CA 1
ATOM 2788 C C . LEU A 1 351 ? -1.265 -1.891 7.937 1.00 92.25 351 LEU A C 1
ATOM 2790 O O . LEU A 1 351 ? -0.763 -2.792 8.610 1.00 92.25 351 LEU A O 1
ATOM 2794 N N . GLY A 1 352 ? -2.432 -2.033 7.302 1.00 88.62 352 GLY A N 1
ATOM 2795 C CA . GLY A 1 352 ? -3.176 -3.293 7.323 1.00 88.62 352 GLY A CA 1
ATOM 2796 C C . GLY A 1 352 ? -2.400 -4.468 6.715 1.00 88.62 352 GLY A C 1
ATOM 2797 O O . GLY A 1 352 ? -2.601 -5.606 7.119 1.00 88.62 352 GLY A O 1
ATOM 2798 N N . GLY A 1 353 ? -1.454 -4.216 5.805 1.00 85.69 353 GLY A N 1
ATOM 2799 C CA . GLY A 1 353 ? -0.520 -5.231 5.312 1.00 85.69 353 GLY A CA 1
ATOM 2800 C C . GLY A 1 353 ? -1.106 -6.226 4.303 1.00 85.69 353 GLY A C 1
ATOM 2801 O O . GLY A 1 353 ? -0.522 -7.298 4.108 1.00 85.69 353 GLY A O 1
ATOM 2802 N N . HIS A 1 354 ? -2.234 -5.897 3.661 1.00 84.31 354 HIS A N 1
ATOM 2803 C CA . HIS A 1 354 ? -2.865 -6.732 2.634 1.00 84.31 354 HIS A CA 1
ATOM 2804 C C . HIS A 1 354 ? -2.602 -6.177 1.235 1.00 84.31 354 HIS A C 1
ATOM 2806 O O . HIS A 1 354 ? -2.984 -5.048 0.910 1.00 84.31 354 HIS A O 1
ATOM 2812 N N . PHE A 1 355 ? -1.993 -7.002 0.383 1.00 83.81 355 PHE A N 1
ATOM 2813 C CA . PHE A 1 355 ? -1.629 -6.629 -0.980 1.00 83.81 355 PHE A CA 1
ATOM 2814 C C . PHE A 1 355 ? -2.012 -7.728 -1.977 1.00 83.81 355 PHE A C 1
ATOM 2816 O O . PHE A 1 355 ? -1.963 -8.910 -1.644 1.00 8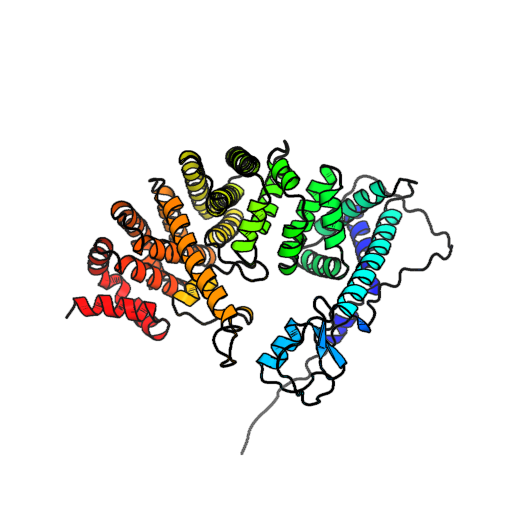3.81 355 PHE A O 1
ATOM 2823 N N . SER A 1 356 ? -2.379 -7.342 -3.200 1.00 76.25 356 SER A N 1
ATOM 2824 C CA . SER A 1 356 ? -2.635 -8.266 -4.310 1.00 76.25 356 SER A CA 1
ATOM 2825 C C . SER A 1 356 ? -1.333 -8.842 -4.876 1.00 76.25 356 SER A C 1
ATOM 2827 O O . SER A 1 356 ? -0.237 -8.398 -4.525 1.00 76.25 356 SER A O 1
ATOM 2829 N N . PHE A 1 357 ? -1.428 -9.744 -5.861 1.00 67.19 357 PHE A N 1
ATOM 2830 C CA . PHE A 1 357 ? -0.254 -10.279 -6.562 1.00 67.19 357 PHE A CA 1
ATOM 2831 C C . PHE A 1 357 ? 0.621 -9.208 -7.232 1.00 67.19 357 PHE A C 1
ATOM 2833 O O . PHE A 1 357 ? 1.852 -9.328 -7.290 1.00 67.19 357 PHE A O 1
ATOM 2840 N N . SER A 1 358 ? -0.000 -8.136 -7.718 1.00 66.31 358 SER A N 1
ATOM 2841 C CA . SER A 1 358 ? 0.704 -6.990 -8.286 1.00 66.31 358 SER A CA 1
ATOM 2842 C C . SER A 1 358 ? 1.235 -6.037 -7.204 1.00 66.31 358 SER A C 1
ATOM 2844 O O . SER A 1 358 ? 2.056 -5.171 -7.489 1.00 66.31 358 SER A O 1
ATOM 2846 N N . GLY A 1 359 ? 0.840 -6.217 -5.941 1.00 72.75 359 GLY A N 1
ATOM 2847 C CA . GLY A 1 359 ? 1.156 -5.347 -4.808 1.00 72.75 359 GLY A CA 1
ATOM 2848 C C . GLY A 1 359 ? 0.195 -4.159 -4.675 1.00 72.75 359 GLY A C 1
ATOM 2849 O O . GLY A 1 359 ? 0.528 -3.156 -4.044 1.00 72.75 359 GLY A O 1
ATOM 2850 N N . LYS A 1 360 ? -0.969 -4.208 -5.336 1.00 81.44 360 LYS A N 1
ATOM 2851 C CA . LYS A 1 360 ? -2.050 -3.243 -5.096 1.00 81.44 360 LYS A CA 1
ATOM 2852 C C . LYS A 1 360 ? -2.532 -3.413 -3.656 1.00 81.44 360 LYS A C 1
ATOM 2854 O O . LYS A 1 360 ? -2.569 -4.534 -3.167 1.00 81.44 360 LYS A O 1
ATOM 2859 N N . ILE A 1 361 ? -2.860 -2.323 -2.972 1.00 85.75 361 ILE A N 1
ATOM 2860 C CA . ILE A 1 361 ? -3.344 -2.396 -1.592 1.00 85.75 361 ILE A CA 1
ATOM 2861 C C . ILE A 1 361 ? -4.777 -2.938 -1.601 1.00 85.75 361 ILE A C 1
ATOM 2863 O O . ILE A 1 361 ? -5.607 -2.391 -2.321 1.00 85.75 361 ILE A O 1
ATOM 2867 N N . MET A 1 362 ? -5.038 -3.993 -0.825 1.00 85.31 362 MET A N 1
ATOM 2868 C CA . MET A 1 362 ? -6.330 -4.704 -0.768 1.00 85.31 362 MET A CA 1
ATOM 2869 C C . MET A 1 362 ? -6.899 -4.766 0.658 1.00 85.31 362 MET A C 1
ATOM 2871 O O . MET A 1 362 ? -7.798 -5.552 0.935 1.00 85.31 362 MET A O 1
ATOM 2875 N N . THR A 1 363 ? -6.342 -3.992 1.596 1.00 89.38 363 THR A N 1
ATOM 2876 C CA . THR A 1 363 ? -6.740 -4.013 3.015 1.00 89.38 363 THR A CA 1
ATOM 2877 C C . THR A 1 363 ? -8.229 -3.760 3.192 1.00 89.38 363 THR A C 1
ATOM 2879 O O . THR A 1 363 ? -8.890 -4.506 3.902 1.00 89.38 363 THR A O 1
ATOM 2882 N N . GLU A 1 364 ? -8.764 -2.743 2.527 1.00 90.81 364 GLU A N 1
ATOM 2883 C CA . GLU A 1 364 ? -10.193 -2.453 2.572 1.00 90.81 364 GLU A CA 1
ATOM 2884 C C . GLU A 1 364 ? -11.033 -3.581 1.975 1.00 90.81 364 GLU A C 1
ATOM 2886 O O . GLU A 1 364 ? -11.918 -4.099 2.652 1.00 90.81 364 GLU A O 1
ATOM 2891 N N . ASP A 1 365 ? -10.720 -3.975 0.739 1.00 87.88 365 ASP A N 1
ATOM 2892 C CA . ASP A 1 365 ? -11.426 -5.029 0.008 1.00 87.88 365 ASP A CA 1
ATOM 2893 C C . ASP A 1 365 ? -11.522 -6.310 0.854 1.00 87.88 365 ASP A C 1
ATOM 2895 O O . ASP A 1 365 ? -12.577 -6.936 0.960 1.00 87.88 365 ASP A O 1
ATOM 2899 N N . TRP A 1 366 ? -10.427 -6.674 1.527 1.00 87.25 366 TRP A N 1
ATOM 2900 C CA . TRP A 1 366 ? -10.384 -7.832 2.412 1.00 87.25 366 TRP A CA 1
ATOM 2901 C C . TRP A 1 366 ? -11.281 -7.668 3.648 1.00 87.25 366 TRP A C 1
ATOM 2903 O O . TRP A 1 366 ? -12.001 -8.601 3.995 1.00 87.25 366 TRP A O 1
ATOM 2913 N N . ILE A 1 367 ? -11.292 -6.501 4.299 1.00 90.75 367 ILE A N 1
ATOM 2914 C CA . ILE A 1 367 ? -12.137 -6.263 5.482 1.00 90.75 367 ILE A CA 1
ATOM 2915 C C . ILE A 1 367 ? -13.623 -6.225 5.123 1.00 90.75 367 ILE A C 1
ATOM 2917 O O . ILE A 1 367 ? -14.439 -6.791 5.851 1.00 90.75 367 ILE A O 1
ATOM 2921 N N . LEU A 1 368 ? -13.988 -5.616 3.995 1.00 89.88 368 LEU A N 1
ATOM 2922 C CA . LEU A 1 368 ? -15.364 -5.639 3.496 1.00 89.88 368 LEU A CA 1
ATOM 2923 C C . LEU A 1 368 ? -15.807 -7.069 3.160 1.00 89.88 368 LEU A C 1
ATOM 2925 O O . LEU A 1 368 ? -16.915 -7.466 3.530 1.00 89.88 368 LEU A O 1
ATOM 2929 N N . LYS A 1 369 ? -14.912 -7.885 2.581 1.00 87.12 369 LYS A N 1
ATOM 2930 C CA . LYS A 1 369 ? -15.158 -9.320 2.377 1.00 87.12 369 LYS A CA 1
ATOM 2931 C C . LYS A 1 369 ? -15.443 -10.034 3.698 1.00 87.12 369 LYS A C 1
ATOM 2933 O O . LYS A 1 369 ? -16.431 -10.757 3.795 1.00 87.12 369 LYS A O 1
ATOM 2938 N N . GLN A 1 370 ? -14.617 -9.802 4.722 1.00 85.12 370 GLN A N 1
ATOM 2939 C CA . GLN A 1 370 ? -14.816 -10.373 6.061 1.00 85.12 370 GLN A CA 1
ATOM 2940 C C . GLN A 1 370 ? -16.144 -9.925 6.681 1.00 85.12 370 GLN A C 1
ATOM 2942 O O . GLN A 1 370 ? -16.816 -10.708 7.350 1.00 85.12 370 GLN A O 1
ATOM 2947 N N . ALA A 1 371 ? -16.579 -8.696 6.396 1.00 86.88 371 ALA A N 1
ATOM 2948 C CA . ALA A 1 371 ? -17.884 -8.209 6.819 1.00 86.88 371 ALA A CA 1
ATOM 2949 C C . ALA A 1 371 ? -19.056 -8.923 6.119 1.00 86.88 371 ALA A C 1
ATOM 2951 O O . ALA A 1 371 ? -20.182 -8.829 6.602 1.00 86.88 371 ALA A O 1
ATOM 2952 N N . GLY A 1 372 ? -18.813 -9.643 5.019 1.00 83.56 372 GLY A N 1
ATOM 2953 C CA . GLY A 1 372 ? -19.840 -10.258 4.179 1.00 83.56 372 GLY A CA 1
ATOM 2954 C C . GLY A 1 372 ? -20.387 -9.332 3.095 1.00 83.56 372 GLY A C 1
ATOM 2955 O O . GLY A 1 372 ? -21.454 -9.611 2.557 1.00 83.56 372 GLY A O 1
ATOM 2956 N N . PHE A 1 373 ? -19.696 -8.231 2.795 1.00 84.69 373 PHE A N 1
ATOM 2957 C CA . PHE A 1 373 ? -20.097 -7.274 1.770 1.00 84.69 373 PHE A CA 1
ATOM 2958 C C . PHE A 1 373 ? -19.371 -7.582 0.459 1.00 84.69 373 PHE A C 1
ATOM 2960 O O . PHE A 1 373 ? -18.153 -7.430 0.370 1.00 84.69 373 PHE A O 1
ATOM 2967 N N . LEU A 1 374 ? -20.120 -8.074 -0.537 1.00 70.62 374 LEU A N 1
ATOM 2968 C CA . LEU A 1 374 ? -19.573 -8.590 -1.801 1.00 70.62 374 LEU A CA 1
ATOM 2969 C C . LEU A 1 374 ? -19.749 -7.672 -3.019 1.00 70.62 374 LEU A C 1
ATOM 2971 O O . LEU A 1 374 ? -19.256 -7.992 -4.104 1.00 70.62 374 LEU A O 1
ATOM 2975 N N . GLU A 1 375 ? -20.426 -6.534 -2.876 1.00 56.16 375 GLU A N 1
ATOM 2976 C CA . GLU A 1 375 ? -20.589 -5.591 -3.984 1.00 56.16 375 GLU A CA 1
ATOM 2977 C C . GLU A 1 375 ? -19.263 -4.878 -4.294 1.00 56.16 375 GLU A C 1
ATOM 2979 O O . GLU A 1 375 ? -18.709 -4.179 -3.454 1.00 56.16 375 GLU A O 1
ATOM 2984 N N . GLY A 1 376 ? -18.757 -5.041 -5.525 1.00 48.47 376 GLY A N 1
ATOM 2985 C CA . GLY A 1 376 ? -17.639 -4.243 -6.051 1.00 48.47 376 GLY A CA 1
ATOM 2986 C C . GLY A 1 376 ? -16.302 -4.963 -6.248 1.00 48.47 376 GLY A C 1
ATOM 2987 O O . GLY A 1 376 ? -15.363 -4.338 -6.746 1.00 48.47 376 GLY A O 1
ATOM 2988 N N . PHE A 1 377 ? -16.190 -6.263 -5.951 1.00 49.62 377 PHE A N 1
ATOM 2989 C CA . PHE A 1 377 ? -14.954 -7.002 -6.226 1.00 49.62 377 PHE A CA 1
ATOM 2990 C C . PHE A 1 377 ? -14.637 -7.023 -7.729 1.00 49.62 377 PHE A C 1
ATOM 2992 O O . PHE A 1 377 ? -15.346 -7.617 -8.543 1.00 49.62 377 PHE A O 1
ATOM 2999 N N . GLY A 1 378 ? -13.539 -6.365 -8.111 1.00 45.69 378 GLY A N 1
ATOM 3000 C CA . GLY A 1 378 ? -12.959 -6.513 -9.441 1.00 45.69 378 GLY A CA 1
ATOM 3001 C C . GLY A 1 378 ? -12.545 -7.965 -9.701 1.00 45.69 378 GLY A C 1
ATOM 3002 O O . GLY A 1 378 ? -12.283 -8.725 -8.772 1.00 45.69 378 GLY A O 1
ATOM 3003 N N . VAL A 1 379 ? -12.437 -8.328 -10.983 1.00 39.84 379 VAL A N 1
ATOM 3004 C CA . VAL A 1 379 ? -12.101 -9.679 -11.489 1.00 39.84 379 VAL A CA 1
ATOM 3005 C C . VAL A 1 379 ? -10.884 -10.323 -10.790 1.00 39.84 379 VAL A C 1
ATOM 3007 O O . VAL A 1 379 ? -10.789 -11.540 -10.754 1.00 39.84 379 VAL A O 1
ATOM 3010 N N . GLU A 1 380 ? -9.991 -9.537 -10.177 1.00 42.44 380 GLU A N 1
ATOM 3011 C CA . GLU A 1 380 ? -8.834 -10.027 -9.407 1.00 42.44 380 GLU A CA 1
ATOM 3012 C C . GLU A 1 380 ? -9.186 -10.818 -8.129 1.00 42.44 380 GLU A C 1
ATOM 3014 O O . GLU A 1 380 ? -8.352 -11.597 -7.679 1.00 42.44 380 GLU A O 1
ATOM 3019 N N . TYR A 1 381 ? -10.380 -10.650 -7.544 1.00 38.41 381 TYR A N 1
ATOM 3020 C CA . TYR A 1 381 ? -10.805 -11.388 -6.337 1.00 38.41 381 TYR A CA 1
ATOM 3021 C C . TYR A 1 381 ? -11.617 -12.657 -6.641 1.00 38.41 381 TYR A C 1
ATOM 3023 O O . TYR A 1 381 ? -11.698 -13.550 -5.801 1.00 38.41 381 TYR A O 1
ATOM 3031 N N . LEU A 1 382 ? -12.212 -12.751 -7.835 1.00 36.72 382 LEU A N 1
ATOM 3032 C CA . LEU A 1 382 ? -13.122 -13.841 -8.216 1.00 36.72 382 LEU A CA 1
ATOM 3033 C C . LEU A 1 382 ? -12.403 -15.120 -8.680 1.00 36.72 382 LEU A C 1
ATOM 3035 O O . LEU A 1 382 ? -13.061 -16.114 -8.977 1.00 36.72 382 LEU A O 1
ATOM 3039 N N . ASP A 1 383 ? -11.071 -15.124 -8.733 1.00 38.09 383 ASP A N 1
ATOM 3040 C CA . ASP A 1 383 ? -10.300 -16.235 -9.304 1.00 38.09 383 ASP A CA 1
ATOM 3041 C C . ASP A 1 383 ? -10.081 -17.432 -8.356 1.00 38.09 383 ASP A C 1
ATOM 3043 O O . ASP A 1 383 ? -9.386 -18.369 -8.746 1.00 38.09 383 ASP A O 1
ATOM 3047 N N . VAL A 1 384 ? -10.674 -17.464 -7.152 1.00 38.44 384 VAL A N 1
ATOM 3048 C CA . VAL A 1 384 ? -10.428 -18.582 -6.211 1.00 38.44 384 VAL A CA 1
ATOM 3049 C C . VAL A 1 384 ? -11.685 -19.289 -5.692 1.00 38.44 384 VAL A C 1
ATOM 3051 O O . VAL A 1 384 ? -11.650 -20.504 -5.527 1.00 38.44 384 VAL A O 1
ATOM 3054 N N . GLU A 1 385 ? -12.818 -18.614 -5.485 1.00 35.91 385 GLU A N 1
ATOM 3055 C CA . GLU A 1 385 ? -13.869 -19.215 -4.637 1.00 35.91 385 GLU A CA 1
ATOM 3056 C C . GLU A 1 385 ? -15.044 -19.909 -5.347 1.00 35.91 385 GLU A C 1
ATOM 3058 O O . GLU A 1 385 ? -15.730 -20.690 -4.696 1.00 35.91 385 GLU A O 1
ATOM 3063 N N . GLU A 1 386 ? -15.284 -19.730 -6.654 1.00 30.86 386 GLU A N 1
ATOM 3064 C CA . GLU A 1 386 ? -16.531 -20.253 -7.267 1.00 30.86 386 GLU A CA 1
ATOM 3065 C C . GLU A 1 386 ? -16.394 -21.186 -8.475 1.00 30.86 386 GLU A C 1
ATOM 3067 O O . GLU A 1 386 ? -17.399 -21.603 -9.054 1.00 30.86 386 GLU A O 1
ATOM 3072 N N . ASN A 1 387 ? -15.188 -21.632 -8.822 1.00 28.34 387 ASN A N 1
ATOM 3073 C CA . ASN A 1 387 ? -15.044 -22.691 -9.818 1.00 28.34 387 ASN A CA 1
ATOM 3074 C C . ASN A 1 387 ? -14.717 -24.019 -9.132 1.00 28.34 387 ASN A C 1
ATOM 3076 O O . ASN A 1 387 ? -13.584 -24.247 -8.727 1.00 28.34 387 ASN A O 1
ATOM 3080 N N . ASN A 1 388 ? -15.716 -24.911 -9.077 1.00 30.59 388 ASN A N 1
ATOM 3081 C CA . ASN A 1 388 ? -15.628 -26.353 -8.778 1.00 30.59 388 ASN A CA 1
ATOM 3082 C C . ASN A 1 388 ? -14.727 -27.113 -9.788 1.00 30.59 388 ASN A C 1
ATOM 3084 O O . ASN A 1 388 ? -15.113 -28.118 -10.387 1.00 30.59 388 ASN A O 1
ATOM 3088 N N . VAL A 1 389 ? -13.517 -26.617 -10.019 1.00 35.22 389 VAL A N 1
ATOM 3089 C CA . VAL A 1 389 ? -12.411 -27.339 -10.639 1.00 35.22 389 VAL A CA 1
ATOM 3090 C C . VAL A 1 389 ? -11.620 -27.944 -9.478 1.00 35.22 389 VAL A C 1
ATOM 3092 O O . VAL A 1 389 ? -11.495 -27.281 -8.452 1.00 35.22 389 VAL A O 1
ATOM 3095 N N . PRO A 1 390 ? -11.101 -29.182 -9.568 1.00 32.47 390 PRO A N 1
ATOM 3096 C CA . PRO A 1 390 ? -10.280 -29.731 -8.500 1.00 32.47 390 PRO A CA 1
ATOM 3097 C C . PRO A 1 390 ? -9.020 -28.867 -8.393 1.00 32.47 390 PRO A C 1
ATOM 3099 O O . PRO A 1 390 ? -8.111 -28.977 -9.218 1.00 32.47 390 PRO A O 1
ATOM 3102 N N . VAL A 1 391 ? -9.010 -27.946 -7.434 1.00 38.78 391 VAL A N 1
ATOM 3103 C CA . VAL A 1 391 ? -7.830 -27.171 -7.070 1.00 38.78 391 VAL A CA 1
ATOM 3104 C C . VAL A 1 391 ? -6.878 -28.146 -6.384 1.00 38.78 391 VAL A C 1
ATOM 3106 O O . VAL A 1 391 ? -7.278 -28.891 -5.491 1.00 38.78 391 VAL A O 1
ATOM 3109 N N . ASP A 1 392 ? -5.641 -28.200 -6.876 1.00 36.53 392 ASP A N 1
ATOM 3110 C CA . ASP A 1 392 ? -4.580 -29.057 -6.347 1.00 36.53 392 ASP A CA 1
ATOM 3111 C C . ASP A 1 392 ? -4.412 -28.806 -4.836 1.00 36.53 392 ASP A C 1
ATOM 3113 O O . ASP A 1 392 ? -4.403 -27.657 -4.390 1.00 36.53 392 ASP A O 1
ATOM 3117 N N . GLU A 1 393 ? -4.267 -29.870 -4.046 1.00 34.84 393 GLU A N 1
ATOM 3118 C CA . GLU A 1 393 ? -4.238 -29.848 -2.571 1.00 34.84 393 GLU A CA 1
ATOM 3119 C C . GLU A 1 393 ? -3.123 -28.917 -2.039 1.00 34.84 393 GLU A C 1
ATOM 3121 O O . GLU A 1 393 ? -3.224 -28.322 -0.967 1.00 34.84 393 GLU A O 1
ATOM 3126 N N . THR A 1 394 ? -2.082 -28.694 -2.848 1.00 39.41 394 THR A N 1
ATOM 3127 C CA . THR A 1 394 ? -0.999 -27.738 -2.576 1.00 39.41 394 THR A CA 1
ATOM 3128 C C . THR A 1 394 ? -1.410 -26.266 -2.652 1.00 39.41 394 THR A C 1
ATOM 3130 O O . THR A 1 394 ? -0.852 -25.468 -1.907 1.00 39.41 394 THR A O 1
ATOM 3133 N N . VAL A 1 395 ? -2.361 -25.868 -3.500 1.00 47.53 395 VAL A N 1
ATOM 3134 C CA . VAL A 1 395 ? -2.784 -24.456 -3.613 1.00 47.53 395 VAL A CA 1
ATOM 3135 C C . VAL A 1 395 ? -3.630 -24.048 -2.406 1.00 47.53 395 VAL A C 1
ATOM 3137 O O . VAL A 1 395 ? -3.373 -22.995 -1.831 1.00 47.53 395 VAL A O 1
ATOM 3140 N N . ILE A 1 396 ? -4.523 -24.934 -1.953 1.00 49.62 396 ILE A N 1
ATOM 3141 C CA . ILE A 1 396 ? -5.373 -24.728 -0.767 1.00 49.62 396 ILE A CA 1
ATOM 3142 C C . ILE A 1 396 ? -4.500 -24.543 0.485 1.00 49.62 396 ILE A C 1
ATOM 3144 O O . ILE A 1 396 ? -4.601 -23.537 1.181 1.00 49.62 396 ILE A O 1
ATOM 3148 N N . THR A 1 397 ? -3.525 -25.435 0.704 1.00 49.53 397 THR A N 1
ATOM 3149 C CA . THR A 1 397 ? -2.596 -25.315 1.849 1.00 49.53 397 THR A CA 1
ATOM 3150 C C . THR A 1 397 ? -1.741 -24.041 1.827 1.00 49.53 397 THR A C 1
ATOM 3152 O O . THR A 1 397 ? -1.316 -23.561 2.875 1.00 49.53 397 THR A O 1
ATOM 3155 N N . MET A 1 398 ? -1.466 -23.468 0.648 1.00 51.56 398 MET A N 1
ATOM 3156 C CA . MET A 1 398 ? -0.686 -22.233 0.524 1.00 51.56 398 MET A CA 1
ATOM 3157 C C . MET A 1 398 ? -1.500 -20.968 0.826 1.00 51.56 398 MET A C 1
ATOM 3159 O O . MET A 1 398 ? -0.890 -19.955 1.179 1.00 51.56 398 MET A O 1
ATOM 3163 N N . GLU A 1 399 ? -2.823 -21.005 0.661 1.00 56.56 399 GLU A N 1
ATOM 3164 C CA . GLU A 1 399 ? -3.735 -19.891 0.952 1.00 56.56 399 GLU A CA 1
ATOM 3165 C C . GLU A 1 399 ? -4.075 -19.816 2.442 1.00 56.56 399 GLU A C 1
ATOM 3167 O O . GLU A 1 399 ? -3.993 -18.725 3.017 1.00 56.56 399 GLU A O 1
ATOM 3172 N N . ASP A 1 400 ? -4.311 -20.968 3.078 1.00 57.75 400 ASP A N 1
ATOM 3173 C CA . ASP A 1 400 ? -4.541 -21.090 4.525 1.00 57.75 400 ASP A CA 1
ATOM 3174 C C . ASP A 1 400 ? -3.331 -20.581 5.336 1.00 57.75 400 ASP A C 1
ATOM 3176 O O . ASP A 1 400 ? -3.464 -19.778 6.261 1.00 57.75 400 ASP A O 1
ATOM 3180 N N . ASP A 1 401 ? -2.116 -20.955 4.918 1.00 65.69 401 ASP A N 1
ATOM 3181 C CA . ASP A 1 401 ? -0.845 -20.469 5.477 1.00 65.69 401 ASP A CA 1
ATOM 3182 C C . ASP A 1 401 ? -0.717 -18.931 5.434 1.00 65.69 401 ASP A C 1
ATOM 3184 O O . ASP A 1 401 ? -0.062 -18.302 6.275 1.00 65.69 401 ASP A O 1
ATOM 3188 N N . GLU A 1 402 ? -1.250 -18.308 4.380 1.00 71.19 402 GLU A N 1
ATOM 3189 C CA . GLU A 1 402 ? -1.200 -16.859 4.212 1.00 71.19 402 GLU A CA 1
ATOM 3190 C C . GLU A 1 402 ? -2.308 -16.157 4.998 1.00 71.19 402 GLU A C 1
ATOM 3192 O O . GLU A 1 402 ? -2.049 -15.061 5.503 1.00 71.19 402 GLU A O 1
ATOM 3197 N N . GLU A 1 403 ? -3.478 -16.785 5.147 1.00 72.31 403 GLU A N 1
ATOM 3198 C CA . GLU A 1 403 ? -4.583 -16.358 6.017 1.00 72.31 403 GLU A CA 1
ATOM 3199 C C . GLU A 1 403 ? -4.160 -16.282 7.476 1.00 72.31 403 GLU A C 1
ATOM 3201 O O . GLU A 1 403 ? -4.222 -15.210 8.077 1.00 72.31 403 GLU A O 1
ATOM 3206 N N . GLU A 1 404 ? -3.610 -17.366 8.017 1.00 77.00 404 GLU A N 1
ATOM 3207 C CA . GLU A 1 404 ? -3.157 -17.398 9.407 1.00 77.00 404 GLU A CA 1
ATOM 3208 C C . GLU A 1 404 ? -2.066 -16.345 9.643 1.00 77.00 404 GLU A C 1
ATOM 3210 O O . GLU A 1 404 ? -2.062 -15.599 10.630 1.00 77.00 404 GLU A O 1
ATOM 3215 N N . ALA A 1 405 ? -1.149 -16.198 8.681 1.00 80.31 405 ALA A N 1
ATOM 3216 C CA . ALA A 1 405 ? -0.169 -15.135 8.747 1.00 80.31 405 ALA A CA 1
ATOM 3217 C C . ALA A 1 405 ? -0.846 -13.752 8.778 1.00 80.31 405 ALA A C 1
ATOM 3219 O O . ALA A 1 405 ? -0.288 -12.846 9.399 1.00 80.31 405 ALA A O 1
ATOM 3220 N N . ARG A 1 406 ? -1.983 -13.540 8.079 1.00 81.31 406 ARG A N 1
ATOM 3221 C CA . ARG A 1 406 ? -2.677 -12.230 7.915 1.00 81.31 406 ARG A CA 1
ATOM 3222 C C . ARG A 1 406 ? -3.238 -11.805 9.252 1.00 81.31 406 ARG A C 1
ATOM 3224 O O . ARG A 1 406 ? -2.874 -10.739 9.740 1.00 81.31 406 ARG A O 1
ATOM 3231 N N . GLU A 1 407 ? -3.981 -12.696 9.881 1.00 82.94 407 GLU A N 1
ATOM 3232 C CA . GLU A 1 407 ? -4.520 -12.480 11.218 1.00 82.94 407 GLU A CA 1
ATOM 3233 C C . GLU A 1 407 ? -3.407 -12.203 12.230 1.00 82.94 407 GLU A C 1
ATOM 3235 O O . GLU A 1 407 ? -3.465 -11.219 12.965 1.00 82.94 407 GLU A O 1
ATOM 3240 N N . LYS A 1 408 ? -2.319 -12.985 12.194 1.00 86.69 408 LYS A N 1
ATOM 3241 C CA . LYS A 1 408 ? -1.162 -12.766 13.072 1.00 86.69 408 LYS A CA 1
ATOM 3242 C C . LYS A 1 408 ? -0.502 -11.397 12.881 1.00 86.69 408 LYS A C 1
ATOM 3244 O O . LYS A 1 408 ? 0.008 -10.820 13.839 1.00 86.69 408 LYS A O 1
ATOM 3249 N N . TRP A 1 409 ? -0.474 -10.873 11.657 1.00 88.75 409 TRP A N 1
ATOM 3250 C CA . TRP A 1 409 ? 0.044 -9.528 11.401 1.00 88.75 409 TRP A CA 1
ATOM 3251 C C . TRP A 1 409 ? -0.845 -8.456 11.991 1.00 88.75 409 TRP A C 1
ATOM 3253 O O . TRP A 1 409 ? -0.322 -7.595 12.686 1.00 88.75 409 TRP A O 1
ATOM 3263 N N . LEU A 1 410 ? -2.153 -8.525 11.741 1.00 89.62 410 LEU A N 1
ATOM 3264 C CA . LEU A 1 410 ? -3.105 -7.567 12.295 1.00 89.62 410 LEU A CA 1
ATOM 3265 C C . LEU A 1 410 ? -3.050 -7.593 13.823 1.00 89.62 410 LEU A C 1
ATOM 3267 O O . LEU A 1 410 ? -2.964 -6.539 14.441 1.00 89.62 410 LEU A O 1
ATOM 3271 N N . LEU A 1 411 ? -2.956 -8.785 14.421 1.00 88.56 411 LEU A N 1
ATOM 3272 C CA . LEU A 1 411 ? -2.766 -8.959 15.858 1.00 88.56 411 LEU A CA 1
ATOM 3273 C C . LEU A 1 411 ? -1.509 -8.242 16.370 1.00 88.56 411 LEU A C 1
ATOM 3275 O O . LEU A 1 411 ? -1.583 -7.445 17.305 1.00 88.56 411 LEU A O 1
ATOM 3279 N N . ASN A 1 412 ? -0.356 -8.488 15.741 1.00 88.00 412 ASN A N 1
ATOM 3280 C CA . ASN A 1 412 ? 0.901 -7.857 16.138 1.00 88.00 412 ASN A CA 1
ATOM 3281 C C . ASN A 1 412 ? 0.885 -6.338 15.896 1.00 88.00 412 ASN A C 1
ATOM 3283 O O . ASN A 1 412 ? 1.371 -5.582 16.731 1.00 88.00 412 ASN A O 1
ATOM 3287 N N . ALA A 1 413 ? 0.324 -5.879 14.776 1.00 89.62 413 ALA A N 1
ATOM 3288 C CA . ALA A 1 413 ? 0.202 -4.462 14.452 1.00 89.62 413 ALA A CA 1
ATOM 3289 C C . ALA A 1 413 ? -0.702 -3.738 15.462 1.00 89.62 413 ALA A C 1
ATOM 3291 O O . ALA A 1 413 ? -0.325 -2.684 15.970 1.00 89.62 413 ALA A O 1
ATOM 3292 N N . SER A 1 414 ? -1.846 -4.323 15.826 1.00 89.44 414 SER A N 1
ATOM 3293 C CA . SER A 1 414 ? -2.723 -3.796 16.876 1.00 89.44 414 SER A CA 1
ATOM 3294 C C . SER A 1 414 ? -2.028 -3.750 18.231 1.00 89.44 414 SER A C 1
ATOM 3296 O O . SER A 1 414 ? -2.112 -2.732 18.915 1.00 89.44 414 SER A O 1
ATOM 3298 N N . ALA A 1 415 ? -1.279 -4.796 18.593 1.00 86.88 415 ALA A N 1
ATOM 3299 C CA . ALA A 1 415 ? -0.493 -4.807 19.823 1.00 86.88 415 ALA A CA 1
ATOM 3300 C C . ALA A 1 415 ? 0.562 -3.684 19.849 1.00 86.88 415 ALA A C 1
ATOM 3302 O O . ALA A 1 415 ? 0.766 -3.077 20.894 1.00 86.88 415 ALA A O 1
ATOM 3303 N N . LEU A 1 416 ? 1.189 -3.348 18.713 1.00 86.50 416 LEU A N 1
ATOM 3304 C CA . LEU A 1 416 ? 2.133 -2.224 18.622 1.00 86.50 416 LEU A CA 1
ATOM 3305 C C . LEU A 1 416 ? 1.449 -0.859 18.759 1.00 86.50 416 LEU A C 1
ATOM 3307 O O . LEU A 1 416 ? 1.957 0.015 19.458 1.00 86.50 416 LEU A O 1
ATOM 3311 N N . LEU A 1 417 ? 0.306 -0.669 18.096 1.00 87.38 417 LEU A N 1
ATOM 3312 C CA . LEU A 1 417 ? -0.421 0.604 18.117 1.00 87.38 417 LEU A CA 1
ATOM 3313 C C . LEU A 1 417 ? -0.972 0.921 19.509 1.00 87.38 417 LEU A C 1
ATOM 3315 O O . LEU A 1 417 ? -0.960 2.072 19.938 1.00 87.38 417 LEU A O 1
ATOM 3319 N N . ILE A 1 418 ? -1.440 -0.107 20.212 1.00 80.56 418 ILE A N 1
ATOM 3320 C CA . ILE A 1 418 ? -2.150 0.028 21.484 1.00 80.56 418 ILE A CA 1
ATOM 3321 C C . ILE A 1 418 ? -1.204 -0.156 22.681 1.00 80.56 418 ILE A C 1
ATOM 3323 O O . ILE A 1 418 ? -1.333 0.538 23.690 1.00 80.56 418 ILE A O 1
ATOM 3327 N N . GLY A 1 419 ? -0.209 -1.037 22.558 1.00 67.69 419 GLY A N 1
ATOM 3328 C CA . GLY A 1 419 ? 0.743 -1.381 23.619 1.00 67.69 419 GLY A CA 1
ATOM 3329 C C . GLY A 1 419 ? 1.719 -0.266 24.002 1.00 67.69 419 GLY A C 1
ATOM 3330 O O . GLY A 1 419 ? 2.406 -0.393 25.012 1.00 67.69 419 GLY A O 1
ATOM 3331 N N . SER A 1 420 ? 1.755 0.845 23.255 1.00 61.00 420 SER A N 1
ATOM 3332 C CA . SER A 1 420 ? 2.488 2.062 23.645 1.00 61.00 420 SER A CA 1
ATOM 3333 C C . SER A 1 420 ? 1.906 2.739 24.897 1.00 61.00 420 SER A C 1
ATOM 3335 O O . SER A 1 420 ? 2.532 3.622 25.485 1.00 61.00 420 SER A O 1
ATOM 3337 N N . GLY A 1 421 ? 0.683 2.369 25.309 1.00 55.06 421 GLY A N 1
ATOM 3338 C CA . GLY A 1 421 ? -0.022 2.969 26.447 1.00 55.06 421 GLY A CA 1
ATOM 3339 C C . GLY A 1 421 ? -0.460 4.422 26.219 1.00 55.06 421 GLY A C 1
ATOM 3340 O O . GLY A 1 421 ? -1.074 5.030 27.098 1.00 55.06 421 GLY A O 1
ATOM 3341 N N . LYS A 1 422 ? -0.177 4.993 25.042 1.00 59.66 422 LYS A N 1
ATOM 3342 C CA . LYS A 1 422 ? -0.569 6.348 24.658 1.00 59.66 422 LYS A CA 1
ATOM 3343 C C . LYS A 1 422 ? -1.900 6.290 23.913 1.00 59.66 422 LYS A C 1
ATOM 3345 O O . LYS A 1 422 ? -1.994 5.752 22.815 1.00 59.66 422 LYS A O 1
ATOM 3350 N N . LYS A 1 423 ? -2.942 6.892 24.494 1.00 65.38 423 LYS A N 1
ATOM 3351 C CA . LYS A 1 423 ? -4.298 6.960 23.907 1.00 65.38 423 LYS A CA 1
ATOM 3352 C C . LYS A 1 423 ? -4.376 7.755 22.592 1.00 65.38 423 LYS A C 1
ATOM 3354 O O . LYS A 1 423 ? -5.397 7.720 21.910 1.00 65.38 423 LYS A O 1
ATOM 3359 N N . CYS A 1 424 ? -3.288 8.425 22.213 1.00 78.88 424 CYS A N 1
ATOM 3360 C CA . CYS A 1 424 ? -3.221 9.391 21.123 1.00 78.88 424 CYS A CA 1
ATOM 3361 C C . CYS A 1 424 ? -3.677 8.835 19.765 1.00 78.88 424 CYS A C 1
ATOM 3363 O O . CYS A 1 424 ? -4.370 9.537 19.034 1.00 78.88 424 CYS A O 1
ATOM 3365 N N . PHE A 1 425 ? -3.335 7.587 19.420 1.00 89.25 425 PHE A N 1
ATOM 3366 C CA . PHE A 1 425 ? -3.628 7.063 18.079 1.00 89.25 425 PHE A CA 1
ATOM 3367 C C . PHE A 1 425 ? -5.116 6.787 17.866 1.00 89.25 425 PHE A C 1
ATOM 3369 O O . PHE A 1 425 ? -5.698 7.205 16.866 1.00 89.25 425 PHE A O 1
ATOM 3376 N N . VAL A 1 426 ? -5.747 6.115 18.828 1.00 90.06 426 VAL A N 1
ATOM 3377 C CA . VAL A 1 426 ? -7.177 5.789 18.773 1.00 90.06 426 VAL A CA 1
ATOM 3378 C C . VAL A 1 426 ? -8.023 7.066 18.853 1.00 90.06 426 VAL A C 1
ATOM 3380 O O . VAL A 1 426 ? -9.001 7.211 18.121 1.00 90.06 426 VAL A O 1
ATOM 3383 N N . GLU A 1 427 ? -7.616 8.030 19.681 1.00 90.50 427 GLU A N 1
ATOM 3384 C CA . GLU A 1 427 ? -8.256 9.348 19.756 1.00 90.50 427 GLU A CA 1
ATOM 3385 C C . GLU A 1 427 ? -8.122 10.131 18.439 1.00 90.50 427 GLU A C 1
ATOM 3387 O O . GLU A 1 427 ? -9.094 10.736 17.981 1.00 90.50 427 GLU A O 1
ATOM 3392 N N . ALA A 1 428 ? -6.954 10.085 17.789 1.00 91.31 428 ALA A N 1
ATOM 3393 C CA . ALA A 1 428 ? -6.751 10.705 16.483 1.00 91.31 428 ALA A CA 1
ATOM 3394 C C . ALA A 1 428 ? -7.628 10.057 15.397 1.00 91.31 428 ALA A C 1
ATOM 3396 O O . ALA A 1 428 ? -8.240 10.776 14.605 1.00 91.31 428 ALA A O 1
ATOM 3397 N N . LEU A 1 429 ? -7.760 8.722 15.390 1.00 92.81 429 LEU A N 1
ATOM 3398 C CA . LEU A 1 429 ? -8.694 8.014 14.504 1.00 92.81 429 LEU A CA 1
ATOM 3399 C C . LEU A 1 429 ? -10.143 8.445 14.749 1.00 92.81 429 LEU A C 1
ATOM 3401 O O . LEU A 1 429 ? -10.857 8.729 13.792 1.00 92.81 429 LEU A O 1
ATOM 3405 N N . SER A 1 430 ? -10.560 8.554 16.013 1.00 93.31 430 SER A N 1
ATOM 3406 C CA . SER A 1 430 ? -11.906 9.008 16.384 1.00 93.31 430 SER A CA 1
ATOM 3407 C C . SER A 1 430 ? -12.210 10.409 15.834 1.00 93.31 430 SER A C 1
ATOM 3409 O O . SER A 1 430 ? -13.238 10.622 15.195 1.00 93.31 430 SER A O 1
ATOM 3411 N N . LYS A 1 431 ? -11.268 11.354 15.947 1.00 92.31 431 LYS A N 1
ATOM 3412 C CA . LYS A 1 431 ? -11.413 12.689 15.334 1.00 92.31 431 LYS A CA 1
ATOM 3413 C C . LYS A 1 431 ? -11.517 12.630 13.804 1.00 92.31 431 LYS A C 1
ATOM 3415 O O . LYS A 1 431 ? -12.253 13.418 13.216 1.00 92.31 431 LYS A O 1
ATOM 3420 N N . CYS A 1 432 ? -10.796 11.712 13.157 1.00 91.62 432 CYS A N 1
ATOM 3421 C CA . CYS A 1 432 ? -10.851 11.524 11.704 1.00 91.62 432 CYS A CA 1
ATOM 3422 C C . CYS A 1 432 ? -12.181 10.922 11.231 1.00 91.62 432 CYS A C 1
ATOM 3424 O O . CYS A 1 432 ? -12.664 11.306 10.165 1.00 91.62 432 CYS A O 1
ATOM 3426 N N . LEU A 1 433 ? -12.808 10.055 12.032 1.00 91.69 433 LEU A N 1
ATOM 3427 C CA . LEU A 1 433 ? -14.163 9.553 11.776 1.00 91.69 433 LEU A CA 1
ATOM 3428 C C . LEU A 1 433 ? -15.205 10.685 11.794 1.00 91.69 433 LEU A C 1
ATOM 3430 O O . LEU A 1 433 ? -16.097 10.711 10.955 1.00 91.69 433 LEU A O 1
ATOM 3434 N N . GLY A 1 434 ? -15.021 11.689 12.654 1.00 87.69 434 GLY A N 1
ATOM 3435 C CA . GLY A 1 434 ? -15.876 12.882 12.698 1.00 87.69 434 GLY A CA 1
ATOM 3436 C C . GLY A 1 434 ? -15.557 13.961 11.648 1.00 87.69 434 GLY A C 1
ATOM 3437 O O . GLY A 1 434 ? -16.133 15.046 11.697 1.00 87.69 434 GLY A O 1
ATOM 3438 N N . SER A 1 435 ? -14.620 13.727 10.718 1.00 84.62 435 SER A N 1
ATOM 3439 C CA . SER A 1 435 ? -14.100 14.772 9.811 1.00 84.62 435 SER A CA 1
ATOM 3440 C C . SER A 1 435 ? -15.023 15.145 8.641 1.00 84.62 435 SER A C 1
ATOM 3442 O O . SER A 1 435 ? -14.755 16.122 7.940 1.00 84.62 435 SER A O 1
ATOM 3444 N N . GLY A 1 436 ? -16.086 14.368 8.399 1.00 80.44 436 GLY A N 1
ATOM 3445 C CA . GLY A 1 436 ? -17.034 14.572 7.296 1.00 80.44 436 GLY A CA 1
ATOM 3446 C C . GLY A 1 436 ? -16.485 14.261 5.894 1.00 80.44 436 GLY A C 1
ATOM 3447 O O . GLY A 1 436 ? -17.191 14.454 4.908 1.00 80.44 436 GLY A O 1
ATOM 3448 N N . ASN A 1 437 ? -15.239 13.788 5.767 1.00 87.19 437 ASN A N 1
ATOM 3449 C CA . ASN A 1 437 ? -14.679 13.339 4.492 1.00 87.19 437 ASN A CA 1
ATOM 3450 C C . ASN A 1 437 ? -14.943 11.838 4.299 1.00 87.19 437 ASN A C 1
ATOM 3452 O O . ASN A 1 437 ? -14.376 11.011 5.009 1.00 87.19 437 ASN A O 1
ATOM 3456 N N . SER A 1 438 ? -15.768 11.496 3.309 1.00 90.19 438 SER A N 1
ATOM 3457 C CA . SER A 1 438 ? -16.217 10.117 3.071 1.00 90.19 438 SER A CA 1
ATOM 3458 C C . SER A 1 438 ? -15.071 9.110 2.868 1.00 90.19 438 SER A C 1
ATOM 3460 O O . SER A 1 438 ? -15.133 8.004 3.407 1.00 90.19 438 SER A O 1
ATOM 3462 N N . GLU A 1 439 ? -13.997 9.501 2.172 1.00 90.44 439 GLU A N 1
ATOM 3463 C CA . GLU A 1 439 ? -12.818 8.650 1.956 1.00 90.44 439 GLU A CA 1
ATOM 3464 C C . GLU A 1 439 ? -12.079 8.388 3.271 1.00 90.44 439 GLU A C 1
ATOM 3466 O O . GLU A 1 439 ? -11.868 7.241 3.659 1.00 90.44 439 GLU A O 1
ATOM 3471 N N . MET A 1 440 ? -11.734 9.453 3.996 1.00 92.38 440 MET A N 1
ATOM 3472 C CA . MET A 1 440 ? -11.010 9.348 5.263 1.00 92.38 440 MET A CA 1
ATOM 3473 C C . MET A 1 440 ? -11.797 8.528 6.288 1.00 92.38 440 MET A C 1
ATOM 3475 O O . MET A 1 440 ? -11.231 7.655 6.944 1.00 92.38 440 MET A O 1
ATOM 3479 N N . VAL A 1 441 ? -13.111 8.759 6.388 1.00 93.19 441 VAL A N 1
ATOM 3480 C CA . VAL A 1 441 ? -14.006 7.991 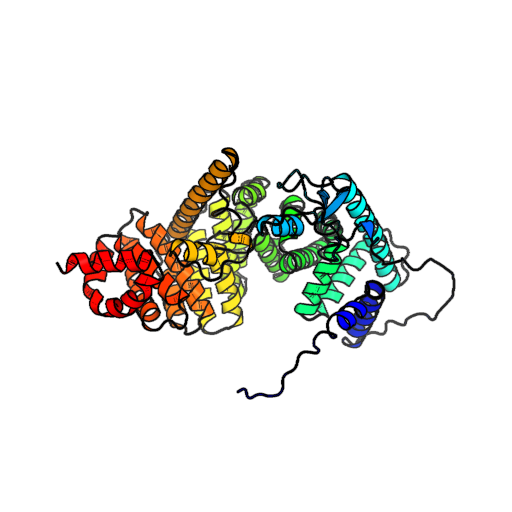7.263 1.00 93.19 441 VAL A CA 1
ATOM 3481 C C . VAL A 1 441 ? -13.969 6.511 6.897 1.00 93.19 441 VAL A C 1
ATOM 3483 O O . VAL A 1 441 ? -13.769 5.674 7.775 1.00 93.19 441 VAL A O 1
ATOM 3486 N N . ARG A 1 442 ? -14.067 6.172 5.606 1.00 93.38 442 ARG A N 1
ATOM 3487 C CA . ARG A 1 442 ? -14.026 4.783 5.124 1.00 93.38 442 ARG A CA 1
ATOM 3488 C C . ARG A 1 442 ? -12.711 4.080 5.479 1.00 93.38 442 ARG A C 1
ATOM 3490 O O . ARG A 1 442 ? -12.727 2.952 5.976 1.00 93.38 442 ARG A O 1
ATOM 3497 N N . ILE A 1 443 ? -11.574 4.753 5.306 1.00 94.38 443 ILE A N 1
ATOM 3498 C CA . ILE A 1 443 ? -10.252 4.193 5.628 1.00 94.38 443 ILE A CA 1
ATOM 3499 C C . ILE A 1 443 ? -10.017 4.087 7.142 1.00 94.38 443 ILE A C 1
ATOM 3501 O O . ILE A 1 443 ? -9.468 3.088 7.622 1.00 94.38 443 ILE A O 1
ATOM 3505 N N . CYS A 1 444 ? -10.462 5.071 7.924 1.00 95.06 444 CYS A N 1
ATOM 3506 C CA . CYS A 1 444 ? -10.424 4.994 9.382 1.00 95.06 444 CYS A CA 1
ATOM 3507 C C . CYS A 1 444 ? -11.316 3.861 9.904 1.00 95.06 444 CYS A C 1
ATOM 3509 O O . CYS A 1 444 ? -10.863 3.094 10.748 1.00 95.06 444 CYS A O 1
ATOM 3511 N N . LEU A 1 445 ? -12.526 3.682 9.364 1.00 95.12 445 LEU A N 1
ATOM 3512 C CA . LEU A 1 445 ? -13.408 2.563 9.711 1.00 95.12 445 LEU A CA 1
ATOM 3513 C C . LEU A 1 445 ? -12.794 1.214 9.334 1.00 95.12 445 LEU A C 1
ATOM 3515 O O . LEU A 1 445 ? -12.835 0.287 10.138 1.00 95.12 445 LEU A O 1
ATOM 3519 N N . THR A 1 446 ? -12.154 1.116 8.167 1.00 95.50 446 THR A N 1
ATOM 3520 C CA . THR A 1 446 ? -11.378 -0.073 7.776 1.00 95.50 446 THR A CA 1
ATOM 3521 C C . THR A 1 446 ? -10.298 -0.371 8.815 1.00 95.50 446 THR A C 1
ATOM 3523 O O . THR A 1 446 ? -10.136 -1.516 9.234 1.00 95.50 446 THR A O 1
ATOM 3526 N N . THR A 1 447 ? -9.597 0.670 9.280 1.00 95.44 447 THR A N 1
ATOM 3527 C CA . THR A 1 447 ? -8.554 0.561 10.309 1.00 95.44 447 THR A CA 1
ATOM 3528 C C . THR A 1 447 ? -9.106 0.081 11.649 1.00 95.44 447 THR A C 1
ATOM 3530 O O . THR A 1 447 ? -8.554 -0.825 12.270 1.00 95.44 447 THR A O 1
ATOM 3533 N N . VAL A 1 448 ? -10.231 0.648 12.081 1.00 94.94 448 VAL A N 1
ATOM 3534 C CA . VAL A 1 448 ? -10.913 0.271 13.324 1.00 94.94 448 VAL A CA 1
ATOM 3535 C C . VAL A 1 448 ? -11.488 -1.146 13.248 1.00 94.94 448 VAL A C 1
ATOM 3537 O O . VAL A 1 448 ? -11.443 -1.874 14.239 1.00 94.94 448 VAL A O 1
ATOM 3540 N N . ALA A 1 449 ? -11.972 -1.582 12.088 1.00 94.38 449 ALA A N 1
ATOM 3541 C CA . ALA A 1 449 ? -12.542 -2.912 11.905 1.00 94.38 449 ALA A CA 1
ATOM 3542 C C . ALA A 1 449 ? -11.506 -4.025 12.114 1.00 94.38 449 ALA A C 1
ATOM 3544 O O . ALA A 1 449 ? -11.763 -4.963 12.873 1.00 94.38 449 ALA A O 1
ATOM 3545 N N . TRP A 1 450 ? -10.307 -3.911 11.530 1.00 93.75 450 TRP A N 1
ATOM 3546 C CA . TRP A 1 450 ? -9.260 -4.900 11.806 1.00 93.75 450 TRP A CA 1
ATOM 3547 C C . TRP A 1 450 ? -8.657 -4.752 13.201 1.00 93.75 450 TRP A C 1
ATOM 3549 O O . TRP A 1 450 ? -8.351 -5.760 13.837 1.00 93.75 450 TRP A O 1
ATOM 3559 N N . LEU A 1 451 ? -8.538 -3.524 13.716 1.00 91.69 451 LEU A N 1
ATOM 3560 C CA . LEU A 1 451 ? -8.028 -3.281 15.065 1.00 91.69 451 LEU A CA 1
ATOM 3561 C C . LEU A 1 451 ? -8.952 -3.876 16.137 1.00 91.69 451 LEU A C 1
ATOM 3563 O O . LEU A 1 451 ? -8.474 -4.528 17.059 1.00 91.69 451 LEU A O 1
ATOM 3567 N N . SER A 1 452 ? -10.268 -3.717 15.994 1.00 91.12 452 SER A N 1
ATOM 3568 C CA . SER A 1 452 ? -11.268 -4.316 16.890 1.00 91.12 452 SER A CA 1
ATOM 3569 C C . SER A 1 452 ? -11.288 -5.844 16.804 1.00 91.12 452 SER A C 1
ATOM 3571 O O . SER A 1 452 ? -11.403 -6.509 17.832 1.00 91.12 452 SER A O 1
ATOM 3573 N N . SER A 1 453 ? -11.113 -6.418 15.607 1.00 90.00 453 SER A N 1
ATOM 3574 C CA . SER A 1 453 ? -10.992 -7.873 15.428 1.00 90.00 453 SER A CA 1
ATOM 3575 C C . SER A 1 453 ? -9.767 -8.438 16.150 1.00 90.00 453 SER A C 1
ATOM 3577 O O . SER A 1 453 ? -9.846 -9.470 16.818 1.00 90.00 453 SER A O 1
ATOM 3579 N N . ALA A 1 454 ? -8.629 -7.752 16.030 1.00 87.06 454 ALA A N 1
ATOM 3580 C CA . ALA A 1 454 ? -7.398 -8.124 16.712 1.00 87.06 454 ALA A CA 1
ATOM 3581 C C . ALA A 1 454 ? -7.518 -7.964 18.234 1.00 87.06 454 ALA A C 1
ATOM 3583 O O . ALA A 1 454 ? -7.114 -8.859 18.970 1.00 87.06 454 ALA A O 1
ATOM 3584 N N . LEU A 1 455 ? -8.123 -6.869 18.706 1.00 84.75 455 LEU A N 1
ATOM 3585 C CA . LEU A 1 455 ? -8.378 -6.622 20.127 1.00 84.75 455 LEU A CA 1
ATOM 3586 C C . LEU A 1 455 ? -9.225 -7.715 20.771 1.00 84.75 455 LEU A C 1
ATOM 3588 O O . LEU A 1 455 ? -8.870 -8.182 21.841 1.00 84.75 455 LEU A O 1
ATOM 3592 N N . ALA A 1 456 ? -10.272 -8.195 20.096 1.00 82.25 456 ALA A N 1
ATOM 3593 C CA . ALA A 1 456 ? -11.084 -9.308 20.594 1.00 82.25 456 ALA A CA 1
ATOM 3594 C C . ALA A 1 456 ? -10.290 -10.620 20.784 1.00 82.25 456 ALA A C 1
ATOM 3596 O O . ALA A 1 456 ? -10.767 -11.543 21.444 1.00 82.25 456 ALA A O 1
ATOM 3597 N N . SER A 1 457 ? -9.099 -10.715 20.184 1.00 83.00 457 SER A N 1
ATOM 3598 C CA . SER A 1 457 ? -8.198 -11.867 20.283 1.00 83.00 457 SER A CA 1
ATOM 3599 C C . SER A 1 457 ? -7.033 -11.644 21.258 1.00 83.00 457 SER A C 1
ATOM 3601 O O . SER A 1 457 ? -6.386 -12.614 21.670 1.00 83.00 457 SER A O 1
ATOM 3603 N N . LEU A 1 458 ? -6.741 -10.390 21.620 1.00 76.12 458 LEU A N 1
ATOM 3604 C CA . LEU A 1 458 ? -5.795 -10.054 22.681 1.00 76.12 458 LEU A CA 1
ATOM 3605 C C . LEU A 1 458 ? -6.452 -10.377 24.036 1.00 76.12 458 LEU A C 1
ATOM 3607 O O . LEU A 1 458 ? -7.665 -10.491 24.145 1.00 76.12 458 LEU A O 1
ATOM 3611 N N . LYS A 1 459 ? -5.647 -10.670 25.060 1.00 67.12 459 LYS A N 1
ATOM 3612 C CA . LYS A 1 459 ? -6.142 -11.034 26.404 1.00 67.12 459 LYS A CA 1
ATOM 3613 C C . LYS A 1 459 ? -5.917 -9.903 27.416 1.00 67.12 459 LYS A C 1
ATOM 3615 O O . LYS A 1 459 ? -5.821 -10.181 28.610 1.00 67.12 459 LYS A O 1
ATOM 3620 N N . ASP A 1 460 ? -5.780 -8.665 26.941 1.00 67.31 460 ASP A N 1
ATOM 3621 C CA . ASP A 1 460 ? -5.395 -7.503 27.750 1.00 67.31 460 ASP A CA 1
ATOM 3622 C C . ASP A 1 460 ? -6.577 -6.533 27.892 1.00 67.31 460 ASP A C 1
ATOM 3624 O O . ASP A 1 460 ? -6.736 -5.558 27.153 1.00 67.31 460 ASP A O 1
ATOM 3628 N N . SER A 1 461 ? -7.387 -6.784 28.922 1.00 63.25 461 SER A N 1
ATOM 3629 C CA . SER A 1 461 ? -8.691 -6.144 29.138 1.00 63.25 461 SER A CA 1
ATOM 3630 C C . SER A 1 461 ? -8.658 -4.617 29.313 1.00 63.25 461 SER A C 1
ATOM 3632 O O . SER A 1 461 ? -9.660 -3.945 29.072 1.00 63.25 461 SER A O 1
ATOM 3634 N N . GLU A 1 462 ? -7.541 -4.031 29.766 1.00 74.12 462 GLU A N 1
ATOM 3635 C CA . GLU A 1 462 ? -7.469 -2.586 30.052 1.00 74.12 462 GLU A CA 1
ATOM 3636 C C . GLU A 1 462 ? -7.429 -1.740 28.770 1.00 74.12 462 GLU A C 1
ATOM 3638 O O . GLU A 1 462 ? -8.090 -0.700 28.668 1.00 74.12 462 GLU A O 1
ATOM 3643 N N . PHE A 1 463 ? -6.687 -2.197 27.762 1.00 76.31 463 PHE A N 1
ATOM 3644 C CA . PHE A 1 463 ? -6.515 -1.439 26.530 1.00 76.31 463 PHE A CA 1
ATOM 3645 C C . PHE A 1 463 ? -7.712 -1.568 25.585 1.00 76.31 463 PHE A C 1
ATOM 3647 O O . PHE A 1 463 ? -8.079 -0.598 24.918 1.00 76.31 463 PHE A O 1
ATOM 3654 N N . GLU A 1 464 ? -8.351 -2.738 25.575 1.00 81.12 464 GLU A N 1
ATOM 3655 C CA . GLU A 1 464 ? -9.567 -3.030 24.815 1.00 81.12 464 GLU A CA 1
ATOM 3656 C C . GLU A 1 464 ? -10.697 -2.051 25.164 1.00 81.12 464 GLU A C 1
ATOM 3658 O O . GLU A 1 464 ? -11.270 -1.408 24.278 1.00 81.12 464 GLU A O 1
ATOM 3663 N N . LEU A 1 465 ? -10.955 -1.860 26.464 1.00 83.00 465 LEU A N 1
ATOM 3664 C CA . LEU A 1 465 ? -11.996 -0.956 26.953 1.00 83.00 465 LEU A CA 1
ATOM 3665 C C . LEU A 1 465 ? -11.696 0.508 26.609 1.00 83.00 465 LEU A C 1
ATOM 3667 O O . LEU A 1 465 ? -12.587 1.249 26.192 1.00 83.00 465 LEU A O 1
ATOM 3671 N N . SER A 1 466 ? -10.443 0.942 26.778 1.00 84.31 466 SER A N 1
ATOM 3672 C CA . SER A 1 466 ? -10.060 2.320 26.456 1.00 84.31 466 SER A CA 1
ATOM 3673 C C . SER A 1 466 ? -10.188 2.606 24.961 1.00 84.31 466 SER A C 1
ATOM 3675 O O . SER A 1 466 ? -10.595 3.710 24.597 1.00 84.31 466 SER A O 1
ATOM 3677 N N . ALA A 1 467 ? -9.844 1.642 24.102 1.00 85.38 467 ALA A N 1
ATOM 3678 C CA . ALA A 1 467 ? -9.985 1.792 22.659 1.00 85.38 467 ALA A CA 1
ATOM 3679 C C . ALA A 1 467 ? -11.461 1.858 22.242 1.00 85.38 467 ALA A C 1
ATOM 3681 O O . ALA A 1 467 ? -11.845 2.720 21.451 1.00 85.38 467 ALA A O 1
ATOM 3682 N N . PHE A 1 468 ? -12.296 0.999 22.834 1.00 88.12 468 PHE A N 1
ATOM 3683 C CA . PHE A 1 468 ? -13.740 0.996 22.627 1.00 88.12 468 PHE A CA 1
ATOM 3684 C C . PHE A 1 468 ? -14.380 2.342 22.996 1.00 88.12 468 PHE A C 1
ATOM 3686 O O . PHE A 1 468 ? -15.062 2.949 22.171 1.00 88.12 468 PHE A O 1
ATOM 3693 N N . LEU A 1 469 ? -14.108 2.855 24.201 1.00 88.75 469 LEU A N 1
ATOM 3694 C CA . LEU A 1 469 ? -14.684 4.115 24.686 1.00 88.75 469 LEU A CA 1
ATOM 3695 C C . LEU A 1 469 ? -14.296 5.329 23.832 1.00 88.75 469 LEU A C 1
ATOM 3697 O O . LEU A 1 469 ? -15.077 6.271 23.724 1.00 88.75 469 LEU A O 1
ATOM 3701 N N . ALA A 1 470 ? -13.111 5.319 23.219 1.00 88.00 470 ALA A N 1
ATOM 3702 C CA . ALA A 1 470 ? -12.656 6.417 22.372 1.00 88.00 470 ALA A CA 1
ATOM 3703 C C . ALA A 1 470 ? -13.387 6.485 21.017 1.00 88.00 470 ALA A C 1
ATOM 3705 O O . ALA A 1 470 ? -13.482 7.569 20.439 1.00 88.00 470 ALA A O 1
ATOM 3706 N N . ILE A 1 471 ? -13.890 5.357 20.498 1.00 91.88 471 ILE A N 1
ATOM 3707 C CA . ILE A 1 471 ? -14.438 5.262 19.131 1.00 91.88 471 ILE A CA 1
ATOM 3708 C C . ILE A 1 471 ? -15.955 5.001 19.119 1.00 91.88 471 ILE A C 1
ATOM 3710 O O . ILE A 1 471 ? -16.614 5.357 18.147 1.00 91.88 471 ILE A O 1
ATOM 3714 N N . ILE A 1 472 ? -16.548 4.440 20.179 1.00 92.00 472 ILE A N 1
ATOM 3715 C CA . ILE A 1 472 ? -17.951 3.984 20.174 1.00 92.00 472 ILE A CA 1
ATOM 3716 C C . ILE A 1 472 ? -18.957 5.039 19.686 1.00 92.00 472 ILE A C 1
ATOM 3718 O O . ILE A 1 472 ? -19.786 4.732 18.833 1.00 92.00 472 ILE A O 1
ATOM 3722 N N . THR A 1 473 ? -18.845 6.290 20.140 1.00 91.06 473 THR A N 1
ATOM 3723 C CA . THR A 1 473 ? -19.736 7.376 19.699 1.00 91.06 473 THR A CA 1
ATOM 3724 C C . THR A 1 473 ? -19.655 7.587 18.188 1.00 91.06 473 THR A C 1
ATOM 3726 O O . THR A 1 473 ? -20.678 7.660 17.516 1.00 91.06 473 THR A O 1
ATOM 3729 N N . GLN A 1 474 ? -18.438 7.598 17.640 1.00 93.19 474 GLN A N 1
ATOM 3730 C CA . GLN A 1 474 ? -18.200 7.778 16.210 1.00 93.19 474 GLN A CA 1
ATOM 3731 C C . GLN A 1 474 ? -18.645 6.566 15.381 1.00 93.19 474 GLN A C 1
ATOM 3733 O O . GLN A 1 474 ? -19.128 6.735 14.265 1.00 93.19 474 GLN A O 1
ATOM 3738 N N . LEU A 1 475 ? -18.550 5.342 15.918 1.00 92.25 475 LEU A N 1
ATOM 3739 C CA . LEU A 1 475 ? -19.095 4.149 15.254 1.00 92.25 475 LEU A CA 1
ATOM 3740 C C . LEU A 1 475 ? -20.617 4.208 15.140 1.00 92.25 475 LEU A C 1
ATOM 3742 O O . LEU A 1 475 ? -21.156 3.873 14.087 1.00 92.25 475 LEU A O 1
ATOM 3746 N N . ILE A 1 476 ? -21.302 4.639 16.201 1.00 89.44 476 ILE A N 1
ATOM 3747 C CA . ILE A 1 476 ? -22.761 4.790 16.195 1.00 89.44 476 ILE A CA 1
ATOM 3748 C C . ILE A 1 476 ? -23.172 5.892 15.213 1.00 89.44 476 ILE A C 1
ATOM 3750 O O . ILE A 1 476 ? -24.059 5.660 14.392 1.00 89.44 476 ILE A O 1
ATOM 3754 N N . GLU A 1 477 ? -22.485 7.039 15.219 1.00 90.38 477 GLU A N 1
ATOM 3755 C CA . GLU A 1 477 ? -22.723 8.122 14.253 1.00 90.38 477 GLU A CA 1
ATOM 3756 C C . GLU A 1 477 ? -22.527 7.644 12.804 1.00 90.38 477 GLU A C 1
ATOM 3758 O O . GLU A 1 477 ? -23.397 7.866 11.963 1.00 90.38 477 GLU A O 1
ATOM 3763 N N . CYS A 1 478 ? -21.445 6.913 12.506 1.00 90.69 478 CYS A N 1
ATOM 3764 C CA . CYS A 1 478 ? -21.201 6.348 11.172 1.00 90.69 478 CYS A CA 1
ATOM 3765 C C . CYS A 1 478 ? -22.258 5.310 10.766 1.00 90.69 478 CYS A C 1
ATOM 3767 O O . CYS A 1 478 ? -22.623 5.215 9.594 1.00 90.69 478 CYS A O 1
ATOM 3769 N N . LEU A 1 479 ? -22.774 4.529 11.716 1.00 88.81 479 LEU A N 1
ATOM 3770 C CA . LEU A 1 479 ? -23.813 3.537 11.456 1.00 88.81 479 LEU A CA 1
ATOM 3771 C C . LEU A 1 479 ? -25.174 4.199 11.165 1.00 88.81 479 LEU A C 1
ATOM 3773 O O . LEU A 1 479 ? -25.890 3.772 10.256 1.00 88.81 479 LEU A O 1
ATOM 3777 N N . GLN A 1 480 ? -25.516 5.264 11.895 1.00 87.56 480 GLN A N 1
ATOM 3778 C CA . GLN A 1 480 ? -26.753 6.034 11.718 1.00 87.56 480 GLN A CA 1
ATOM 3779 C C . GLN A 1 480 ? -26.729 6.909 10.457 1.00 87.56 480 GLN A C 1
ATOM 3781 O O . GLN A 1 480 ? -27.695 6.933 9.689 1.00 87.56 480 GLN A O 1
ATOM 3786 N N . HIS A 1 481 ? -25.629 7.633 10.250 1.00 85.38 481 HIS A N 1
ATOM 3787 C CA . HIS A 1 481 ? -25.531 8.753 9.312 1.00 85.38 481 HIS A CA 1
ATOM 3788 C C . HIS A 1 481 ? -24.489 8.556 8.207 1.00 85.38 481 HIS A C 1
ATOM 3790 O O . HIS A 1 481 ? -24.266 9.481 7.435 1.00 85.38 481 HIS A O 1
ATOM 3796 N N . GLY A 1 482 ? -23.866 7.378 8.101 1.00 81.31 482 GLY A N 1
ATOM 3797 C CA . GLY A 1 482 ? -22.902 7.087 7.042 1.00 81.31 482 GLY A CA 1
ATOM 3798 C C . GLY A 1 482 ? -23.498 7.278 5.646 1.00 81.31 482 GLY A C 1
ATOM 3799 O O . GLY A 1 482 ? -24.560 6.725 5.339 1.00 81.31 482 GLY A O 1
ATOM 3800 N N . ASP A 1 483 ? -22.793 8.046 4.812 1.00 81.06 483 ASP A N 1
ATOM 3801 C CA . ASP A 1 483 ? -23.185 8.348 3.430 1.00 81.06 483 ASP A CA 1
ATOM 3802 C C . ASP A 1 483 ? -23.118 7.103 2.534 1.00 81.06 483 ASP A C 1
ATOM 3804 O O . ASP A 1 483 ? -23.917 6.942 1.611 1.00 81.06 483 ASP A O 1
ATOM 3808 N N . LEU A 1 484 ? -22.14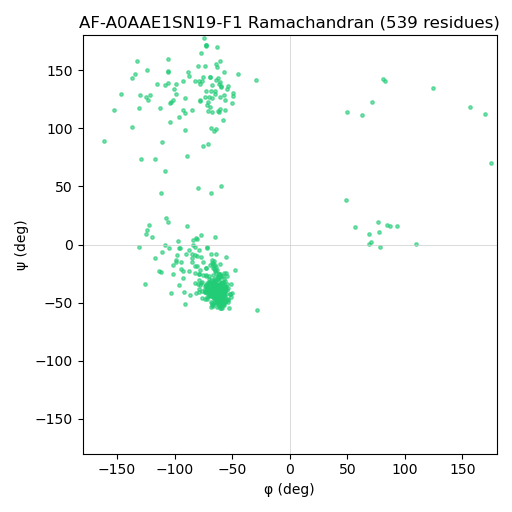8 6.226 2.811 1.00 87.06 484 LEU A N 1
ATOM 3809 C CA . LEU A 1 484 ? -21.877 5.003 2.062 1.00 87.06 484 LEU A CA 1
ATOM 3810 C C . LEU A 1 484 ? -22.341 3.765 2.837 1.00 87.06 484 LEU A C 1
ATOM 3812 O O . LEU A 1 484 ? -22.304 3.730 4.071 1.00 87.06 484 LEU A O 1
ATOM 3816 N N . VAL A 1 485 ? -22.738 2.714 2.115 1.00 88.62 485 VAL A N 1
ATOM 3817 C CA . VAL A 1 485 ? -23.123 1.430 2.732 1.00 88.62 485 VAL A CA 1
ATOM 3818 C C . VAL A 1 485 ? -21.910 0.803 3.420 1.00 88.62 485 VAL A C 1
ATOM 3820 O O . VAL A 1 485 ? -22.022 0.286 4.528 1.00 88.62 485 VAL A O 1
ATOM 3823 N N . GLU A 1 486 ? -20.734 0.955 2.819 1.00 90.62 486 GLU A N 1
ATOM 3824 C CA . GLU A 1 486 ? -19.437 0.523 3.327 1.00 90.62 486 GLU A CA 1
ATOM 3825 C C . GLU A 1 486 ? -19.143 1.117 4.708 1.00 90.62 486 GLU A C 1
ATOM 3827 O O . GLU A 1 486 ? -18.649 0.408 5.584 1.00 90.62 486 GLU A O 1
ATOM 3832 N N . HIS A 1 487 ? -19.500 2.386 4.956 1.00 92.31 487 HIS A N 1
ATOM 3833 C CA . HIS A 1 487 ? -19.333 2.998 6.282 1.00 92.31 487 HIS A CA 1
ATOM 3834 C C . HIS A 1 487 ? -20.141 2.244 7.337 1.00 92.31 487 HIS A C 1
ATOM 3836 O O . HIS A 1 487 ? -19.622 1.873 8.390 1.00 92.31 487 HIS A O 1
ATOM 3842 N N . LYS A 1 488 ? -21.408 1.968 7.029 1.00 91.62 488 LYS A N 1
ATOM 3843 C CA . LYS A 1 488 ? -22.327 1.280 7.937 1.00 91.62 488 LYS A CA 1
ATOM 3844 C C . LYS A 1 488 ? -21.905 -0.168 8.175 1.00 91.62 488 LYS A C 1
ATOM 3846 O O . LYS A 1 488 ? -21.912 -0.638 9.312 1.00 91.62 488 LYS A O 1
ATOM 3851 N N . VAL A 1 489 ? -21.473 -0.855 7.120 1.00 92.06 489 VAL A N 1
ATOM 3852 C CA . VAL A 1 489 ? -20.951 -2.223 7.182 1.00 92.06 489 VAL A CA 1
ATOM 3853 C C . VAL A 1 489 ? -19.706 -2.292 8.067 1.00 92.06 489 VAL A C 1
ATOM 3855 O O . VAL A 1 489 ? -19.681 -3.072 9.018 1.00 92.06 489 VAL A O 1
ATOM 3858 N N . LEU A 1 490 ? -18.699 -1.448 7.826 1.00 93.81 490 LEU A N 1
ATOM 3859 C CA . LEU A 1 490 ? -17.459 -1.442 8.612 1.00 93.81 490 LEU A CA 1
ATOM 3860 C C . LEU A 1 490 ? -17.703 -1.051 10.078 1.00 93.81 490 LEU A C 1
ATOM 3862 O O . LEU A 1 490 ? -17.092 -1.630 10.984 1.00 93.81 490 LEU A O 1
ATOM 3866 N N . ALA A 1 491 ? -18.628 -0.118 10.329 1.00 93.38 491 ALA A N 1
ATOM 3867 C CA . ALA A 1 491 ? -19.056 0.230 11.680 1.00 93.38 491 ALA A CA 1
ATOM 3868 C C . ALA A 1 491 ? -19.725 -0.963 12.383 1.00 93.38 491 ALA A C 1
ATOM 3870 O O . ALA A 1 491 ? -19.351 -1.296 13.508 1.00 93.38 491 ALA A O 1
ATOM 3871 N N . SER A 1 492 ? -20.642 -1.667 11.708 1.00 92.62 492 SER A N 1
ATOM 3872 C CA . SER A 1 492 ? -21.298 -2.860 12.263 1.00 92.62 492 SER A CA 1
ATOM 3873 C C . SER A 1 492 ? -20.314 -3.997 12.564 1.00 92.62 492 SER A C 1
ATOM 3875 O O . SER A 1 492 ? -20.400 -4.604 13.631 1.00 92.62 492 SER A O 1
ATOM 3877 N N . LEU A 1 493 ? -19.328 -4.235 11.688 1.00 93.50 493 LEU A N 1
ATOM 3878 C CA . LEU A 1 493 ? -18.276 -5.231 11.908 1.00 93.50 493 LEU A CA 1
ATOM 3879 C C . LEU A 1 493 ? -17.439 -4.871 13.143 1.00 93.50 493 LEU A C 1
ATOM 3881 O O . LEU A 1 493 ? -17.160 -5.728 13.981 1.00 93.50 493 LEU A O 1
ATOM 3885 N N . SER A 1 494 ? -17.082 -3.594 13.289 1.00 94.00 494 SER A N 1
ATOM 3886 C CA . SER A 1 494 ? -16.320 -3.114 14.445 1.00 94.00 494 SER A CA 1
ATOM 3887 C C . SER A 1 494 ? -17.091 -3.309 15.756 1.00 94.00 494 SER A C 1
ATOM 3889 O O . SER A 1 494 ? -16.538 -3.817 16.731 1.00 94.00 494 SER A O 1
ATOM 3891 N N . LEU A 1 495 ? -18.384 -2.966 15.777 1.00 92.00 495 LEU A N 1
ATOM 3892 C CA . LEU A 1 495 ? -19.261 -3.166 16.938 1.00 92.00 495 LEU A CA 1
ATOM 3893 C C . LEU A 1 495 ? -19.435 -4.651 17.280 1.00 92.00 495 LEU A C 1
ATOM 3895 O O . LEU A 1 495 ? -19.375 -5.017 18.455 1.00 92.00 495 LEU A O 1
ATOM 3899 N N . LEU A 1 496 ? -19.589 -5.514 16.271 1.00 91.12 496 LEU A N 1
ATOM 3900 C CA . LEU A 1 496 ? -19.624 -6.964 16.460 1.00 91.12 496 LEU A CA 1
ATOM 3901 C C . LEU A 1 496 ? -18.340 -7.464 17.122 1.00 91.12 496 LEU A C 1
ATOM 3903 O O . LEU A 1 496 ? -18.407 -8.222 18.089 1.00 91.12 496 LEU A O 1
ATOM 3907 N N . ASN A 1 497 ? -17.176 -7.018 16.652 1.00 90.88 497 ASN A N 1
ATOM 3908 C CA . ASN A 1 497 ? -15.901 -7.422 17.234 1.00 90.88 497 ASN A CA 1
ATOM 3909 C C . ASN A 1 497 ? -15.769 -6.982 18.696 1.00 90.88 497 ASN A C 1
ATOM 3911 O O . ASN A 1 497 ? -15.416 -7.803 19.539 1.00 90.88 497 ASN A O 1
ATOM 3915 N N . PHE A 1 498 ? -16.147 -5.746 19.031 1.00 90.12 498 PHE A N 1
ATOM 3916 C CA . PHE A 1 498 ? -16.173 -5.298 20.426 1.00 90.12 498 PHE A CA 1
ATOM 3917 C C . PHE A 1 498 ? -17.198 -6.055 21.282 1.00 90.12 498 PHE A C 1
ATOM 3919 O O . PHE A 1 498 ? -16.943 -6.293 22.458 1.00 90.12 498 PHE A O 1
ATOM 3926 N N . SER A 1 499 ? -18.323 -6.504 20.717 1.00 89.00 499 SER A N 1
ATOM 3927 C CA . SER A 1 499 ? -19.325 -7.292 21.455 1.00 89.00 499 SER A CA 1
ATOM 3928 C C . SER A 1 499 ? -18.823 -8.667 21.916 1.00 89.00 499 SER A C 1
ATOM 3930 O O . SER A 1 499 ? -19.405 -9.258 22.829 1.00 89.00 499 SER A O 1
ATOM 3932 N N . LYS A 1 500 ? -17.728 -9.170 21.325 1.00 88.25 500 LYS A N 1
ATOM 3933 C CA . LYS A 1 500 ? -17.053 -10.404 21.760 1.00 88.25 500 LYS A CA 1
ATOM 3934 C C . LYS A 1 500 ? -16.290 -10.209 23.079 1.00 88.25 500 LYS A C 1
ATOM 3936 O O . LYS A 1 500 ? -16.030 -11.190 23.771 1.00 88.25 500 LYS A O 1
ATOM 3941 N N . ILE A 1 501 ? -15.973 -8.964 23.443 1.00 85.69 501 ILE A N 1
ATOM 3942 C CA . ILE A 1 501 ? -15.286 -8.588 24.684 1.00 85.69 501 ILE A CA 1
ATOM 3943 C C . ILE A 1 501 ? -16.340 -8.310 25.758 1.00 85.69 501 ILE A C 1
ATOM 3945 O O . ILE A 1 501 ? -17.252 -7.508 25.552 1.00 85.69 501 ILE A O 1
ATOM 3949 N N . GLN A 1 502 ? -16.227 -8.965 26.914 1.00 85.00 502 GLN A N 1
ATOM 3950 C CA . GLN A 1 502 ? -17.283 -8.974 27.931 1.00 85.00 502 GLN A CA 1
ATOM 3951 C C . GLN A 1 502 ? -17.617 -7.568 28.455 1.00 85.00 502 GLN A C 1
ATOM 3953 O O . GLN A 1 502 ? -18.790 -7.210 28.561 1.00 85.00 502 GLN A O 1
ATOM 3958 N N . GLU A 1 503 ? -16.609 -6.754 28.760 1.00 84.94 503 GLU A N 1
ATOM 3959 C CA . GLU A 1 503 ? -16.773 -5.404 29.300 1.00 84.94 503 GLU A CA 1
ATOM 3960 C C . GLU A 1 503 ? -17.393 -4.455 28.265 1.00 84.94 503 GLU A C 1
ATOM 3962 O O . GLU A 1 503 ? -18.312 -3.695 28.580 1.00 84.94 503 GLU A O 1
ATOM 3967 N N . CYS A 1 504 ? -16.941 -4.540 27.010 1.00 85.62 504 CYS A N 1
ATOM 3968 C CA . CYS A 1 504 ? -17.487 -3.747 25.909 1.00 85.62 504 CYS A CA 1
ATOM 3969 C C . CYS A 1 504 ? -18.929 -4.160 25.597 1.00 85.62 504 CYS A C 1
ATOM 3971 O O . CYS A 1 504 ? -19.774 -3.301 25.355 1.00 85.62 504 CYS A O 1
ATOM 3973 N N . ARG A 1 505 ? -19.247 -5.460 25.674 1.00 85.19 505 ARG A N 1
ATOM 3974 C CA . ARG A 1 505 ? -20.607 -5.977 25.489 1.00 85.19 505 ARG A CA 1
ATOM 3975 C C . ARG A 1 505 ? -21.587 -5.371 26.486 1.00 85.19 505 ARG A C 1
ATOM 3977 O O . ARG A 1 505 ? -22.678 -4.987 26.084 1.00 85.19 505 ARG A O 1
ATOM 3984 N N . VAL A 1 506 ? -21.214 -5.258 27.762 1.00 85.81 506 VAL A N 1
ATOM 3985 C CA . VAL A 1 506 ? -22.081 -4.638 28.781 1.00 85.81 506 VAL A CA 1
ATOM 3986 C C . VAL A 1 506 ? -22.393 -3.187 28.416 1.00 85.81 506 VAL A C 1
ATOM 3988 O O . VAL A 1 506 ? -23.553 -2.790 28.469 1.00 85.81 506 VAL A O 1
ATOM 3991 N N . LEU A 1 507 ? -21.386 -2.417 27.995 1.00 85.12 507 LEU A N 1
ATOM 3992 C CA . LEU A 1 507 ? -21.573 -1.025 27.580 1.00 85.12 507 LEU A CA 1
ATOM 3993 C C . LEU A 1 507 ? -22.401 -0.902 26.297 1.00 85.12 507 LEU A C 1
ATOM 3995 O O . LEU A 1 507 ? -23.281 -0.050 26.230 1.00 85.12 507 LEU A O 1
ATOM 3999 N N . LEU A 1 508 ? -22.170 -1.774 25.310 1.00 85.19 508 LEU A N 1
ATOM 4000 C CA . LEU A 1 508 ? -22.966 -1.832 24.082 1.00 85.19 508 LEU A CA 1
ATOM 4001 C C . LEU A 1 508 ? -24.443 -2.076 24.386 1.00 85.19 508 LEU A C 1
ATOM 4003 O O . LEU A 1 508 ? -25.289 -1.399 23.814 1.00 85.19 508 LEU A O 1
ATOM 4007 N N . MET A 1 509 ? -24.750 -2.980 25.324 1.00 82.94 509 MET A N 1
ATOM 4008 C CA . MET A 1 509 ? -26.128 -3.266 25.737 1.00 82.94 509 MET A CA 1
ATOM 4009 C C . MET A 1 509 ? -26.823 -2.089 26.433 1.00 82.94 509 MET A C 1
ATOM 4011 O O . MET A 1 509 ? -28.048 -2.061 26.485 1.00 82.94 509 MET A O 1
ATOM 4015 N N . MET A 1 510 ? -26.077 -1.113 26.961 1.00 83.12 510 MET A N 1
ATOM 4016 C CA . MET A 1 510 ? -26.658 0.092 27.566 1.00 83.12 510 MET A CA 1
ATOM 4017 C C . MET A 1 510 ? -27.071 1.152 26.535 1.00 83.12 510 MET A C 1
ATOM 4019 O O . MET A 1 510 ? -27.850 2.035 26.880 1.00 83.12 510 MET A O 1
ATOM 4023 N N . ILE A 1 511 ? -26.554 1.076 25.305 1.00 83.06 511 ILE A N 1
ATOM 4024 C CA . ILE A 1 511 ? -26.738 2.081 24.238 1.00 83.06 511 ILE A CA 1
ATOM 4025 C C . ILE A 1 511 ? -27.373 1.482 22.971 1.00 83.06 511 ILE A C 1
ATOM 4027 O O . ILE A 1 511 ? -27.319 2.063 21.893 1.00 83.06 511 ILE A O 1
ATOM 4031 N N . THR A 1 512 ? -27.977 0.300 23.084 1.00 77.69 512 THR A N 1
ATOM 4032 C CA . THR A 1 512 ? -28.629 -0.445 21.990 1.00 77.69 512 THR A CA 1
ATOM 4033 C C . THR A 1 512 ? -29.711 0.347 21.272 1.00 77.69 512 THR A C 1
ATOM 4035 O O . THR A 1 512 ? -29.825 0.248 20.050 1.00 77.69 512 THR A O 1
ATOM 4038 N N . GLU A 1 513 ? -30.487 1.152 22.000 1.00 77.94 513 GLU A N 1
ATOM 4039 C CA . GLU A 1 513 ? -31.564 1.968 21.424 1.00 77.94 513 GLU A CA 1
ATOM 4040 C C . GLU A 1 513 ? -31.061 2.907 20.320 1.00 77.94 513 GLU A C 1
ATOM 4042 O O . GLU A 1 513 ? -31.781 3.152 19.352 1.00 77.94 513 GLU A O 1
ATOM 4047 N N . ASP A 1 514 ? -29.804 3.352 20.406 1.00 77.12 514 ASP A N 1
ATOM 4048 C CA . ASP A 1 514 ? -29.235 4.296 19.451 1.00 77.12 514 ASP A CA 1
ATOM 4049 C C . ASP A 1 514 ? -28.955 3.647 18.086 1.00 77.12 514 ASP A C 1
ATOM 4051 O O . ASP A 1 514 ? -28.974 4.329 17.065 1.00 77.12 514 ASP A O 1
ATOM 4055 N N . PHE A 1 515 ? -28.719 2.334 18.007 1.00 79.19 515 PHE A N 1
ATOM 4056 C CA . PHE A 1 515 ? -28.208 1.728 16.770 1.00 79.19 515 PHE A CA 1
ATOM 4057 C C . PHE A 1 515 ? -28.948 0.485 16.261 1.00 79.19 515 PHE A C 1
ATOM 4059 O O . PHE A 1 515 ? -28.636 0.009 15.168 1.00 79.19 515 PHE A O 1
ATOM 4066 N N . VAL A 1 516 ? -29.975 -0.002 16.966 1.00 81.81 516 VAL A N 1
ATOM 4067 C CA . VAL A 1 516 ? -30.814 -1.128 16.502 1.00 81.81 516 VAL A CA 1
ATOM 4068 C C . VAL A 1 516 ? -31.523 -0.818 15.177 1.00 81.81 516 VAL A C 1
ATOM 4070 O O . VAL A 1 516 ? -31.468 -1.634 14.260 1.00 81.81 516 VAL A O 1
ATOM 4073 N N . GLY A 1 517 ? -32.131 0.365 15.032 1.00 80.50 517 GLY A N 1
ATOM 4074 C CA . GLY A 1 517 ? -32.854 0.746 13.807 1.00 80.50 517 GLY A CA 1
ATOM 4075 C C . GLY A 1 517 ? -31.972 0.771 12.546 1.00 80.50 517 GLY A C 1
ATOM 4076 O O . GLY A 1 517 ? -32.310 0.124 11.555 1.00 80.50 517 GLY A O 1
ATOM 4077 N N . PRO A 1 518 ? -30.816 1.465 12.559 1.00 80.81 518 PRO A N 1
ATOM 4078 C CA . PRO A 1 518 ? -29.847 1.402 11.466 1.00 80.81 518 PRO A CA 1
ATOM 4079 C C . PRO A 1 518 ? -29.356 -0.021 11.163 1.00 80.81 518 PRO A C 1
ATOM 4081 O O . PRO A 1 518 ? -29.185 -0.372 9.995 1.00 80.81 518 PRO A O 1
ATOM 4084 N N . LEU A 1 519 ? -29.164 -0.850 12.195 1.00 83.19 519 LEU A N 1
ATOM 4085 C CA . LEU A 1 519 ? -28.674 -2.218 12.046 1.00 83.19 519 LEU A CA 1
ATOM 4086 C C . LEU A 1 519 ? -29.675 -3.124 11.318 1.00 83.19 519 LEU A C 1
ATOM 4088 O O . LEU A 1 519 ? -29.246 -3.922 10.490 1.00 83.19 519 LEU A O 1
ATOM 4092 N N . GLU A 1 520 ? -30.986 -2.967 11.548 1.00 82.69 520 GLU A N 1
ATOM 4093 C CA . GLU A 1 520 ? -32.034 -3.738 10.851 1.00 82.69 520 GLU A CA 1
ATOM 4094 C C . GLU A 1 520 ? -31.920 -3.636 9.329 1.00 82.69 520 GLU A C 1
ATOM 4096 O O . GLU A 1 520 ? -32.060 -4.637 8.630 1.00 82.69 520 GLU A O 1
ATOM 4101 N N . SER A 1 521 ? -31.582 -2.449 8.816 1.00 82.69 521 SER A N 1
ATOM 4102 C CA . SER A 1 521 ? -31.412 -2.232 7.374 1.00 82.69 521 SER A CA 1
ATOM 4103 C C . SER A 1 521 ? -30.225 -2.989 6.763 1.00 82.69 521 SER A C 1
ATOM 4105 O O . SER A 1 521 ? -30.202 -3.220 5.558 1.00 82.69 521 SER A O 1
ATOM 4107 N N . LEU A 1 522 ? -29.250 -3.397 7.583 1.00 84.06 522 LEU A N 1
ATOM 4108 C CA . LEU A 1 522 ? -28.034 -4.092 7.148 1.00 84.06 522 LEU A CA 1
ATOM 4109 C C . LEU A 1 522 ? -28.107 -5.609 7.332 1.00 84.06 522 LEU A C 1
ATOM 4111 O O . LEU A 1 522 ? -27.277 -6.317 6.768 1.00 84.06 522 LEU A O 1
ATOM 4115 N N . VAL A 1 523 ? -29.085 -6.126 8.085 1.00 84.12 523 VAL A N 1
ATOM 4116 C CA . VAL A 1 523 ? -29.234 -7.571 8.357 1.00 84.12 523 VAL A CA 1
ATOM 4117 C C . VAL A 1 523 ? -29.366 -8.391 7.068 1.00 84.12 523 VAL A C 1
ATOM 4119 O O . VAL A 1 523 ? -28.923 -9.539 7.018 1.00 84.12 523 VAL A O 1
ATOM 4122 N N . GLU A 1 524 ? -29.966 -7.811 6.026 1.00 80.69 524 GLU A N 1
ATOM 4123 C CA . GLU A 1 524 ? -30.101 -8.444 4.707 1.00 80.69 524 GLU A CA 1
ATOM 4124 C C . GLU A 1 524 ? -28.845 -8.298 3.834 1.00 80.69 524 GLU A C 1
ATOM 4126 O O . GLU A 1 524 ? -28.674 -9.054 2.881 1.00 80.69 524 GLU A O 1
ATOM 4131 N N . VAL A 1 525 ? -27.964 -7.349 4.165 1.00 81.25 525 VAL A N 1
ATOM 4132 C CA . VAL A 1 525 ? -26.771 -7.003 3.381 1.00 81.25 525 VAL A CA 1
ATOM 4133 C C . VAL A 1 525 ? -25.552 -7.795 3.848 1.00 81.25 525 VAL A C 1
ATOM 4135 O O . VAL A 1 525 ? -24.773 -8.257 3.019 1.00 81.25 525 VAL A O 1
ATOM 4138 N N . THR A 1 526 ? -25.374 -7.974 5.160 1.00 87.62 526 THR A N 1
ATOM 4139 C CA . THR A 1 526 ? -24.195 -8.646 5.718 1.00 87.62 526 THR A CA 1
ATOM 4140 C C . THR A 1 526 ? -24.526 -9.623 6.842 1.00 87.62 526 THR A C 1
ATOM 4142 O O . THR A 1 526 ? -25.378 -9.385 7.701 1.00 87.62 526 THR A O 1
ATOM 4145 N N . TRP A 1 527 ? -23.790 -10.741 6.891 1.00 87.38 527 TRP A N 1
ATOM 4146 C CA . TRP A 1 527 ? -23.932 -11.721 7.975 1.00 87.38 527 TRP A CA 1
ATOM 4147 C C . TRP A 1 527 ? -23.496 -11.147 9.331 1.00 87.38 527 TRP A C 1
ATOM 4149 O O . TRP A 1 527 ? -24.065 -11.504 10.360 1.00 87.38 527 TRP A O 1
ATOM 4159 N N . THR A 1 528 ? -22.536 -10.220 9.335 1.00 85.94 528 THR A N 1
ATOM 4160 C CA . THR A 1 528 ? -22.027 -9.570 10.550 1.00 85.94 528 THR A CA 1
ATOM 4161 C C . THR A 1 528 ? -23.075 -8.684 11.218 1.00 85.94 528 THR A C 1
ATOM 4163 O O . THR A 1 528 ? -23.244 -8.744 12.437 1.00 85.94 528 THR A O 1
ATOM 4166 N N . ALA A 1 529 ? -23.851 -7.930 10.433 1.00 86.94 529 ALA A N 1
ATOM 4167 C CA . ALA A 1 529 ? -24.974 -7.157 10.954 1.00 86.94 529 ALA A CA 1
ATOM 4168 C C . ALA A 1 529 ? -26.058 -8.070 11.542 1.00 86.94 529 ALA A C 1
ATOM 4170 O O . ALA A 1 529 ? -26.573 -7.808 12.630 1.00 86.94 529 ALA A O 1
ATOM 4171 N N . LYS A 1 530 ? -26.355 -9.184 10.860 1.00 87.50 530 LYS A N 1
ATOM 4172 C CA . LYS A 1 530 ? -27.298 -10.201 11.340 1.00 87.50 530 LYS A CA 1
ATOM 4173 C C . LYS A 1 530 ? -26.867 -10.818 12.671 1.00 87.50 530 LYS A C 1
ATOM 4175 O O . LYS A 1 530 ? -27.705 -11.005 13.552 1.00 87.50 530 LYS A O 1
ATOM 4180 N N . GLU A 1 531 ? -25.583 -11.124 12.833 1.00 87.75 531 GLU A N 1
ATOM 4181 C CA . GLU A 1 531 ? -25.058 -11.689 14.077 1.00 87.75 531 GLU A CA 1
ATOM 4182 C C . GLU A 1 531 ? -25.091 -10.679 15.228 1.00 87.75 531 GLU A C 1
ATOM 4184 O O . GLU A 1 531 ? -25.576 -11.006 16.312 1.00 87.75 531 GLU A O 1
ATOM 4189 N N . LEU A 1 532 ? -24.676 -9.431 14.989 1.00 86.56 532 LEU A N 1
ATOM 4190 C CA . LEU A 1 532 ? -24.765 -8.373 15.997 1.00 86.56 532 LEU A CA 1
ATOM 4191 C C . LEU A 1 532 ? -26.219 -8.138 16.436 1.00 86.56 532 LEU A C 1
ATOM 4193 O O . LEU A 1 532 ? -26.500 -8.041 17.632 1.00 86.56 532 LEU A O 1
ATOM 4197 N N . TYR A 1 533 ? -27.157 -8.124 15.485 1.00 86.25 533 TYR A N 1
ATOM 4198 C CA . TYR A 1 533 ? -28.583 -7.986 15.777 1.00 86.25 533 TYR A CA 1
ATOM 4199 C C . TYR A 1 533 ? -29.109 -9.161 16.614 1.00 86.25 533 TYR A C 1
ATOM 4201 O O . TYR A 1 533 ? -29.880 -8.960 17.555 1.00 86.25 533 TYR A O 1
ATOM 4209 N N . ALA A 1 534 ? -28.663 -10.390 16.333 1.00 85.69 534 ALA A N 1
ATOM 4210 C CA . ALA A 1 534 ? -29.011 -11.571 17.123 1.00 85.69 534 ALA A CA 1
ATOM 4211 C C . ALA A 1 534 ? -28.475 -11.484 18.564 1.00 85.69 534 ALA A C 1
ATOM 4213 O O . ALA A 1 534 ? -29.201 -11.782 19.513 1.00 85.69 534 ALA A O 1
ATOM 4214 N N . ILE A 1 535 ? -27.230 -11.027 18.748 1.00 84.31 535 ILE A N 1
ATOM 4215 C CA . ILE A 1 535 ? -26.622 -10.849 20.075 1.00 84.31 535 ILE A CA 1
ATOM 4216 C C . ILE A 1 535 ? -27.436 -9.852 20.908 1.00 84.31 535 ILE A C 1
ATOM 4218 O O . ILE A 1 535 ? -27.711 -10.128 22.075 1.00 84.31 535 ILE A O 1
ATOM 4222 N N . ILE A 1 536 ? -27.869 -8.744 20.303 1.00 82.75 536 ILE A N 1
ATOM 4223 C CA . ILE A 1 536 ? -28.647 -7.687 20.966 1.00 82.75 536 ILE A CA 1
ATOM 4224 C C . ILE A 1 536 ? -30.079 -8.136 21.265 1.00 82.75 536 ILE A C 1
ATOM 4226 O O . ILE A 1 536 ? -30.565 -7.953 22.380 1.00 82.75 536 ILE A O 1
ATOM 4230 N N . SER A 1 537 ? -30.757 -8.769 20.309 1.00 77.81 537 SER A N 1
ATOM 4231 C CA . SER A 1 537 ? -32.138 -9.239 20.495 1.00 77.81 537 SER A CA 1
ATOM 4232 C C . SER A 1 537 ? -32.244 -10.397 21.493 1.00 77.81 537 SER A C 1
ATOM 4234 O O . SER A 1 537 ? -33.235 -10.488 22.216 1.00 77.81 537 SER A O 1
ATOM 4236 N N . SER A 1 538 ? -31.212 -11.241 21.607 1.00 70.94 538 SER A N 1
ATOM 4237 C CA . SER A 1 538 ? -31.175 -12.343 22.580 1.00 70.94 538 SER A CA 1
ATOM 4238 C C . SER A 1 538 ? -31.109 -11.902 24.048 1.00 70.94 538 SER A C 1
ATOM 4240 O O . SER A 1 538 ? -31.409 -12.707 24.919 1.00 70.94 538 SER A O 1
ATOM 4242 N N . SER A 1 539 ? -30.736 -10.649 24.333 1.00 58.12 539 SER A N 1
ATOM 4243 C CA . SER A 1 539 ? -30.695 -10.093 25.697 1.00 58.12 539 SER A CA 1
ATOM 4244 C C . SER A 1 539 ? -31.996 -9.428 26.164 1.00 58.12 539 SER A C 1
ATOM 4246 O O . SER A 1 539 ? -32.092 -9.077 27.338 1.00 58.12 539 SER A O 1
ATOM 4248 N N . TYR A 1 540 ? -32.980 -9.245 25.274 1.00 51.72 540 TYR A N 1
ATOM 4249 C CA . TYR A 1 540 ? -34.302 -8.684 25.605 1.00 51.72 540 TYR A CA 1
ATOM 4250 C C . TYR A 1 540 ? -35.391 -9.747 25.826 1.00 51.72 540 TYR A C 1
ATOM 4252 O O . TYR A 1 540 ? -36.486 -9.403 26.274 1.00 51.72 540 TYR A O 1
ATOM 4260 N N . ASN A 1 541 ? -35.089 -11.014 25.525 1.00 40.31 541 ASN A N 1
ATOM 4261 C CA . ASN A 1 541 ? -35.904 -12.189 25.855 1.00 40.31 541 ASN A CA 1
ATOM 4262 C C . ASN A 1 541 ? -35.300 -12.920 27.053 1.00 40.31 541 ASN A C 1
ATOM 4264 O O . ASN A 1 541 ? -36.093 -13.490 27.837 1.00 40.31 541 ASN A O 1
#

Nearest PDB structures (foldseek):
  6s9o-assembly5_E  TM=6.024E-01  e=1.152E-04  synthetic construct
  7sqc-assembly1_J0  TM=5.009E-01  e=1.751E-04  Chlamydomonas reinhardtii
  7sqc-assembly1_D2  TM=4.217E-01  e=2.773E-04  Chlamydomonas reinhardtii
  7sqc-assembly1_D1  TM=4.522E-01  e=8.948E-04  Chlamydomonas reinhardtii
  3fey-assembly1_C  TM=3.275E-01  e=3.876E-04  Homo sapiens

Foldseek 3Di:
DDDDDDDDDPDDPPPVVVVVVPDQVCPLVVLVVLVVVLVVVDDDDDDDDDDDDDDDDDDPPRDDPPLQAAPQPRAGEQFWFAAPVRHIHHQVVLVVCLVVVDQADPPVRHGGPDSDGDHTPVVSNVVQLVQLVVQVVVVLVSLQVVVDDDPDDPLVSLLSVLVSLLSSLVSDDLVRNLVVLVVNVSSPVLVSLLVCLAPPDPVSVLSSLVSQLSSCVSFLQCLLVSLVRHDLLVLLCQLVDPDLSSVVSSLSSLLSNCLAAALVNSLVSLVVDDPVSLVVSLVSLLVSLVVDDLLCNLSSLLSSVSSCLSVVDPDDLVSLLSSLLSLLSLLLVCLPDVSSLVSNLVSLLVSLVDAHNSSHRCLLVVLCVVLVFDPPDDPSVVVPDPDPDPDPPVVVVVVVVRVVVSLVSLLVSLCSNQVSVDLRNLLSLQVQLVSPDLSSVLSSLSSLLSSLLSLLVDPDLPSLVSSCVSRVVSLLCQLVPPPDPSSNSSSLSNLLSSCSRPVSVVVCLVCVVSHLVSLVVCCVRGVSSVVSNVSNVVVVD